Protein AF-0000000086221148 (afdb_homodimer)

InterPro domains:
  IPR002328 Alcohol dehydrogenase, zinc-type, conserved site [PS00059] (71-85)
  IPR011032 GroES-like superfamily [SSF50129] (20-183)
  IPR013149 Alcohol dehydrogenase-like, C-terminal [PF00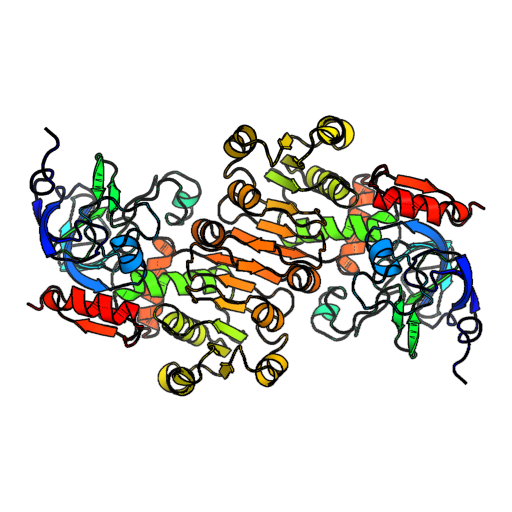107] (193-316)
  IPR013154 Alcohol dehydrogenase-like, N-terminal [PF08240] (37-154)
  IPR020843 Enoylreductase domain [SM00829] (17-350)
  IPR036291 NAD(P)-binding domain superfamily [SSF51735] (158-320)
  IPR047109 Cinnamyl alcohol dehydrogenase-like [PTHR42683] (8-354)
  IPR047109 Cinnamyl alcohol dehydrogenase-like [cd05283] (1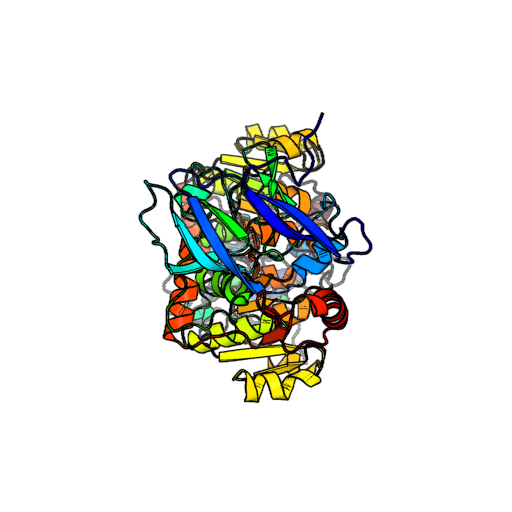4-351)

pLDDT: mean 96.12, std 4.84, range [43.72, 98.88]

Organism: Solanum pennellii (NCBI:txid28526)

Sequence (710 aa):
MAKSPEEEHPIKAFGWAARDTSGVLTPFNFSRRATGEKDVQFKILYCGVCHTDLHFLKNEWGVTRYPVVPGHEIVGVVTEVGNKVGKFKIGDKVGVGCLVGSCKKCDNCSNDLENYCPQQIQAYGQMYVDGTMTYGGYSDIMVVDEHFAVRWPENLPMEAAPLLCAGITTYSPLKYYGLDKPGLNIGVVGLGGLGHMAVKFAKAFGANVTVISTSPSKKEEALQHLGADKFLLSNDPQQIQGAMCSLDGIIDTVSAVHPLLPYLGMLKPHGKHIIVGAIPQPLEMPVFPLILGRKTIAGSAMGGMKETQEMLDFAAKHNITPDVEVVAMDYVNTALERLVNNDVKYRFVLDMDKKMAKSPEEEHPIKAFGWAARDTSGVLTPFNFSRRATGEKDVQFKILYCGVCHTDLHFLKNEWGVTRYPVVPGHEIVGVVTEVGNKVGKFKIGDKVGVGCLVGSCKKCDNCSNDLENYCPQQIQAYGQMYVDGTMTYGGYSDIMVVDEHFAVRWPENLPMEAAPLLCAGITTYSPLKYYGLDKPGLNIGVVGLGGLGHMAVKFAKAFGANVTVISTSPSKKEEALQHLGADKFLLSNDPQQIQGAMCSLDGIIDTVSAVHPLLPYLGMLKPHGKHIIVGAIPQPLEMPVFPLILGRKTIAGSAMGGMKETQEMLDFAAKHNITPDVEVVAMDYVNTALERLVNNDVKYRFVLDMDKK

Radius of gyration: 29.68 Å; Cα contacts (8 Å, |Δi|>4): 1818; chains: 2; bounding box: 54×88×65 Å

Solvent-accessible surface area (backbone atoms only — not comparable to full-atom values): 35496 Å² total; per-residue (Å²): 125,87,63,51,61,48,62,64,24,82,34,80,37,47,33,34,25,20,70,49,63,84,38,58,64,40,84,35,71,25,36,36,64,73,75,42,51,46,15,36,25,27,40,38,42,26,21,22,56,52,69,66,43,54,41,47,38,40,34,73,80,72,68,62,52,71,66,30,24,47,31,35,10,24,18,27,35,28,69,40,62,20,89,66,43,80,91,63,52,70,66,38,48,34,29,34,27,48,46,54,45,48,73,71,69,48,75,37,32,72,66,48,27,35,64,60,30,95,55,43,27,44,27,36,55,28,68,43,96,87,72,45,72,31,59,18,37,44,29,45,56,50,68,40,46,47,79,43,45,36,79,46,58,86,84,42,64,60,76,37,18,41,40,46,42,34,33,23,32,37,49,36,49,29,54,75,70,66,59,52,44,63,70,41,32,34,34,34,33,32,83,42,52,39,22,53,40,35,48,44,53,37,48,73,33,42,29,44,33,31,39,32,32,86,58,74,84,50,44,62,50,39,42,72,71,56,58,33,72,40,75,43,44,75,80,37,69,70,55,44,62,73,38,45,50,60,21,52,30,32,46,32,42,48,64,61,91,63,82,44,61,70,59,60,48,20,29,26,70,62,10,38,42,34,35,56,31,69,36,92,65,55,35,60,38,62,42,52,67,22,19,61,28,36,19,35,42,31,18,32,42,57,45,15,60,62,52,39,43,50,46,51,53,49,25,46,75,68,69,57,68,70,58,64,43,79,39,36,54,89,45,44,62,58,51,53,53,28,51,77,67,67,59,56,67,45,26,43,22,33,30,60,79,43,127,126,87,64,50,62,47,62,63,26,82,35,80,37,48,32,35,25,19,70,49,64,85,38,57,64,40,84,36,71,26,36,38,65,71,74,43,52,45,15,34,25,27,40,39,40,26,22,23,56,51,69,67,43,54,40,46,40,39,35,72,81,72,69,62,54,70,68,29,25,45,31,36,11,25,19,28,34,29,68,41,62,19,88,68,41,80,92,64,53,70,66,37,48,34,30,33,27,49,45,53,46,48,72,72,68,47,74,36,33,72,66,47,28,34,61,59,29,95,55,43,26,45,27,38,52,27,69,43,95,89,70,44,71,31,59,18,36,43,29,45,57,50,66,38,45,49,79,42,44,36,78,46,58,86,85,42,65,60,78,37,18,41,42,46,43,34,35,23,33,36,48,37,49,29,54,75,71,66,59,51,43,63,69,40,31,35,33,33,31,33,81,42,52,41,21,52,40,36,49,45,54,37,47,73,33,41,27,46,32,31,40,33,31,84,58,74,85,50,44,61,51,39,41,72,72,57,58,32,73,40,74,40,42,75,80,37,70,69,54,44,62,74,38,46,50,59,20,51,30,31,45,32,43,48,62,60,90,61,83,45,60,70,59,59,49,20,30,25,70,61,10,37,41,36,35,57,31,70,38,92,64,56,36,62,37,64,41,53,67,22,18,62,28,36,19,34,42,31,19,33,40,57,46,16,58,61,52,38,41,50,46,51,53,49,25,47,74,67,70,56,68,70,58,63,44,79,38,38,55,91,44,44,63,59,51,53,54,28,51,76,66,66,59,56,69,45,28,43,23,32,31,60,79,44,128

Foldseek 3Di:
DPDDQQPPADAKWKFWWQFALVLDTDIDIGGDHDAEQQKWKWWWFKFWDDVVSVCQSNCVVVQADPRKADTFLTKGFTCDGHNNHDPDDGGFIKTAGFFQDAPCPDPCNVVLFRVPGPGTDTQIRGQDPVRDTHHHRRITMDMGRVQRMAGFDPQDDSLLSLCRFLVQLLLVCCVVVVVLAAAFEEEEEDDFLNRLNNLQSSVLSNYQYEYEYQDCPCVCVSCPVSPHNYYAYLPDPVRLVVQFQPHQEYEYQDQDADACVSVLRNHHQQHEYEYSHDYPDDYDDDDVSCVVRVYYYYYTGGGGPVSSNVSSVSCSVSVPGQDEDEDESVCVSVVSVCVVVSNTSRIYMYRDPPD/DPDDQQVNADAKWKFWWQAALVLDTDIDIGGDHDAEQQKWKWWWFKFWDDVVSVCQSNCVVVQADPRKADTFLTKGFTCDGHNNHDPDDGGFIKTAGFFQDAPCPDPCNVVLFRVPGPGTDTQIRGQDPVRDGHHHRRITMDMGRVQRMAGFDPQDDSLLSLCRFLVQLLLVCCVVVVVLAAAFEEEEEDDFLNRLNNLQSSVLSNYQYEYEYQDCPCVCVSCPVSPHNHYAHLPDPVRLVVQFQPHQEYEYQDQDADACVSVLRNHHQQHEYEYSHDYPDDYDDDDVSCVVRVYYYYYTGGGGPVSSNVSSVSCSVSVPGGDEDEDESVCVSVVSVCVVVSNTSRIYMYRDPPD

Nearest PDB structures (foldseek):
  6k3g-assembly1_B  TM=9.876E-01  e=1.793E-65  Catharanthus roseus
  1yqd-assembly1_A  TM=9.853E-01  e=1.132E-64  Populus tremuloides
  5z0c-assembly1_A-2  TM=9.852E-01  e=1.740E-62  Persicaria minor
  8b1v-assembly1_A  TM=9.851E-01  e=2.439E-59  Tabernanthe iboga
  5vkt-assembly1_A  TM=9.791E-01  e=9.416E-59  Sorghum bicolor

Structure (mmCIF, N/CA/C/O backbone):
data_AF-0000000086221148-model_v1
#
loop_
_entity.id
_entity.type
_entity.pdbx_description
1 polymer '8-hydroxygeraniol dehydrogenase-like'
#
loop_
_atom_site.group_PDB
_atom_site.id
_atom_site.type_symbol
_atom_site.label_atom_id
_atom_site.label_alt_id
_atom_site.label_comp_id
_atom_site.label_asym_id
_atom_site.label_entity_id
_atom_site.label_seq_id
_atom_site.pdbx_PDB_ins_code
_atom_site.Cartn_x
_atom_site.Cartn_y
_atom_site.Cartn_z
_atom_site.occupancy
_atom_site.B_iso_or_equiv
_atom_site.auth_seq_id
_atom_site.auth_comp_id
_atom_site.auth_asym_id
_atom_site.auth_atom_id
_atom_site.pdbx_PDB_model_num
ATOM 1 N N . MET A 1 1 ? -28.062 -40.906 -7.016 1 44.19 1 MET A N 1
ATOM 2 C CA . MET A 1 1 ? -26.828 -41.125 -6.273 1 44.19 1 MET A CA 1
ATOM 3 C C . MET A 1 1 ? -25.703 -40.281 -6.863 1 44.19 1 MET A C 1
ATOM 5 O O . MET A 1 1 ? -25.656 -40.062 -8.078 1 44.19 1 MET A O 1
ATOM 9 N N . ALA A 1 2 ? -25.016 -39.531 -5.965 1 61.97 2 ALA A N 1
ATOM 10 C CA . ALA A 1 2 ? -23.938 -38.688 -6.488 1 61.97 2 ALA A CA 1
ATOM 11 C C . ALA A 1 2 ? -22.906 -39.562 -7.242 1 61.97 2 ALA A C 1
ATOM 13 O O . ALA A 1 2 ? -22.422 -40.562 -6.719 1 61.97 2 ALA A O 1
ATOM 14 N N . LYS A 1 3 ? -22.859 -39.406 -8.531 1 79.06 3 LYS A N 1
ATOM 15 C CA . LYS A 1 3 ? -21.938 -40.156 -9.375 1 79.06 3 LYS A CA 1
ATOM 16 C C . LYS A 1 3 ? -20.516 -40.062 -8.844 1 79.06 3 LYS A C 1
ATOM 18 O O . LYS A 1 3 ? -20.109 -39.031 -8.312 1 79.06 3 LYS A O 1
ATOM 23 N N . SER A 1 4 ? -19.828 -41.281 -8.844 1 89.75 4 SER A N 1
ATOM 24 C CA . SER A 1 4 ? -18.438 -41.312 -8.414 1 89.75 4 SER A CA 1
ATOM 25 C C . SER A 1 4 ? -17.547 -40.469 -9.312 1 89.75 4 SER A C 1
ATOM 27 O O . SER A 1 4 ? -17.906 -40.188 -10.461 1 89.75 4 SER A O 1
ATOM 29 N N . PRO A 1 5 ? -16.406 -39.906 -8.797 1 91.81 5 PRO A N 1
ATOM 30 C CA . PRO A 1 5 ? -15.469 -39.156 -9.617 1 91.81 5 PRO A CA 1
ATOM 31 C C . PRO A 1 5 ? -15.086 -39.875 -10.906 1 91.81 5 PRO A C 1
ATOM 33 O O . PRO A 1 5 ? -14.852 -39.25 -11.938 1 91.81 5 PRO A O 1
ATOM 36 N N . GLU A 1 6 ? -15.148 -41.156 -10.938 1 93.56 6 GLU A N 1
ATOM 37 C CA . GLU A 1 6 ? -14.758 -41.969 -12.078 1 93.56 6 GLU A CA 1
ATOM 38 C C . GLU A 1 6 ? -15.828 -41.969 -13.164 1 93.56 6 GLU A C 1
ATOM 40 O O . GLU A 1 6 ? -15.523 -42.156 -14.344 1 93.56 6 GLU A O 1
ATOM 45 N N . GLU A 1 7 ? -16.984 -41.688 -12.75 1 93.94 7 GLU A N 1
ATOM 46 C CA . GLU A 1 7 ? -18.078 -41.906 -13.688 1 93.94 7 GLU A CA 1
ATOM 47 C C . GLU A 1 7 ? -18.844 -40.625 -13.945 1 93.94 7 GLU A C 1
ATOM 49 O O . GLU A 1 7 ? -19.703 -40.594 -14.836 1 93.94 7 GLU A O 1
ATOM 54 N N . GLU A 1 8 ? -18.516 -39.625 -13.211 1 93.88 8 GLU A N 1
ATOM 55 C CA . GLU A 1 8 ? -19.328 -38.438 -13.281 1 93.88 8 GLU A CA 1
ATOM 56 C C . GLU A 1 8 ? -19.156 -37.75 -14.633 1 93.88 8 GLU A C 1
ATOM 58 O O . GLU A 1 8 ? -20.016 -36.969 -15.047 1 93.88 8 GLU A O 1
ATOM 63 N N . HIS A 1 9 ? -18.094 -37.969 -15.391 1 95.06 9 HIS A N 1
ATOM 64 C CA . HIS A 1 9 ? -17.812 -37.438 -16.719 1 95.06 9 HIS A CA 1
ATOM 65 C C . HIS A 1 9 ? -17.484 -38.562 -17.703 1 95.06 9 HIS A C 1
ATOM 67 O O . HIS A 1 9 ? -17.203 -39.688 -17.281 1 95.06 9 HIS A O 1
ATOM 73 N N . PRO A 1 10 ? -17.562 -38.344 -18.922 1 95.31 10 PRO A N 1
ATOM 74 C CA . PRO A 1 10 ? -17.438 -39.469 -19.891 1 95.31 10 PRO A CA 1
ATOM 75 C C . PRO A 1 10 ? -15.984 -39.812 -20.188 1 95.31 10 PRO A C 1
ATOM 77 O O . PRO A 1 10 ? -15.711 -40.938 -20.656 1 95.31 10 PRO A O 1
ATOM 80 N N . ILE A 1 11 ? -15.023 -38.938 -20 1 96.19 11 ILE A N 1
ATOM 81 C CA . ILE A 1 11 ? -13.641 -39.219 -20.375 1 96.19 11 ILE A CA 1
ATOM 82 C C . ILE A 1 11 ? -12.883 -39.75 -19.156 1 96.19 11 ILE A C 1
ATOM 84 O O . ILE A 1 11 ? -12.742 -39.062 -18.156 1 96.19 11 ILE A O 1
ATOM 88 N N . LYS A 1 12 ? -12.336 -40.938 -19.359 1 96.94 12 LYS A N 1
ATOM 89 C CA . LYS A 1 12 ? -11.562 -41.531 -18.281 1 96.94 12 LYS A CA 1
ATOM 90 C C . LYS A 1 12 ? -10.234 -40.812 -18.094 1 96.94 12 LYS A C 1
ATOM 92 O O . LYS A 1 12 ? -9.578 -40.438 -19.062 1 96.94 12 LYS A O 1
ATOM 97 N N . ALA A 1 13 ? -9.914 -40.562 -16.828 1 97.38 13 ALA A N 1
ATOM 98 C CA . ALA A 1 13 ? -8.664 -39.906 -16.469 1 97.38 13 ALA A CA 1
ATOM 99 C C . ALA A 1 13 ? -8 -40.562 -15.273 1 97.38 13 ALA A C 1
ATOM 101 O O . ALA A 1 13 ? -8.664 -41.281 -14.508 1 97.38 13 ALA A O 1
ATOM 102 N N . PHE A 1 14 ? -6.75 -40.406 -15.219 1 97.38 14 PHE A N 1
ATOM 103 C CA . PHE A 1 14 ? -5.945 -40.938 -14.133 1 97.38 14 PHE A CA 1
ATOM 104 C C . PHE A 1 14 ? -5.039 -39.875 -13.539 1 97.38 14 PHE A C 1
ATOM 106 O O . PHE A 1 14 ? -4.492 -39.031 -14.273 1 97.38 14 PHE A O 1
ATOM 113 N N . GLY A 1 15 ? -4.922 -39.875 -12.242 1 97.12 15 GLY A N 1
ATOM 114 C CA . GLY A 1 15 ? -4.02 -38.969 -11.562 1 97.12 15 GLY A CA 1
ATOM 115 C C . GLY A 1 15 ? -3.658 -39.406 -10.156 1 97.12 15 GLY A C 1
ATOM 116 O O . GLY A 1 15 ? -3.656 -40.625 -9.867 1 97.12 15 GLY A O 1
ATOM 117 N N . TRP A 1 16 ? -3.189 -38.531 -9.391 1 97.88 16 TRP A N 1
ATOM 118 C CA . TRP A 1 16 ? -2.832 -38.75 -7.992 1 97.88 16 TRP A CA 1
ATOM 119 C C . TRP A 1 16 ? -3.586 -37.812 -7.07 1 97.88 16 TRP A C 1
ATOM 121 O O . TRP A 1 16 ? -3.623 -36.594 -7.312 1 97.88 16 TRP A O 1
ATOM 131 N N . ALA A 1 17 ? -4.191 -38.375 -6.043 1 97.88 17 ALA A N 1
ATOM 132 C CA . ALA A 1 17 ? -5.035 -37.562 -5.176 1 97.88 17 ALA A CA 1
ATOM 133 C C . ALA A 1 17 ? -4.703 -37.781 -3.705 1 97.88 17 ALA A C 1
ATOM 135 O O . ALA A 1 17 ? -4.25 -38.875 -3.33 1 97.88 17 ALA A O 1
ATOM 136 N N . ALA A 1 18 ? -4.809 -36.719 -2.982 1 98.06 18 ALA A N 1
ATOM 137 C CA . ALA A 1 18 ? -4.883 -36.875 -1.53 1 98.06 18 ALA A CA 1
ATOM 138 C C . ALA A 1 18 ? -6.316 -37.125 -1.073 1 98.06 18 ALA A C 1
ATOM 140 O O . ALA A 1 18 ? -7.258 -36.531 -1.616 1 98.06 18 ALA A O 1
ATOM 141 N N . ARG A 1 19 ? -6.504 -37.906 -0.004 1 97.06 19 ARG A N 1
ATOM 142 C CA . ARG A 1 19 ? -7.848 -38.281 0.427 1 97.06 19 ARG A CA 1
ATOM 143 C C . ARG A 1 19 ? -8.156 -37.719 1.81 1 97.06 19 ARG A C 1
ATOM 145 O O . ARG A 1 19 ? -9.297 -37.781 2.277 1 97.06 19 ARG A O 1
ATOM 152 N N . ASP A 1 20 ? -7.117 -37.188 2.43 1 96.69 20 ASP A N 1
ATOM 153 C CA . ASP A 1 20 ? -7.273 -36.594 3.748 1 96.69 20 ASP A CA 1
ATOM 154 C C . ASP A 1 20 ? -6.133 -35.625 4.043 1 96.69 20 ASP A C 1
ATOM 156 O O . ASP A 1 20 ? -5.332 -35.312 3.16 1 96.69 20 ASP A O 1
ATOM 160 N N . THR A 1 21 ? -6.078 -35.125 5.27 1 96.44 21 THR A N 1
ATOM 161 C CA . THR A 1 21 ? -5.191 -34.031 5.652 1 96.44 21 THR A CA 1
ATOM 162 C C . THR A 1 21 ? -3.75 -34.531 5.77 1 96.44 21 THR A C 1
ATOM 164 O O . THR A 1 21 ? -2.834 -33.75 5.988 1 96.44 21 THR A O 1
ATOM 167 N N . SER A 1 22 ? -3.543 -35.844 5.617 1 95.94 22 SER A N 1
ATOM 168 C CA . SER A 1 22 ? -2.166 -36.312 5.562 1 95.94 22 SER A CA 1
ATOM 169 C C . SER A 1 22 ? -1.427 -35.75 4.359 1 95.94 22 SER A C 1
ATOM 171 O O . SER A 1 22 ? -0.206 -35.594 4.395 1 95.94 22 SER A O 1
ATOM 173 N N . GLY A 1 23 ? -2.209 -35.531 3.279 1 96 23 GLY A N 1
ATOM 174 C CA . GLY A 1 23 ? -1.646 -34.938 2.078 1 96 23 GLY A CA 1
ATOM 175 C C . GLY A 1 23 ? -0.922 -35.938 1.2 1 96 23 GLY A C 1
ATOM 176 O O . GLY A 1 23 ? -0.283 -35.562 0.215 1 96 23 GLY A O 1
ATOM 177 N N . VAL A 1 24 ? -1.025 -37.188 1.591 1 97.31 24 VAL A N 1
ATOM 178 C CA . VAL A 1 24 ? -0.329 -38.219 0.826 1 97.31 24 VAL A CA 1
ATOM 179 C C . VAL A 1 24 ? -1.065 -38.469 -0.487 1 97.31 24 VAL A C 1
ATOM 181 O O . VAL A 1 24 ? -2.283 -38.688 -0.496 1 97.31 24 VAL A O 1
ATOM 184 N N . LEU A 1 25 ? -0.32 -38.5 -1.527 1 98.19 25 LEU A N 1
ATOM 185 C CA . LEU A 1 25 ? -0.888 -38.719 -2.855 1 98.19 25 LEU A CA 1
ATOM 186 C C . LEU A 1 25 ? -0.821 -40.188 -3.248 1 98.19 25 LEU A C 1
ATOM 188 O O . LEU A 1 25 ? 0.229 -40.812 -3.121 1 98.19 25 LEU A O 1
ATOM 192 N N . THR A 1 26 ? -1.919 -40.656 -3.703 1 97.94 26 THR A N 1
ATOM 193 C CA . THR A 1 26 ? -2.025 -42.031 -4.195 1 97.94 26 THR A CA 1
ATOM 194 C C . THR A 1 26 ? -2.762 -42.062 -5.531 1 97.94 26 THR A C 1
ATOM 196 O O . THR A 1 26 ? -3.475 -41.125 -5.879 1 97.94 26 THR A O 1
ATOM 199 N N . PRO A 1 27 ? -2.523 -43.094 -6.297 1 97.25 27 PRO A N 1
ATOM 200 C CA . PRO A 1 27 ? -3.23 -43.219 -7.574 1 97.25 27 PRO A CA 1
ATOM 201 C C . PRO A 1 27 ? -4.738 -43.031 -7.43 1 97.25 27 PRO A C 1
ATOM 203 O O . PRO A 1 27 ? -5.332 -43.469 -6.449 1 97.25 27 PRO A O 1
ATOM 206 N N . PHE A 1 28 ? -5.281 -42.438 -8.406 1 97.38 28 PHE A N 1
ATOM 207 C CA . PHE A 1 28 ? -6.68 -42.031 -8.344 1 97.38 28 PHE A CA 1
ATOM 208 C C . PHE A 1 28 ? -7.309 -42.031 -9.727 1 97.38 28 PHE A C 1
ATOM 210 O O . PHE A 1 28 ? -6.836 -41.344 -10.633 1 97.38 28 PHE A O 1
ATOM 217 N N . ASN A 1 29 ? -8.312 -42.875 -9.891 1 97.56 29 ASN A N 1
ATOM 218 C CA . ASN A 1 29 ? -9.102 -42.875 -11.125 1 97.56 29 ASN A CA 1
ATOM 219 C C . ASN A 1 29 ? -10.266 -41.906 -11.031 1 97.56 29 ASN A C 1
ATOM 221 O O . ASN A 1 29 ? -11.016 -41.906 -10.047 1 97.56 29 ASN A O 1
ATOM 225 N N . PHE A 1 30 ? -10.344 -41.062 -12.016 1 97.56 30 PHE A N 1
ATOM 226 C CA . PHE A 1 30 ? -11.461 -40.125 -12.102 1 97.56 30 PHE A CA 1
ATOM 227 C C . PHE A 1 30 ? -11.852 -39.875 -13.547 1 97.56 30 PHE A C 1
ATOM 229 O O . PHE A 1 30 ? -11.539 -40.688 -14.43 1 97.56 30 PHE A O 1
ATOM 236 N N . SER A 1 31 ? -12.648 -38.844 -13.789 1 97.06 31 SER A N 1
ATOM 237 C CA . SER A 1 31 ? -13.102 -38.594 -15.148 1 97.06 31 SER A CA 1
ATOM 238 C C . SER A 1 31 ? -13.102 -37.094 -15.461 1 97.06 31 SER A C 1
ATOM 240 O O . SER A 1 31 ? -13 -36.281 -14.555 1 97.06 31 SER A O 1
ATOM 242 N N . ARG A 1 32 ? -13.031 -36.781 -16.734 1 96.88 32 ARG A N 1
ATOM 243 C CA . ARG A 1 32 ? -13.102 -35.438 -17.234 1 96.88 32 ARG A CA 1
ATOM 244 C C . ARG A 1 32 ? -14.289 -35.25 -18.188 1 96.88 32 ARG A C 1
ATOM 246 O O . ARG A 1 32 ? -14.742 -36.219 -18.797 1 96.88 32 ARG A O 1
ATOM 253 N N . ARG A 1 33 ? -14.781 -34.062 -18.234 1 96.56 33 ARG A N 1
ATOM 254 C CA . ARG A 1 33 ? -15.891 -33.781 -19.125 1 96.56 33 ARG A CA 1
ATOM 255 C C . ARG A 1 33 ? -15.477 -33.906 -20.578 1 96.56 33 ARG A C 1
ATOM 257 O O . ARG A 1 33 ? -14.289 -33.875 -20.906 1 96.56 33 ARG A O 1
ATOM 264 N N . ALA A 1 34 ? -16.469 -34.062 -21.438 1 97 34 ALA A N 1
ATOM 265 C CA . ALA A 1 34 ? -16.219 -34.094 -22.875 1 97 34 ALA A CA 1
ATOM 266 C C . ALA A 1 34 ? -15.75 -32.75 -23.375 1 97 34 ALA A C 1
ATOM 268 O O . ALA A 1 34 ? -16.047 -31.719 -22.766 1 97 34 ALA A O 1
ATOM 269 N N . THR A 1 35 ? -14.992 -32.812 -24.453 1 97.94 35 THR A N 1
ATOM 270 C CA . THR A 1 35 ? -14.516 -31.578 -25.094 1 97.94 35 THR A CA 1
ATOM 271 C C . THR A 1 35 ? -15.672 -30.781 -25.688 1 97.94 35 THR A C 1
ATOM 273 O O . THR A 1 35 ? -16.344 -31.25 -26.609 1 97.94 35 THR A O 1
ATOM 276 N N . GLY A 1 36 ? -15.93 -29.641 -25.141 1 97.56 36 GLY A N 1
ATOM 277 C CA . GLY A 1 36 ? -16.969 -28.781 -25.672 1 97.56 36 GLY A CA 1
ATOM 278 C C . GLY A 1 36 ? -16.516 -27.953 -26.875 1 97.56 36 GLY A C 1
ATOM 279 O O . GLY A 1 36 ? -15.359 -28.062 -27.297 1 97.56 36 GLY A O 1
ATOM 280 N N . GLU A 1 37 ? -17.344 -27.078 -27.391 1 98.12 37 GLU A N 1
ATOM 281 C CA . GLU A 1 37 ? -17.125 -26.328 -28.625 1 98.12 37 GLU A CA 1
ATOM 282 C C . GLU A 1 37 ? -15.938 -25.375 -28.5 1 98.12 37 GLU A C 1
ATOM 284 O O . GLU A 1 37 ? -15.219 -25.125 -29.469 1 98.12 37 GLU A O 1
ATOM 289 N N . LYS A 1 38 ? -15.688 -24.922 -27.312 1 98.12 38 LYS A N 1
ATOM 290 C CA . LYS A 1 38 ? -14.625 -23.953 -27.125 1 98.12 38 LYS A CA 1
ATOM 291 C C . LYS A 1 38 ? -13.516 -24.516 -26.234 1 98.12 38 LYS A C 1
ATOM 293 O O . LYS A 1 38 ? -12.688 -23.766 -25.719 1 98.12 38 LYS A O 1
ATOM 298 N N . ASP A 1 39 ? -13.5 -25.812 -26.109 1 98.38 39 ASP A N 1
ATOM 299 C CA . ASP A 1 39 ? -12.562 -26.453 -25.203 1 98.38 39 ASP A CA 1
ATOM 300 C C . ASP A 1 39 ? -11.352 -27 -25.969 1 98.38 39 ASP A C 1
ATOM 302 O O . ASP A 1 39 ? -11.43 -27.266 -27.172 1 98.38 39 ASP A O 1
ATOM 306 N N . VAL A 1 40 ? -10.328 -27.078 -25.234 1 98.69 40 VAL A N 1
ATOM 307 C CA . VAL A 1 40 ? -9.117 -27.766 -25.656 1 98.69 40 VAL A CA 1
ATOM 308 C C . VAL A 1 40 ? -8.844 -28.938 -24.719 1 98.69 40 VAL A C 1
ATOM 310 O O . VAL A 1 40 ? -8.859 -28.781 -23.5 1 98.69 40 VAL A O 1
ATOM 313 N N . GLN A 1 41 ? -8.742 -30.094 -25.25 1 98.75 41 GLN A N 1
ATOM 314 C CA . GLN A 1 41 ? -8.266 -31.266 -24.516 1 98.75 41 GLN A CA 1
ATOM 315 C C . GLN A 1 41 ? -6.793 -31.531 -24.812 1 98.75 41 GLN A C 1
ATOM 317 O O . GLN A 1 41 ? -6.348 -31.422 -25.953 1 98.75 41 GLN A O 1
ATOM 322 N N . PHE A 1 42 ? -6.066 -31.906 -23.812 1 98.62 42 PHE A N 1
ATOM 323 C CA . PHE A 1 42 ? -4.648 -32.156 -24.062 1 98.62 42 PHE A CA 1
ATOM 324 C C . PHE A 1 42 ? -4.098 -33.188 -23.078 1 98.62 42 PHE A C 1
ATOM 326 O O . PHE A 1 42 ? -4.656 -33.375 -22 1 98.62 42 PHE A O 1
ATOM 333 N N . LYS A 1 43 ? -3.07 -33.844 -23.531 1 98.62 43 LYS A N 1
ATOM 334 C CA . LYS A 1 43 ? -2.287 -34.719 -22.688 1 98.62 43 LYS A CA 1
ATOM 335 C C . LYS A 1 43 ? -1.301 -33.906 -21.828 1 98.62 43 LYS A C 1
ATOM 337 O O . LYS A 1 43 ? -0.5 -33.156 -22.359 1 98.62 43 LYS A O 1
ATOM 342 N N . ILE A 1 44 ? -1.408 -34.062 -20.531 1 98.62 44 ILE A N 1
ATOM 343 C CA . ILE A 1 44 ? -0.483 -33.406 -19.625 1 98.62 44 ILE A CA 1
ATOM 344 C C . ILE A 1 44 ? 0.882 -34.062 -19.672 1 98.62 44 ILE A C 1
ATOM 346 O O . ILE A 1 44 ? 0.98 -35.281 -19.516 1 98.62 44 ILE A O 1
ATOM 350 N N . LEU A 1 45 ? 1.898 -33.281 -19.875 1 98.5 45 LEU A N 1
ATOM 351 C CA . LEU A 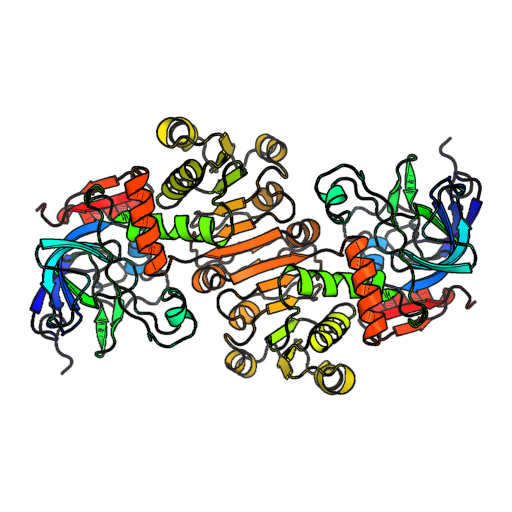1 45 ? 3.246 -33.812 -19.969 1 98.5 45 LEU A CA 1
ATOM 352 C C . LEU A 1 45 ? 4.082 -33.406 -18.75 1 98.5 45 LEU A C 1
ATOM 354 O O . LEU A 1 45 ? 4.895 -34.188 -18.266 1 98.5 45 LEU A O 1
ATOM 358 N N . TYR A 1 46 ? 3.912 -32.219 -18.297 1 98.62 46 TYR A N 1
ATOM 359 C CA . TYR A 1 46 ? 4.645 -31.688 -17.156 1 98.62 46 TYR A CA 1
ATOM 360 C C . TYR A 1 46 ? 3.727 -30.891 -16.234 1 98.62 46 TYR A C 1
ATOM 362 O O . TYR A 1 46 ? 2.764 -30.281 -16.688 1 98.62 46 TYR A O 1
ATOM 370 N N . CYS A 1 47 ? 3.959 -30.906 -14.977 1 98.56 47 CYS A N 1
ATOM 371 C CA . CYS A 1 47 ? 3.266 -30.109 -13.977 1 98.56 47 CYS A CA 1
ATOM 372 C C . CYS A 1 47 ? 4.207 -29.703 -12.844 1 98.56 47 CYS A C 1
ATOM 374 O O . CYS A 1 47 ? 4.848 -30.562 -12.242 1 98.56 47 CYS A O 1
ATOM 376 N N . GLY A 1 48 ? 4.309 -28.453 -12.594 1 98.06 48 GLY A N 1
ATOM 377 C CA . GLY A 1 48 ? 5.133 -28 -11.477 1 98.06 48 GLY A CA 1
ATOM 378 C C . GLY A 1 48 ? 4.559 -28.375 -10.125 1 98.06 48 GLY A C 1
ATOM 379 O O . GLY A 1 48 ? 3.365 -28.672 -10.008 1 98.06 48 GLY A O 1
ATOM 380 N N . VAL A 1 49 ? 5.422 -28.453 -9.133 1 97.44 49 VAL A N 1
ATOM 381 C CA . VAL A 1 49 ? 5.051 -28.656 -7.738 1 97.44 49 VAL A CA 1
ATOM 382 C C . VAL A 1 49 ? 5.273 -27.359 -6.957 1 97.44 49 VAL A C 1
ATOM 384 O O . VAL A 1 49 ? 6.379 -26.812 -6.949 1 97.44 49 VAL A O 1
ATOM 387 N N . CYS A 1 50 ? 4.254 -26.906 -6.34 1 95.06 50 CYS A N 1
ATOM 388 C CA . CYS A 1 50 ? 4.301 -25.609 -5.656 1 95.06 50 CYS A CA 1
ATOM 389 C C . CYS A 1 50 ? 3.939 -25.766 -4.184 1 95.06 50 CYS A C 1
ATOM 391 O O . CYS A 1 50 ? 3.236 -26.703 -3.807 1 95.06 50 CYS A O 1
ATOM 393 N N . HIS A 1 51 ? 4.414 -24.859 -3.383 1 92.75 51 HIS A N 1
ATOM 394 C CA . HIS A 1 51 ? 4.043 -24.859 -1.972 1 92.75 51 HIS A CA 1
ATOM 395 C C . HIS A 1 51 ? 2.533 -24.719 -1.798 1 92.75 51 HIS A C 1
ATOM 397 O O . HIS A 1 51 ? 1.964 -25.281 -0.854 1 92.75 51 HIS A O 1
ATOM 403 N N . THR A 1 52 ? 1.935 -24.047 -2.66 1 91.88 52 THR A N 1
ATOM 404 C CA . THR A 1 52 ? 0.482 -23.922 -2.619 1 91.88 52 THR A CA 1
ATOM 405 C C . THR A 1 52 ? -0.183 -25.281 -2.688 1 91.88 52 THR A C 1
ATOM 407 O O . THR A 1 52 ? -1.217 -25.516 -2.055 1 91.88 52 THR A O 1
ATOM 410 N N . ASP A 1 53 ? 0.356 -26.188 -3.436 1 94.62 53 ASP A N 1
ATOM 411 C CA . ASP A 1 53 ? -0.161 -27.562 -3.477 1 94.62 53 ASP A CA 1
ATOM 412 C C . ASP A 1 53 ? -0.106 -28.203 -2.098 1 94.62 53 ASP A C 1
ATOM 414 O O . ASP A 1 53 ? -1.078 -28.828 -1.656 1 94.62 53 ASP A O 1
ATOM 418 N N . LEU A 1 54 ? 1.021 -28 -1.518 1 92.25 54 LEU A N 1
ATOM 419 C CA . LEU A 1 54 ? 1.249 -28.578 -0.201 1 92.25 54 LEU A CA 1
ATOM 420 C C . LEU A 1 54 ? 0.241 -28.047 0.812 1 92.25 54 LEU A C 1
ATOM 422 O O . LEU A 1 54 ? -0.377 -28.828 1.546 1 92.25 54 LEU A O 1
ATOM 426 N N . HIS A 1 55 ? 0.094 -26.766 0.838 1 89.12 55 HIS A N 1
ATOM 427 C CA . HIS A 1 55 ? -0.854 -26.141 1.757 1 89.12 55 HIS A CA 1
ATOM 428 C C . HIS A 1 55 ? -2.275 -26.625 1.494 1 89.12 55 HIS A C 1
ATOM 430 O O . HIS A 1 55 ? -3.039 -26.859 2.434 1 89.12 55 HIS A O 1
ATOM 436 N N . PHE A 1 56 ? -2.545 -26.734 0.264 1 91.06 56 PHE A N 1
ATOM 437 C CA . PHE A 1 56 ? -3.873 -27.188 -0.142 1 91.06 56 PHE A CA 1
ATOM 438 C C . PHE A 1 56 ? -4.09 -28.641 0.227 1 91.06 56 PHE A C 1
ATOM 440 O O . PHE A 1 56 ? -5.125 -29 0.793 1 91.06 56 PHE A O 1
ATOM 447 N N . LEU A 1 57 ? -3.125 -29.453 0.005 1 95.75 57 LEU A N 1
ATOM 448 C CA . LEU A 1 57 ? -3.211 -30.891 0.277 1 95.75 57 LEU A CA 1
ATOM 449 C C . LEU A 1 57 ? -3.438 -31.156 1.763 1 95.75 57 LEU A C 1
ATOM 451 O O . LEU A 1 57 ? -4.18 -32.062 2.133 1 95.75 57 LEU A O 1
ATOM 455 N N . LYS A 1 58 ? -2.855 -30.312 2.518 1 94.69 58 LYS A N 1
ATOM 456 C CA . LYS A 1 58 ? -2.928 -30.516 3.963 1 94.69 58 LYS A CA 1
ATOM 457 C C . LYS A 1 58 ? -4.074 -29.703 4.566 1 94.69 58 LYS A C 1
ATOM 459 O O . LYS A 1 58 ? -4.23 -29.656 5.789 1 94.69 58 LYS A O 1
ATOM 464 N N . ASN A 1 59 ? -4.812 -29.016 3.781 1 94.75 59 ASN A N 1
ATOM 465 C CA . ASN A 1 59 ? -5.961 -28.203 4.172 1 94.75 59 ASN A CA 1
ATOM 466 C C . ASN A 1 59 ? -5.582 -27.141 5.199 1 94.75 59 ASN A C 1
ATOM 468 O O . ASN A 1 59 ? -6.34 -26.891 6.137 1 94.75 59 ASN A O 1
ATOM 472 N N . GLU A 1 60 ? -4.434 -26.609 5.004 1 88 60 GLU A N 1
ATOM 473 C CA . GLU A 1 60 ? -3.934 -25.594 5.934 1 88 60 GLU A CA 1
ATOM 474 C C . GLU A 1 60 ? -4.762 -24.328 5.859 1 88 60 GLU A C 1
ATOM 476 O O . GLU A 1 60 ? -4.746 -23.516 6.789 1 88 60 GLU A O 1
ATOM 481 N N . TRP A 1 61 ? -5.492 -24.203 4.805 1 82.81 61 TRP A N 1
ATOM 482 C CA . TRP A 1 61 ? -6.316 -23 4.66 1 82.81 61 TRP A CA 1
ATOM 483 C C . TRP A 1 61 ? -7.777 -23.312 4.977 1 82.81 61 TRP A C 1
ATOM 485 O O . TRP A 1 61 ? -8.617 -22.406 4.969 1 82.81 61 TRP A O 1
ATOM 495 N N . GLY A 1 62 ? -8.133 -24.547 5.188 1 87.19 62 GLY A N 1
ATOM 496 C CA . GLY A 1 62 ? -9.461 -24.953 5.633 1 87.19 62 GLY A CA 1
ATOM 497 C C . GLY A 1 62 ? -10.477 -25 4.512 1 87.19 62 GLY A C 1
ATOM 498 O O . GLY A 1 62 ? -11.688 -24.969 4.758 1 87.19 62 GLY A O 1
ATOM 499 N N . VAL A 1 63 ? -10.023 -25.188 3.227 1 88.12 63 VAL A N 1
ATOM 500 C CA . VAL A 1 63 ? -10.969 -25.062 2.127 1 88.12 63 VAL A CA 1
ATOM 501 C C . VAL A 1 63 ? -10.922 -26.312 1.253 1 88.12 63 VAL A C 1
ATOM 503 O O . VAL A 1 63 ? -11.672 -26.438 0.284 1 88.12 63 VAL A O 1
ATOM 506 N N . THR A 1 64 ? -10.078 -27.219 1.599 1 94.5 64 THR A N 1
ATOM 507 C CA . THR A 1 64 ? -9.867 -28.359 0.723 1 94.5 64 THR A CA 1
ATOM 508 C C . THR A 1 64 ? -11.016 -29.359 0.859 1 94.5 64 THR A C 1
ATOM 510 O O . THR A 1 64 ? -11.461 -29.656 1.971 1 94.5 64 THR A O 1
ATOM 513 N N . ARG A 1 65 ? -11.531 -29.828 -0.269 1 92.88 65 ARG A N 1
ATOM 514 C CA . ARG A 1 65 ? -12.477 -30.938 -0.343 1 92.88 65 ARG A CA 1
ATOM 515 C C . ARG A 1 65 ? -11.805 -32.188 -0.906 1 92.88 65 ARG A C 1
ATOM 517 O O . ARG A 1 65 ? -11.352 -32.188 -2.051 1 92.88 65 ARG A O 1
ATOM 524 N N . TYR A 1 66 ? -11.859 -33.188 -0.175 1 95.19 66 TYR A N 1
ATOM 525 C CA . TYR A 1 66 ? -11.203 -34.438 -0.564 1 95.19 66 TYR A CA 1
ATOM 526 C C . TYR A 1 66 ? -12.172 -35.375 -1.269 1 95.19 66 TYR A C 1
ATOM 528 O O . TYR A 1 66 ? -13.375 -35.375 -0.976 1 95.19 66 TYR A O 1
ATOM 536 N N . PRO A 1 67 ? -11.664 -36.25 -2.096 1 96.12 67 PRO A N 1
ATOM 537 C CA . PRO A 1 67 ? -10.297 -36.312 -2.609 1 96.12 67 PRO A CA 1
ATOM 538 C C . PRO A 1 67 ? -9.945 -35.156 -3.504 1 96.12 67 PRO A C 1
ATOM 540 O O . PRO A 1 67 ? -10.82 -34.594 -4.18 1 96.12 67 PRO A O 1
ATOM 543 N N . VAL A 1 68 ? -8.68 -34.781 -3.512 1 96.94 68 VAL A N 1
ATOM 544 C CA . VAL A 1 68 ? -8.242 -33.656 -4.309 1 96.94 68 VAL A CA 1
ATOM 545 C C . VAL A 1 68 ? -7.027 -34.031 -5.148 1 96.94 68 VAL A C 1
ATOM 547 O O . VAL A 1 68 ? -6.133 -34.719 -4.672 1 96.94 68 VAL A O 1
ATOM 550 N N . VAL A 1 69 ? -7.082 -33.75 -6.398 1 97.69 69 VAL A N 1
ATOM 551 C CA . VAL A 1 69 ? -5.938 -33.812 -7.301 1 97.69 69 VAL A CA 1
ATOM 552 C C . VAL A 1 69 ? -5.312 -32.438 -7.465 1 97.69 69 VAL A C 1
ATOM 554 O O . VAL A 1 69 ? -5.871 -31.578 -8.141 1 97.69 69 VAL A O 1
ATOM 557 N N . PRO A 1 70 ? -4.113 -32.188 -6.863 1 97.56 70 PRO A N 1
ATOM 558 C CA . PRO A 1 70 ? -3.516 -30.859 -6.941 1 97.56 70 PRO A CA 1
ATOM 559 C C . PRO A 1 70 ? -2.816 -30.609 -8.273 1 97.56 70 PRO A C 1
ATOM 561 O O . PRO A 1 70 ? -2.893 -31.438 -9.188 1 97.56 70 PRO A O 1
ATOM 564 N N . GLY A 1 71 ? -2.186 -29.469 -8.375 1 97.75 71 GLY A N 1
ATOM 565 C CA . GLY A 1 71 ? -1.422 -29.078 -9.555 1 97.75 71 GLY A CA 1
ATOM 566 C C . GLY A 1 71 ? -2.039 -27.922 -10.312 1 97.75 71 GLY A C 1
ATOM 567 O O . GLY A 1 71 ? -3.193 -28 -10.742 1 97.75 71 GLY A O 1
ATOM 568 N N . HIS A 1 72 ? -1.269 -26.875 -10.477 1 98.12 72 HIS A N 1
ATOM 569 C CA . HIS A 1 72 ? -1.796 -25.703 -11.172 1 98.12 72 HIS A CA 1
ATOM 570 C C . HIS A 1 72 ? -0.759 -25.109 -12.125 1 98.12 72 HIS A C 1
ATOM 572 O O . HIS A 1 72 ? -0.877 -23.953 -12.531 1 98.12 72 HIS A O 1
ATOM 578 N N . GLU A 1 73 ? 0.297 -25.797 -12.344 1 98.56 73 GLU A N 1
ATOM 579 C CA . GLU A 1 73 ? 1.342 -25.469 -13.305 1 98.56 73 GLU A CA 1
ATOM 580 C C . GLU A 1 73 ? 1.443 -26.531 -14.398 1 98.56 73 GLU A C 1
ATOM 582 O O . GLU A 1 73 ? 2.363 -27.359 -14.391 1 98.56 73 GLU A O 1
ATOM 587 N N . ILE A 1 74 ? 0.589 -26.438 -15.375 1 98.75 74 ILE A N 1
ATOM 588 C CA . ILE A 1 74 ? 0.315 -27.594 -16.234 1 98.75 74 ILE A CA 1
ATOM 589 C C . ILE A 1 74 ? 0.749 -27.281 -17.656 1 98.75 74 ILE A C 1
ATOM 591 O O . ILE A 1 74 ? 0.427 -26.219 -18.203 1 98.75 74 ILE A O 1
ATOM 595 N N . VAL A 1 75 ? 1.525 -28.125 -18.266 1 98.81 75 VAL A N 1
ATOM 596 C CA . VAL A 1 75 ? 1.929 -28 -19.656 1 98.81 75 VAL A CA 1
ATOM 597 C C . VAL A 1 75 ? 1.734 -29.328 -20.375 1 98.81 75 VAL A C 1
ATOM 599 O O . VAL A 1 75 ? 1.965 -30.391 -19.797 1 98.81 75 VAL A O 1
ATOM 602 N N . GLY A 1 76 ? 1.3 -29.25 -21.594 1 98.62 76 GLY A N 1
ATOM 603 C CA . GLY A 1 76 ? 1.064 -30.469 -22.359 1 98.62 76 GLY A CA 1
ATOM 604 C C . GLY A 1 76 ? 0.907 -30.219 -23.844 1 98.62 76 GLY A C 1
ATOM 605 O O . GLY A 1 76 ? 1.368 -29.203 -24.359 1 98.62 76 GLY A O 1
ATOM 606 N N . VAL A 1 77 ? 0.313 -31.25 -24.469 1 98.69 77 VAL A N 1
ATOM 607 C CA . VAL A 1 77 ? 0.118 -31.188 -25.922 1 98.69 77 VAL A CA 1
ATOM 608 C C . VAL A 1 77 ? -1.352 -31.438 -26.25 1 98.69 77 VAL A C 1
ATOM 610 O O . VAL A 1 77 ? -1.949 -32.406 -25.766 1 98.69 77 VAL A O 1
ATOM 613 N N . VAL A 1 78 ? -1.858 -30.625 -27.125 1 98.88 78 VAL A N 1
ATOM 614 C CA . VAL A 1 78 ? -3.271 -30.656 -27.484 1 98.88 78 VAL A CA 1
ATOM 615 C C . VAL A 1 78 ? -3.58 -31.938 -28.25 1 98.88 78 VAL A C 1
ATOM 617 O O . VAL A 1 78 ? -2.854 -32.312 -29.172 1 98.88 78 VAL A O 1
ATOM 620 N N . THR A 1 79 ? -4.68 -32.562 -27.859 1 98.81 79 THR A N 1
ATOM 621 C CA . THR A 1 79 ? -5.074 -33.812 -28.516 1 98.81 79 THR A CA 1
ATOM 622 C C . THR A 1 79 ? -6.438 -33.688 -29.188 1 98.81 79 THR A C 1
ATOM 624 O O . THR A 1 79 ? -6.781 -34.469 -30.078 1 98.81 79 THR A O 1
ATOM 627 N N . GLU A 1 80 ? -7.219 -32.781 -28.719 1 98.69 80 GLU A N 1
ATOM 628 C CA . GLU A 1 80 ? -8.547 -32.5 -29.266 1 98.69 80 GLU A CA 1
ATOM 629 C C . GLU A 1 80 ? -8.93 -31.047 -29.078 1 98.69 80 GLU A C 1
ATOM 631 O O . GLU A 1 80 ? -8.531 -30.406 -28.109 1 98.69 80 GLU A O 1
ATOM 636 N N . VAL A 1 81 ? -9.648 -30.5 -30.094 1 98.62 81 VAL A N 1
ATOM 637 C CA . VAL A 1 81 ? -10.125 -29.125 -29.984 1 98.62 81 VAL A CA 1
ATOM 638 C C . VAL A 1 81 ? -11.594 -29.047 -30.406 1 98.62 81 VAL A C 1
ATOM 640 O O . VAL A 1 81 ? -12.016 -29.766 -31.328 1 98.62 81 VAL A O 1
ATOM 643 N N . GLY A 1 82 ? -12.305 -28.25 -29.672 1 98.5 82 GLY A N 1
ATOM 644 C CA . GLY A 1 82 ? -13.672 -27.984 -30.094 1 98.5 82 GLY A CA 1
ATOM 645 C C . GLY A 1 82 ? -13.758 -27.281 -31.438 1 98.5 82 GLY A C 1
ATOM 646 O O . GLY A 1 82 ? -12.781 -26.672 -31.891 1 98.5 82 GLY A O 1
ATOM 647 N N . ASN A 1 83 ? -14.953 -27.281 -32 1 98.12 83 ASN A N 1
ATOM 648 C CA . ASN A 1 83 ? -15.133 -26.797 -33.375 1 98.12 83 ASN A CA 1
ATOM 649 C C . ASN A 1 83 ? -15.133 -25.266 -33.438 1 98.12 83 ASN A C 1
ATOM 651 O O . ASN A 1 83 ? -15.047 -24.672 -34.5 1 98.12 83 ASN A O 1
ATOM 655 N N . LYS A 1 84 ? -15.156 -24.609 -32.281 1 98.44 84 LYS A N 1
ATOM 656 C CA . LYS A 1 84 ? -15.148 -23.156 -32.25 1 98.44 84 LYS A CA 1
ATOM 657 C C . LYS A 1 84 ? -13.852 -22.625 -31.656 1 98.44 84 LYS A C 1
ATOM 659 O O . LYS A 1 84 ? -13.75 -21.422 -31.359 1 98.44 84 LYS A O 1
ATOM 664 N N . VAL A 1 85 ? -12.961 -23.516 -31.453 1 98.38 85 VAL A N 1
ATOM 665 C CA . VAL A 1 85 ? -11.656 -23.125 -30.922 1 98.38 85 VAL A CA 1
ATOM 666 C C . VAL A 1 85 ? -10.836 -22.469 -32.031 1 98.38 85 VAL A C 1
ATOM 668 O O . VAL A 1 85 ? -10.766 -23 -33.156 1 98.38 85 VAL A O 1
ATOM 671 N N . GLY A 1 86 ? -10.234 -21.328 -31.812 1 97.38 86 GLY A N 1
ATOM 672 C CA . GLY A 1 86 ? -9.414 -20.625 -32.781 1 97.38 86 GLY A CA 1
ATOM 673 C C . GLY A 1 86 ? -7.953 -20.531 -32.375 1 97.38 86 GLY A C 1
ATOM 674 O O . GLY A 1 86 ? -7.07 -20.406 -33.219 1 97.38 86 GLY A O 1
ATOM 675 N N . LYS A 1 87 ? -7.633 -20.656 -31.188 1 96.38 87 LYS A N 1
ATOM 676 C CA . LYS A 1 87 ? -6.312 -20.375 -30.625 1 96.38 87 LYS A CA 1
ATOM 677 C C . LYS A 1 87 ? -5.387 -21.578 -30.766 1 96.38 87 LYS A C 1
ATOM 679 O O . LYS A 1 87 ? -4.16 -21.422 -30.797 1 96.38 87 LYS A O 1
ATOM 684 N N . PHE A 1 88 ? -6.004 -22.781 -30.906 1 98.44 88 PHE A N 1
ATOM 685 C CA . PHE A 1 88 ? -5.203 -24 -30.812 1 98.44 88 PHE A CA 1
ATOM 686 C C . PHE A 1 88 ? -5.586 -24.984 -31.891 1 98.44 88 PHE A C 1
ATOM 688 O O . PHE A 1 88 ? -6.715 -24.969 -32.406 1 98.44 88 PHE A O 1
ATOM 695 N N . LYS A 1 89 ? -4.633 -25.828 -32.188 1 98.31 89 LYS A N 1
ATOM 696 C CA . LYS A 1 89 ? -4.855 -27.016 -33 1 98.31 89 LYS A CA 1
ATOM 697 C C . LYS A 1 89 ? -4.195 -28.25 -32.375 1 98.31 89 LYS A C 1
ATOM 699 O O . LYS A 1 89 ? -3.359 -28.109 -31.484 1 98.31 89 LYS A O 1
ATOM 704 N N . ILE A 1 90 ? -4.629 -29.359 -32.844 1 98.56 90 ILE A N 1
ATOM 705 C CA . ILE A 1 90 ? -4.059 -30.609 -32.375 1 98.56 90 ILE A CA 1
ATOM 706 C C . ILE A 1 90 ? -2.547 -30.594 -32.562 1 98.56 90 ILE A C 1
ATOM 708 O O . ILE A 1 90 ? -2.066 -30.203 -33.656 1 98.56 90 ILE A O 1
ATOM 712 N N . GLY A 1 91 ? -1.8 -30.891 -31.547 1 98.5 91 GLY A N 1
ATOM 713 C CA . GLY A 1 91 ? -0.349 -30.922 -31.625 1 98.5 91 GLY A CA 1
ATOM 714 C C . GLY A 1 91 ? 0.319 -29.719 -31.016 1 98.5 91 GLY A C 1
ATOM 715 O O . GLY A 1 91 ? 1.521 -29.734 -30.734 1 98.5 91 GLY A O 1
ATOM 716 N N . ASP A 1 92 ? -0.406 -28.703 -30.828 1 98.5 92 ASP A N 1
ATOM 717 C CA . ASP A 1 92 ? 0.144 -27.484 -30.219 1 98.5 92 ASP A CA 1
ATOM 718 C C . ASP A 1 92 ? 0.546 -27.734 -28.766 1 98.5 92 ASP A C 1
ATOM 720 O O . ASP A 1 92 ? -0.12 -28.484 -28.047 1 98.5 92 ASP A O 1
ATOM 724 N N . LYS A 1 93 ? 1.658 -27.094 -28.312 1 98.62 93 LYS A N 1
ATOM 725 C CA . LYS A 1 93 ? 1.966 -27.031 -26.891 1 98.62 93 LYS A CA 1
ATOM 726 C C . LYS A 1 93 ? 1.05 -26.031 -26.188 1 98.62 93 LYS A C 1
ATOM 728 O O . LYS A 1 93 ? 0.728 -24.969 -26.719 1 98.62 93 LYS A O 1
ATOM 733 N N . VAL A 1 94 ? 0.604 -26.391 -25.031 1 98.69 94 VAL A N 1
ATOM 734 C CA . VAL A 1 94 ? -0.383 -25.609 -24.312 1 98.69 94 VAL A CA 1
ATOM 735 C C . VAL A 1 94 ? -0.044 -25.594 -22.812 1 98.69 94 VAL A C 1
ATOM 737 O O . VAL A 1 94 ? 0.567 -26.531 -22.297 1 98.69 94 VAL A O 1
ATOM 740 N N . GLY A 1 95 ? -0.266 -24.484 -22.172 1 98.81 95 GLY A N 1
ATOM 741 C CA . GLY A 1 95 ? -0.134 -24.359 -20.734 1 98.81 95 GLY A CA 1
ATOM 742 C C . GLY A 1 95 ? -1.421 -23.938 -20.047 1 98.81 95 GLY A C 1
ATOM 743 O O . GLY A 1 95 ? -2.227 -23.203 -20.625 1 98.81 95 GLY A O 1
ATOM 744 N N . VAL A 1 96 ? -1.664 -24.406 -18.859 1 98.75 96 VAL A N 1
ATOM 745 C CA . VAL A 1 96 ? -2.762 -23.984 -18 1 98.75 96 VAL A CA 1
ATOM 746 C C . VAL A 1 96 ? -2.234 -23.703 -16.594 1 98.75 96 VAL A C 1
ATOM 748 O O . VAL A 1 96 ? -1.544 -24.531 -16 1 98.75 96 VAL A O 1
ATOM 751 N N . GLY A 1 97 ? -2.514 -22.484 -16.109 1 97.88 97 GLY A N 1
ATOM 752 C CA . GLY A 1 97 ? -2.109 -22.078 -14.773 1 97.88 97 GLY A CA 1
ATOM 753 C C . GLY A 1 97 ? -3.184 -22.312 -13.727 1 97.88 97 GLY A C 1
ATOM 754 O O . GLY A 1 97 ? -3.83 -23.359 -13.719 1 97.88 97 GLY A O 1
ATOM 755 N N . CYS A 1 98 ? -3.391 -21.344 -12.875 1 95.94 98 CYS A N 1
ATOM 756 C CA . CYS A 1 98 ? -4.227 -21.484 -11.688 1 95.94 98 CYS A CA 1
ATOM 757 C C . CYS A 1 98 ? -5.703 -21.375 -12.047 1 95.94 98 CYS A C 1
ATOM 759 O O . CYS A 1 98 ? -6.566 -21.859 -11.312 1 95.94 98 CYS A O 1
ATOM 761 N N . LEU A 1 99 ? -6 -20.781 -13.188 1 97.56 99 LEU A N 1
ATOM 762 C CA . LEU A 1 99 ? -7.391 -20.469 -13.5 1 97.56 99 LEU A CA 1
ATOM 763 C C . LEU A 1 99 ? -7.914 -21.344 -14.625 1 97.56 99 LEU A C 1
ATOM 765 O O . LEU A 1 99 ? -7.215 -21.562 -15.617 1 97.56 99 LEU A O 1
ATOM 769 N N . VAL A 1 100 ? -9.203 -21.75 -14.43 1 98.19 100 VAL A N 1
ATOM 770 C CA . VAL A 1 100 ? -9.836 -22.5 -15.5 1 98.19 100 VAL A CA 1
ATOM 771 C C . VAL A 1 100 ? -11.234 -21.938 -15.766 1 98.19 100 VAL A C 1
ATOM 773 O O . VAL A 1 100 ? -12 -22.516 -16.547 1 98.19 100 VAL A O 1
ATOM 776 N N . GLY A 1 101 ? -11.547 -20.891 -15.047 1 97.81 101 GLY A N 1
ATOM 777 C CA . GLY A 1 101 ? -12.852 -20.281 -15.25 1 97.81 101 GLY A CA 1
ATOM 778 C C . GLY A 1 101 ? -13 -18.938 -14.578 1 97.81 101 GLY A C 1
ATOM 779 O O . GLY A 1 101 ? -12.195 -18.578 -13.719 1 97.81 101 GLY A O 1
ATOM 780 N N . SER A 1 102 ? -13.984 -18.141 -14.992 1 97.69 102 SER A N 1
ATOM 781 C CA . SER A 1 102 ? -14.414 -16.859 -14.438 1 97.69 102 SER A CA 1
ATOM 782 C C . SER A 1 102 ? -15.82 -16.5 -14.914 1 97.69 102 SER A C 1
ATOM 784 O O . SER A 1 102 ? -16.438 -17.25 -15.672 1 97.69 102 SER A O 1
ATOM 786 N N . CYS A 1 103 ? -16.375 -15.383 -14.523 1 96.88 103 CYS A N 1
ATOM 787 C CA . CYS A 1 103 ? -17.719 -15.008 -14.953 1 96.88 103 CYS A CA 1
ATOM 788 C C . CYS A 1 103 ? -17.703 -14.438 -16.375 1 96.88 103 CYS A C 1
ATOM 790 O O . CYS A 1 103 ? -18.734 -14.375 -17.031 1 96.88 103 CYS A O 1
ATOM 792 N N . LYS A 1 104 ? -16.609 -13.961 -16.828 1 95.56 104 LYS A N 1
ATOM 793 C CA . LYS A 1 104 ? -16.297 -13.445 -18.156 1 95.56 104 LYS A CA 1
ATOM 794 C C . LYS A 1 104 ? -17.094 -12.18 -18.453 1 95.56 104 LYS A C 1
ATOM 796 O O . LYS A 1 104 ? -17.109 -11.695 -19.594 1 95.56 104 LYS A O 1
ATOM 801 N N . LYS A 1 105 ? -17.766 -11.617 -17.438 1 95.75 105 LYS A N 1
ATOM 802 C CA . LYS A 1 105 ? -18.625 -10.477 -17.734 1 95.75 105 LYS A CA 1
ATOM 803 C C . LYS A 1 105 ? -18.375 -9.328 -16.766 1 95.75 105 LYS A C 1
ATOM 805 O O . LYS A 1 105 ? -18.797 -8.195 -17.016 1 95.75 105 LYS A O 1
ATOM 810 N N . CYS A 1 106 ? -17.75 -9.609 -15.664 1 95.44 106 CYS A N 1
ATOM 811 C CA . CYS A 1 106 ? -17.531 -8.547 -14.688 1 95.44 106 CYS A CA 1
ATOM 812 C C . CYS A 1 106 ? -16.438 -7.586 -15.156 1 95.44 106 CYS A C 1
ATOM 814 O O . CYS A 1 106 ? -15.812 -7.809 -16.188 1 95.44 106 CYS A O 1
ATOM 816 N N . ASP A 1 107 ? -16.219 -6.496 -14.375 1 94.06 107 ASP A N 1
ATOM 817 C CA . ASP A 1 107 ? -15.234 -5.48 -14.719 1 94.06 107 ASP A CA 1
ATOM 818 C C . ASP A 1 107 ? -13.828 -6.082 -14.789 1 94.06 107 ASP A C 1
ATOM 820 O O . ASP A 1 107 ? -13.055 -5.746 -15.688 1 94.06 107 ASP A O 1
ATOM 824 N N . ASN A 1 108 ? -13.492 -6.945 -13.93 1 96.38 108 ASN A N 1
ATOM 825 C CA . ASN A 1 108 ? -12.188 -7.594 -13.945 1 96.38 108 ASN A CA 1
ATOM 826 C C . ASN A 1 108 ? -11.984 -8.422 -15.211 1 96.38 108 ASN A C 1
ATOM 828 O O . ASN A 1 108 ? -10.969 -8.273 -15.891 1 96.38 108 ASN A O 1
ATOM 832 N N . CYS A 1 109 ? -12.93 -9.219 -15.547 1 97.56 109 CYS A N 1
ATOM 833 C CA . CYS A 1 109 ? -12.82 -10.086 -16.703 1 97.56 109 CYS A CA 1
ATOM 834 C C . CYS A 1 109 ? -12.727 -9.266 -17.984 1 97.56 109 CYS A C 1
ATOM 836 O O . CYS A 1 109 ? -11.953 -9.602 -18.891 1 97.56 109 CYS A O 1
ATOM 838 N N . SER A 1 110 ? -13.492 -8.18 -18.031 1 97.31 110 SER A N 1
ATOM 839 C CA . SER A 1 110 ? -13.492 -7.328 -19.219 1 97.31 110 SER A CA 1
ATOM 840 C C . SER A 1 110 ? -12.148 -6.617 -19.375 1 97.31 110 SER A C 1
ATOM 842 O O . SER A 1 110 ? -11.828 -6.133 -20.469 1 97.31 110 SER A O 1
ATOM 844 N N . ASN A 1 111 ? -11.359 -6.566 -18.312 1 96.94 111 ASN A N 1
ATOM 845 C CA . ASN A 1 111 ? -10.055 -5.91 -18.359 1 96.94 111 ASN A CA 1
ATOM 846 C C . ASN A 1 111 ? -8.914 -6.918 -18.266 1 96.94 111 ASN A C 1
ATOM 848 O O . ASN A 1 111 ? -7.816 -6.578 -17.828 1 96.94 111 ASN A O 1
ATOM 852 N N . ASP A 1 112 ? -9.203 -8.172 -18.609 1 97.81 112 ASP A N 1
ATOM 853 C CA . ASP A 1 112 ? -8.234 -9.258 -18.688 1 97.81 112 ASP A CA 1
ATOM 854 C C . ASP A 1 112 ? -7.637 -9.547 -17.312 1 97.81 112 ASP A C 1
ATOM 856 O O . ASP A 1 112 ? -6.449 -9.859 -17.188 1 97.81 112 ASP A O 1
ATOM 860 N N . LEU A 1 113 ? -8.406 -9.297 -16.266 1 97.94 113 LEU A N 1
ATOM 861 C CA . LEU A 1 113 ? -8.008 -9.562 -14.891 1 97.94 113 LEU A CA 1
ATOM 862 C C . LEU A 1 113 ? -8.875 -10.648 -14.273 1 97.94 113 LEU A C 1
ATOM 864 O O . LEU A 1 113 ? -9.43 -10.469 -13.188 1 97.94 113 LEU A O 1
ATOM 868 N N . GLU A 1 114 ? -8.961 -11.789 -14.922 1 98.12 114 GLU A N 1
ATOM 869 C CA . GLU A 1 114 ? -9.781 -12.906 -14.469 1 98.12 114 GLU A CA 1
ATOM 870 C C . GLU A 1 114 ? -9.352 -13.383 -13.086 1 98.12 114 GLU A C 1
ATOM 872 O O . GLU A 1 114 ? -10.172 -13.898 -12.32 1 98.12 114 GLU A O 1
ATOM 877 N N . ASN A 1 115 ? -8.055 -13.164 -12.812 1 97.56 115 ASN A N 1
ATOM 878 C CA . ASN A 1 115 ? -7.5 -13.602 -11.531 1 97.56 115 ASN A CA 1
ATOM 879 C C . ASN A 1 115 ? -8.133 -12.859 -10.359 1 97.56 115 ASN A C 1
ATOM 881 O O . ASN A 1 115 ? -8.016 -13.297 -9.211 1 97.56 115 ASN A O 1
ATOM 885 N N . TYR A 1 116 ? -8.781 -11.781 -10.578 1 97.19 116 TYR A N 1
ATOM 886 C CA . TYR A 1 116 ? -9.445 -11.023 -9.516 1 97.19 116 TYR A CA 1
ATOM 887 C C . TYR A 1 116 ? -10.961 -11.078 -9.68 1 97.19 116 TYR A C 1
ATOM 889 O O . TYR A 1 116 ? -11.688 -10.305 -9.047 1 97.19 116 TYR A O 1
ATOM 897 N N . CYS A 1 117 ? -11.516 -11.945 -10.555 1 97 117 CYS A N 1
ATOM 898 C CA . CYS A 1 117 ? -12.945 -12.18 -10.695 1 97 117 CYS A CA 1
ATOM 899 C C . CYS A 1 117 ? -13.516 -12.836 -9.445 1 97 117 CYS A C 1
ATOM 901 O O . CYS A 1 117 ? -12.984 -13.836 -8.961 1 97 117 CYS A O 1
ATOM 903 N N . PRO A 1 118 ? -14.602 -12.312 -8.891 1 93.94 118 PRO A N 1
ATOM 904 C CA . PRO A 1 118 ? -15.211 -12.93 -7.711 1 93.94 118 PRO A CA 1
ATOM 905 C C . PRO A 1 118 ? -15.68 -14.359 -7.977 1 93.94 118 PRO A C 1
ATOM 907 O O . PRO A 1 118 ? -15.898 -15.125 -7.035 1 93.94 118 PRO A O 1
ATOM 910 N N . GLN A 1 119 ? -15.836 -14.695 -9.234 1 96.12 119 GLN A N 1
ATOM 911 C CA . GLN A 1 119 ? -16.312 -16.031 -9.594 1 96.12 119 GLN A CA 1
ATOM 912 C C . GLN A 1 119 ? -15.234 -16.812 -10.336 1 96.12 119 GLN A C 1
ATOM 914 O O . GLN A 1 119 ? -15.547 -17.609 -11.227 1 96.12 119 GLN A O 1
ATOM 919 N N . GLN A 1 120 ? -14.039 -16.453 -10.07 1 96.94 120 GLN A N 1
ATOM 920 C CA . GLN A 1 120 ? -12.969 -17.219 -10.695 1 96.94 120 GLN A CA 1
ATOM 921 C C . GLN A 1 120 ? -13 -18.672 -10.234 1 96.94 120 GLN A C 1
ATOM 923 O O . GLN A 1 120 ? -13.484 -18.984 -9.141 1 96.94 120 GLN A O 1
ATOM 928 N N . ILE A 1 121 ? -12.555 -19.609 -11.07 1 97.38 121 ILE A N 1
ATOM 929 C CA . ILE A 1 121 ? -12.484 -21.031 -10.773 1 97.38 121 ILE A CA 1
ATOM 930 C C . ILE A 1 121 ? -11.047 -21.516 -10.914 1 97.38 121 ILE A C 1
ATOM 932 O O . ILE A 1 121 ? -10.422 -21.344 -11.961 1 97.38 121 ILE A O 1
ATOM 936 N N . GLN A 1 122 ? -10.531 -22.062 -9.898 1 96 122 GLN A N 1
ATOM 937 C CA . GLN A 1 122 ? -9.164 -22.562 -9.883 1 96 122 GLN A CA 1
ATOM 938 C C . GLN A 1 122 ? -9.055 -23.906 -10.594 1 96 122 GLN A C 1
ATOM 940 O O . GLN A 1 122 ? -10.055 -24.625 -10.727 1 96 122 GLN A O 1
ATOM 945 N N . ALA A 1 123 ? -7.867 -24.219 -10.953 1 96.5 123 ALA A N 1
ATOM 946 C CA . ALA A 1 123 ? -7.598 -25.406 -11.742 1 96.5 123 ALA A CA 1
ATOM 947 C C . ALA A 1 123 ? -7.793 -26.672 -10.914 1 96.5 123 ALA A C 1
ATOM 949 O O . ALA A 1 123 ? -7.91 -27.781 -11.461 1 96.5 123 ALA A O 1
ATOM 950 N N . TYR A 1 124 ? -7.836 -26.562 -9.609 1 93.44 124 TYR A N 1
ATOM 951 C CA . TYR A 1 124 ? -8.023 -27.734 -8.766 1 93.44 124 TYR A CA 1
ATOM 952 C C . TYR A 1 124 ? -8.797 -27.375 -7.504 1 93.44 124 TYR A C 1
ATOM 954 O O . TYR A 1 124 ? -8.68 -26.25 -6.988 1 93.44 124 TYR A O 1
ATOM 962 N N . GLY A 1 125 ? -9.641 -28.297 -7.113 1 91.31 125 GLY A N 1
ATOM 963 C CA . GLY A 1 125 ? -10.242 -28.266 -5.789 1 91.31 125 GLY A CA 1
ATOM 964 C C . GLY A 1 125 ? -11.383 -27.266 -5.676 1 91.31 125 GLY A C 1
ATOM 965 O O . GLY A 1 125 ? -11.695 -26.797 -4.578 1 91.31 125 GLY A O 1
ATOM 966 N N . GLN A 1 126 ? -11.898 -26.875 -6.77 1 93.69 126 GLN A N 1
ATOM 967 C CA . GLN A 1 126 ? -13.023 -25.953 -6.73 1 93.69 126 GLN A CA 1
ATOM 968 C C . GLN A 1 126 ? -14.195 -26.469 -7.555 1 93.69 126 GLN A C 1
ATOM 970 O O . GLN A 1 126 ? -14.016 -27.312 -8.438 1 93.69 126 GLN A O 1
ATOM 975 N N . MET A 1 127 ? -15.359 -25.953 -7.191 1 94.19 127 MET A N 1
ATOM 976 C CA . MET A 1 127 ? -16.562 -26.328 -7.938 1 94.19 127 MET A CA 1
ATOM 977 C C . MET A 1 127 ? -16.578 -25.641 -9.305 1 94.19 127 MET A C 1
ATOM 979 O O . MET A 1 127 ? -16.453 -24.422 -9.398 1 94.19 127 MET A O 1
ATOM 983 N N . TYR A 1 128 ? -16.75 -26.438 -10.344 1 95.12 128 TYR A N 1
ATOM 984 C CA . TYR A 1 128 ? -16.859 -25.906 -11.703 1 95.12 128 TYR A CA 1
ATOM 985 C C . TYR A 1 128 ? -18.297 -25.5 -12.016 1 95.12 128 TYR A C 1
ATOM 987 O O . TYR A 1 128 ? -19.172 -25.609 -11.164 1 95.12 128 TYR A O 1
ATOM 995 N N . VAL A 1 129 ? -18.516 -25 -13.188 1 92.31 129 VAL A N 1
ATOM 996 C CA . VAL A 1 129 ? -19.812 -24.438 -13.578 1 92.31 129 VAL A CA 1
ATOM 997 C C . VAL A 1 129 ? -20.844 -25.562 -13.672 1 92.31 129 VAL A C 1
ATOM 999 O O . VAL A 1 129 ? -22.047 -25.328 -13.492 1 92.31 129 VAL A O 1
ATOM 1002 N N . ASP A 1 130 ? -20.422 -26.812 -13.906 1 90.81 130 ASP A N 1
ATOM 1003 C CA . ASP A 1 130 ? -21.359 -27.922 -14.062 1 90.81 130 ASP A CA 1
ATOM 1004 C C . ASP A 1 130 ? -21.625 -28.594 -12.719 1 90.81 130 ASP A C 1
ATOM 1006 O O . ASP A 1 130 ? -22.266 -29.656 -12.664 1 90.81 130 ASP A O 1
ATOM 1010 N N . GLY A 1 131 ? -21.047 -28.062 -11.617 1 91.69 131 GLY A N 1
ATOM 1011 C CA . GLY A 1 131 ? -21.312 -28.562 -10.281 1 91.69 131 GLY A CA 1
ATOM 1012 C C . GLY A 1 131 ? -20.344 -29.641 -9.836 1 91.69 131 GLY A C 1
ATOM 1013 O O . GLY A 1 131 ? -20.469 -30.188 -8.742 1 91.69 131 GLY A O 1
ATOM 1014 N N . THR A 1 132 ? -19.438 -29.969 -10.695 1 92.75 132 THR A N 1
ATOM 1015 C CA . THR A 1 132 ? -18.453 -30.969 -10.328 1 92.75 132 THR A CA 1
ATOM 1016 C C . THR A 1 132 ? -17.141 -30.312 -9.898 1 92.75 132 THR A C 1
ATOM 1018 O O . THR A 1 132 ? -16.953 -29.125 -10.102 1 92.75 132 THR A O 1
ATOM 1021 N N . MET A 1 133 ? -16.266 -31.094 -9.297 1 94.06 133 MET A N 1
ATOM 1022 C CA . MET A 1 133 ? -15 -30.578 -8.773 1 94.06 133 MET A CA 1
ATOM 1023 C C . MET A 1 133 ? -13.938 -30.531 -9.875 1 94.06 133 MET A C 1
ATOM 1025 O O . MET A 1 133 ? -13.852 -31.438 -10.695 1 94.06 133 MET A O 1
ATOM 1029 N N . THR A 1 134 ? -13.227 -29.484 -9.812 1 96.12 134 THR A N 1
ATOM 1030 C CA . THR A 1 134 ? -12.062 -29.438 -10.688 1 96.12 134 THR A CA 1
ATOM 1031 C C . THR A 1 134 ? -10.938 -30.312 -10.141 1 96.12 134 THR A C 1
ATOM 1033 O O . THR A 1 134 ? -10.734 -30.391 -8.93 1 96.12 134 THR A O 1
ATOM 1036 N N . TYR A 1 135 ? -10.219 -31.031 -10.992 1 97.06 135 TYR A N 1
ATOM 1037 C CA . TYR A 1 135 ? -9.047 -31.828 -10.68 1 97.06 135 TYR A CA 1
ATOM 1038 C C . TYR A 1 135 ? -7.809 -31.312 -11.406 1 97.06 135 TYR A C 1
ATOM 1040 O O . TYR A 1 135 ? -7.852 -31.047 -12.609 1 97.06 135 TYR A O 1
ATOM 1048 N N . GLY A 1 136 ? -6.695 -31.219 -10.703 1 97.88 136 GLY A N 1
ATOM 1049 C CA . GLY A 1 136 ? -5.543 -30.469 -11.164 1 97.88 136 GLY A CA 1
ATOM 1050 C C . GLY A 1 136 ? -4.629 -31.266 -12.07 1 97.88 136 GLY A C 1
ATOM 1051 O O . GLY A 1 136 ? -5.062 -32.219 -12.703 1 97.88 136 GLY A O 1
ATOM 1052 N N . GLY A 1 137 ? -3.432 -30.75 -12.188 1 98 137 GLY A N 1
ATOM 1053 C CA . GLY A 1 137 ? -2.494 -31.203 -13.203 1 98 137 GLY A CA 1
ATOM 1054 C C . GLY A 1 137 ? -1.727 -32.438 -12.805 1 98 137 GLY A C 1
ATOM 1055 O O . GLY A 1 137 ? -1.034 -33.062 -13.625 1 98 137 GLY A O 1
ATOM 1056 N N . TYR A 1 138 ? -1.835 -32.844 -11.5 1 98.12 138 TYR A N 1
ATOM 1057 C CA . TYR A 1 138 ? -1.251 -34.125 -11.156 1 98.12 138 TYR A CA 1
ATOM 1058 C C . TYR A 1 138 ? -2.047 -35.281 -11.781 1 98.12 138 TYR A C 1
ATOM 1060 O O . TYR A 1 138 ? -2.465 -36.188 -11.086 1 98.12 138 TYR A O 1
ATOM 1068 N N . SER A 1 139 ? -2.203 -35.219 -13.086 1 97.62 139 SER A N 1
ATOM 1069 C CA . SER A 1 139 ? -3.045 -36.125 -13.844 1 97.62 139 SER A CA 1
ATOM 1070 C C . SER A 1 139 ? -2.576 -36.25 -15.289 1 97.62 139 SER A C 1
ATOM 1072 O O . SER A 1 139 ? -1.586 -35.625 -15.68 1 97.62 139 SER A O 1
ATOM 1074 N N . ASP A 1 140 ? -3.268 -37.031 -16.094 1 97.69 140 ASP A N 1
ATOM 1075 C CA . ASP A 1 140 ? -2.729 -37.375 -17.406 1 97.69 140 ASP A CA 1
ATOM 1076 C C . ASP A 1 140 ? -3.412 -36.562 -18.5 1 97.69 140 ASP A C 1
ATOM 1078 O O . ASP A 1 140 ? -2.869 -36.406 -19.594 1 97.69 140 ASP A O 1
ATOM 1082 N N . ILE A 1 141 ? -4.59 -36.062 -18.234 1 97.88 141 ILE A N 1
ATOM 1083 C CA . ILE A 1 141 ? -5.359 -35.406 -19.266 1 97.88 141 ILE A CA 1
ATOM 1084 C C . ILE A 1 141 ? -6.133 -34.25 -18.672 1 97.88 141 ILE A C 1
ATOM 1086 O O . ILE A 1 141 ? -6.488 -34.25 -17.484 1 97.88 141 ILE A O 1
ATOM 1090 N N . MET A 1 142 ? -6.375 -33.188 -19.453 1 98.19 142 MET A N 1
ATOM 1091 C CA . MET A 1 142 ? -7.152 -32.031 -19.016 1 98.19 142 MET A CA 1
ATOM 1092 C C . MET A 1 142 ? -8.023 -31.5 -20.156 1 98.19 142 MET A C 1
ATOM 1094 O O . MET A 1 142 ? -7.68 -31.656 -21.328 1 98.19 142 MET A O 1
ATOM 1098 N N . VAL A 1 143 ? -9.172 -31.047 -19.812 1 98.31 143 VAL A N 1
ATOM 1099 C CA . VAL A 1 143 ? -10.062 -30.312 -20.703 1 98.31 143 VAL A CA 1
ATOM 1100 C C . VAL A 1 143 ? -10.336 -28.922 -20.141 1 98.31 143 VAL A C 1
ATOM 1102 O O . VAL A 1 143 ? -10.727 -28.781 -18.984 1 98.31 143 VAL A O 1
ATOM 1105 N N . VAL A 1 144 ? -10.102 -27.906 -20.922 1 98.38 144 VAL A N 1
ATOM 1106 C CA . VAL A 1 144 ? -10.266 -26.547 -20.422 1 98.38 144 VAL A CA 1
ATOM 1107 C C . VAL A 1 144 ? -10.773 -25.641 -21.547 1 98.38 144 VAL A C 1
ATOM 1109 O O . VAL A 1 144 ? -10.492 -25.875 -22.719 1 98.38 144 VAL A O 1
ATOM 1112 N N . ASP A 1 145 ? -11.586 -24.641 -21.188 1 98.06 145 ASP A N 1
ATOM 1113 C CA . ASP A 1 145 ? -11.945 -23.594 -22.141 1 98.06 145 ASP A CA 1
ATOM 1114 C C . ASP A 1 145 ? -10.695 -22.922 -22.703 1 98.06 145 ASP A C 1
ATOM 1116 O O . ASP A 1 145 ? -9.773 -22.578 -21.953 1 98.06 145 ASP A O 1
ATOM 1120 N N . GLU A 1 146 ? -10.641 -22.719 -24.031 1 98.38 146 GLU A N 1
ATOM 1121 C CA . GLU A 1 146 ? -9.453 -22.172 -24.688 1 98.38 146 GLU A CA 1
ATOM 1122 C C . GLU A 1 146 ? -9.055 -20.828 -24.078 1 98.38 146 GLU A C 1
ATOM 1124 O O . GLU A 1 146 ? -7.883 -20.453 -24.125 1 98.38 146 GLU A O 1
ATOM 1129 N N . HIS A 1 147 ? -10.008 -20.109 -23.469 1 98.12 147 HIS A N 1
ATOM 1130 C CA . HIS A 1 147 ? -9.719 -18.812 -22.859 1 98.12 147 HIS A CA 1
ATOM 1131 C C . HIS A 1 147 ? -8.719 -18.953 -21.719 1 98.12 147 HIS A C 1
ATOM 1133 O O . HIS A 1 147 ? -7.906 -18.062 -21.484 1 98.12 147 HIS A O 1
ATOM 1139 N N . PHE A 1 148 ? -8.742 -20.047 -21.047 1 98.56 148 PHE A N 1
ATOM 1140 C CA . PHE A 1 148 ? -7.918 -20.219 -19.859 1 98.56 148 PHE A CA 1
ATOM 1141 C C . PHE A 1 148 ? -6.695 -21.078 -20.172 1 98.56 148 PHE A C 1
ATOM 1143 O O . PHE A 1 148 ? -6.031 -21.578 -19.25 1 98.56 148 PHE A O 1
ATOM 1150 N N . ALA A 1 149 ? -6.418 -21.281 -21.438 1 98.69 149 ALA A N 1
ATOM 1151 C CA . ALA A 1 149 ? -5.195 -21.922 -21.922 1 98.69 149 ALA A CA 1
ATOM 1152 C C . ALA A 1 149 ? -4.262 -20.906 -22.578 1 98.69 149 ALA A C 1
ATOM 1154 O O . ALA A 1 149 ? -4.723 -19.969 -23.234 1 98.69 149 ALA A O 1
ATOM 1155 N N . VAL A 1 150 ? -3.008 -21.109 -22.344 1 98.81 150 VAL A N 1
ATOM 1156 C CA . VAL A 1 150 ? -2.02 -20.219 -22.969 1 98.81 150 VAL A CA 1
ATOM 1157 C C . VAL A 1 150 ? -1.175 -21.016 -23.953 1 98.81 150 VAL A C 1
ATOM 1159 O O . VAL A 1 150 ? -0.936 -22.219 -23.766 1 98.81 150 VAL A O 1
ATOM 1162 N N . ARG A 1 151 ? -0.774 -20.312 -24.984 1 98.69 151 ARG A N 1
ATOM 1163 C CA . ARG A 1 151 ? 0.16 -20.906 -25.938 1 98.69 151 ARG A CA 1
ATOM 1164 C C . ARG A 1 151 ? 1.555 -21.016 -25.344 1 98.69 151 ARG A C 1
ATOM 1166 O O . ARG A 1 151 ? 2.062 -20.062 -24.734 1 98.69 151 ARG A O 1
ATOM 1173 N N . TRP A 1 152 ? 2.074 -22.172 -25.453 1 98.75 152 TRP A N 1
ATOM 1174 C CA . TRP A 1 152 ? 3.436 -22.375 -24.969 1 98.75 152 TRP A CA 1
ATOM 1175 C C . TRP A 1 152 ? 4.453 -22.078 -26.078 1 98.75 152 TRP A C 1
ATOM 1177 O O . TRP A 1 152 ? 4.449 -22.734 -27.109 1 98.75 152 TRP A O 1
ATOM 1187 N N . PRO A 1 153 ? 5.289 -21.078 -25.875 1 98.31 153 PRO A N 1
ATOM 1188 C CA . PRO A 1 153 ? 6.254 -20.734 -26.922 1 98.31 153 PRO A CA 1
ATOM 1189 C C . PRO A 1 153 ? 7.152 -21.922 -27.297 1 98.31 153 PRO A C 1
ATOM 1191 O O . PRO A 1 153 ? 7.566 -22.688 -26.438 1 98.31 153 PRO A O 1
ATOM 1194 N N . GLU A 1 154 ? 7.512 -21.984 -28.516 1 96.44 154 GLU A N 1
ATOM 1195 C CA . GLU A 1 154 ? 8.266 -23.109 -29.047 1 96.44 154 GLU A CA 1
ATOM 1196 C C . GLU A 1 154 ? 9.656 -23.203 -28.422 1 96.44 154 GLU A C 1
ATOM 1198 O O . GLU A 1 154 ? 10.172 -24.297 -28.188 1 96.44 154 GLU A O 1
ATOM 1203 N N . ASN A 1 155 ? 10.195 -22.109 -28.125 1 96.81 155 ASN A N 1
ATOM 1204 C CA . ASN A 1 155 ? 11.562 -22.094 -27.625 1 96.81 155 ASN A CA 1
ATOM 1205 C C . ASN A 1 155 ? 11.617 -22.172 -26.109 1 96.81 155 ASN A C 1
ATOM 1207 O O . ASN A 1 155 ? 12.688 -22.047 -25.516 1 96.81 155 ASN A O 1
ATOM 1211 N N . LEU A 1 156 ? 10.531 -22.359 -25.469 1 97.69 156 LEU A N 1
ATOM 1212 C CA . LEU A 1 156 ? 10.492 -22.562 -24.031 1 97.69 156 LEU A CA 1
ATOM 1213 C C . LEU A 1 156 ? 10.359 -24.047 -23.688 1 97.69 156 LEU A C 1
ATOM 1215 O O . LEU A 1 156 ? 9.461 -24.719 -24.203 1 97.69 156 LEU A O 1
ATOM 1219 N N . PRO A 1 157 ? 11.305 -24.531 -22.922 1 98.06 157 PRO A N 1
ATOM 1220 C CA . PRO A 1 157 ? 11.125 -25.922 -22.516 1 98.06 157 PRO A CA 1
ATOM 1221 C C . PRO A 1 157 ? 9.852 -26.141 -21.719 1 98.06 157 PRO A C 1
ATOM 1223 O O . PRO A 1 157 ? 9.469 -25.297 -20.906 1 98.06 157 PRO A O 1
ATOM 1226 N N . MET A 1 158 ? 9.203 -27.234 -21.891 1 97.56 158 MET A N 1
ATOM 1227 C CA . MET A 1 158 ? 7.938 -27.531 -21.219 1 97.56 158 MET A CA 1
ATOM 1228 C C . MET A 1 158 ? 8.141 -27.719 -19.734 1 97.56 158 MET A C 1
ATOM 1230 O O . MET A 1 158 ? 7.223 -27.516 -18.938 1 97.56 158 MET A O 1
ATOM 1234 N N . GLU A 1 159 ? 9.391 -28.094 -19.359 1 97.56 159 GLU A N 1
ATOM 1235 C CA . GLU A 1 159 ? 9.727 -28.25 -17.938 1 97.56 159 GLU A CA 1
ATOM 1236 C C . GLU A 1 159 ? 9.688 -26.906 -17.219 1 97.56 159 GLU A C 1
ATOM 1238 O O . GLU A 1 159 ? 9.711 -26.844 -15.992 1 97.56 159 GLU A O 1
ATOM 1243 N N . ALA A 1 160 ? 9.508 -25.828 -17.984 1 98.56 160 ALA A N 1
ATOM 1244 C CA . ALA A 1 160 ? 9.406 -24.5 -17.391 1 98.56 160 ALA A CA 1
ATOM 1245 C C . ALA A 1 160 ? 7.988 -24.219 -16.922 1 98.56 160 ALA A C 1
ATOM 1247 O O . ALA A 1 160 ? 7.594 -23.062 -16.766 1 98.56 160 ALA A O 1
ATOM 1248 N N . ALA A 1 161 ? 7.23 -25.234 -16.609 1 98.56 161 ALA A N 1
ATOM 1249 C CA . ALA A 1 161 ? 5.828 -25.188 -16.203 1 98.56 161 ALA A CA 1
ATOM 1250 C C . ALA A 1 161 ? 5.637 -24.25 -15.008 1 98.56 161 ALA A C 1
ATOM 1252 O O . ALA A 1 161 ? 4.629 -23.547 -14.922 1 98.56 161 ALA A O 1
ATOM 1253 N N . PRO A 1 162 ? 6.695 -24.141 -14.141 1 98.56 162 PRO A N 1
ATOM 1254 C CA . PRO A 1 162 ? 6.539 -23.266 -12.969 1 98.56 162 PRO A CA 1
ATOM 1255 C C . PRO A 1 162 ? 6.363 -21.797 -13.344 1 98.56 162 PRO A C 1
ATOM 1257 O O . PRO A 1 162 ? 6.004 -20.984 -12.5 1 98.56 162 PRO A O 1
ATOM 1260 N N . LEU A 1 163 ? 6.594 -21.438 -14.633 1 98.81 163 LEU A N 1
ATOM 1261 C CA . LEU A 1 163 ? 6.312 -20.094 -15.094 1 98.81 163 LEU A CA 1
ATOM 1262 C C . LEU A 1 163 ? 4.836 -19.75 -14.914 1 98.81 163 LEU A C 1
ATOM 1264 O O . LEU A 1 163 ? 4.48 -18.594 -14.695 1 98.81 163 LEU A O 1
ATOM 1268 N N . LEU A 1 164 ? 3.998 -20.766 -14.883 1 98.69 164 LEU A N 1
ATOM 1269 C CA . LEU A 1 164 ? 2.551 -20.578 -14.859 1 98.69 164 LEU A CA 1
ATOM 1270 C C . LEU A 1 164 ? 2.066 -20.234 -13.453 1 98.69 164 LEU A C 1
ATOM 1272 O O . LEU A 1 164 ? 0.892 -19.922 -13.258 1 98.69 164 LEU A O 1
ATOM 1276 N N . CYS A 1 165 ? 2.902 -20.219 -12.484 1 97.81 165 CYS A N 1
ATOM 1277 C CA . CYS A 1 165 ? 2.617 -19.734 -11.141 1 97.81 165 CYS A CA 1
ATOM 1278 C C . CYS A 1 165 ? 3.738 -18.828 -10.641 1 97.81 165 CYS A C 1
ATOM 1280 O O . CYS A 1 165 ? 3.609 -17.594 -10.664 1 97.81 165 CYS A O 1
ATOM 1282 N N . ALA A 1 166 ? 4.934 -19.391 -10.406 1 97.75 166 ALA A N 1
ATOM 1283 C CA . ALA A 1 166 ? 6.059 -18.625 -9.891 1 97.75 166 ALA A CA 1
ATOM 1284 C C . ALA A 1 166 ? 6.414 -17.484 -10.836 1 97.75 166 ALA A C 1
ATOM 1286 O O . ALA A 1 166 ? 6.711 -16.359 -10.398 1 97.75 166 ALA A O 1
ATOM 1287 N N . GLY A 1 167 ? 6.414 -17.781 -12.117 1 98.62 167 GLY A N 1
ATOM 1288 C CA . GLY A 1 167 ? 6.727 -16.766 -13.094 1 98.62 167 GLY A CA 1
ATOM 1289 C C . GLY A 1 167 ? 5.734 -15.609 -13.102 1 98.62 167 GLY A C 1
ATOM 1290 O O . GLY A 1 167 ? 6.09 -14.477 -12.781 1 98.62 167 GLY A O 1
ATOM 1291 N N . ILE A 1 168 ? 4.434 -15.938 -13.367 1 98.81 168 ILE A N 1
ATOM 1292 C CA . ILE A 1 168 ? 3.42 -14.906 -13.539 1 98.81 168 ILE A CA 1
ATOM 1293 C C . ILE A 1 168 ? 3.201 -14.18 -12.211 1 98.81 168 ILE A C 1
ATOM 1295 O O . ILE A 1 168 ? 2.941 -12.969 -12.195 1 98.81 168 ILE A O 1
ATOM 1299 N N . THR A 1 169 ? 3.385 -14.844 -11.055 1 98.56 169 THR A N 1
ATOM 1300 C CA . THR A 1 169 ? 3.176 -14.266 -9.734 1 98.56 169 THR A CA 1
ATOM 1301 C C . THR A 1 169 ? 4.207 -13.18 -9.445 1 98.56 169 THR A C 1
ATOM 1303 O O . THR A 1 169 ? 3.918 -12.211 -8.742 1 98.56 169 THR A O 1
ATOM 1306 N N . THR A 1 170 ? 5.418 -13.32 -10 1 98.81 170 THR A N 1
ATOM 1307 C CA . THR A 1 170 ? 6.461 -12.336 -9.734 1 98.81 170 THR A CA 1
ATOM 1308 C C . THR A 1 170 ? 6.566 -11.328 -10.875 1 98.81 170 THR A C 1
ATOM 1310 O O . THR A 1 170 ? 6.969 -10.188 -10.664 1 98.81 170 THR A O 1
ATOM 1313 N N . TYR A 1 171 ? 6.164 -11.711 -12.094 1 98.88 171 TYR A N 1
ATOM 1314 C CA . TYR A 1 171 ? 6.141 -10.82 -13.25 1 98.88 171 TYR A CA 1
ATOM 1315 C C . TYR A 1 171 ? 5.07 -9.742 -13.094 1 98.88 171 TYR A C 1
ATOM 1317 O O . TYR A 1 171 ? 5.328 -8.562 -13.336 1 98.88 171 TYR A O 1
ATOM 1325 N N . SER A 1 172 ? 3.922 -10.172 -12.625 1 98.81 172 SER A N 1
ATOM 1326 C CA . SER A 1 172 ? 2.742 -9.312 -12.578 1 98.81 172 SER A CA 1
ATOM 1327 C C . SER A 1 172 ? 2.986 -8.086 -11.703 1 98.81 172 SER A C 1
ATOM 1329 O O . SER A 1 172 ? 2.779 -6.957 -12.141 1 98.81 172 SER A O 1
ATOM 1331 N N . PRO A 1 173 ? 3.486 -8.25 -10.461 1 98.69 173 PRO A N 1
ATOM 1332 C CA . PRO A 1 173 ? 3.68 -7.062 -9.625 1 98.69 173 PRO A CA 1
ATOM 1333 C C . PRO A 1 173 ? 4.805 -6.164 -10.133 1 98.69 173 PRO A C 1
ATOM 1335 O O . PRO A 1 173 ? 4.75 -4.945 -9.953 1 98.69 173 PRO A O 1
ATOM 1338 N N . LEU A 1 174 ? 5.848 -6.738 -10.742 1 98.81 174 LEU A N 1
ATOM 1339 C CA . LEU A 1 174 ? 6.902 -5.902 -11.305 1 98.81 174 LEU A CA 1
ATOM 1340 C C . LEU A 1 174 ? 6.344 -4.973 -12.383 1 98.81 174 LEU A C 1
ATOM 1342 O O . LEU A 1 174 ? 6.645 -3.779 -12.391 1 98.81 174 LEU A O 1
ATOM 1346 N N . LYS A 1 175 ? 5.473 -5.508 -13.188 1 98.56 175 LYS A N 1
ATOM 1347 C CA . LYS A 1 175 ? 4.871 -4.727 -14.266 1 98.56 175 LYS A CA 1
ATOM 1348 C C . LYS A 1 175 ? 3.83 -3.752 -13.719 1 98.56 175 LYS A C 1
ATOM 1350 O O . LYS A 1 175 ? 3.883 -2.555 -14.008 1 98.56 175 LYS A O 1
ATOM 1355 N N . TYR A 1 176 ? 2.924 -4.23 -12.953 1 98.12 176 TYR A N 1
ATOM 1356 C CA . TYR A 1 176 ? 1.778 -3.447 -12.508 1 98.12 176 TYR A CA 1
ATOM 1357 C C . TYR A 1 176 ? 2.227 -2.252 -11.672 1 98.12 176 TYR A C 1
ATOM 1359 O O . TYR A 1 176 ? 1.676 -1.156 -11.805 1 98.12 176 TYR A O 1
ATOM 1367 N N . TYR A 1 177 ? 3.27 -2.432 -10.836 1 98.19 177 TYR A N 1
ATOM 1368 C CA . TYR A 1 177 ? 3.67 -1.384 -9.898 1 98.19 177 TYR A CA 1
ATOM 1369 C C . TYR A 1 177 ? 4.844 -0.582 -10.453 1 98.19 177 TYR A C 1
ATOM 1371 O O . TYR A 1 177 ? 5.492 0.168 -9.719 1 98.19 177 TYR A O 1
ATOM 1379 N N . GLY A 1 178 ? 5.164 -0.735 -11.719 1 98 178 GLY A N 1
ATOM 1380 C CA . GLY A 1 178 ? 6.152 0.083 -12.406 1 98 178 GLY A CA 1
ATOM 1381 C C . GLY A 1 178 ? 7.578 -0.221 -11.977 1 98 178 GLY A C 1
ATOM 1382 O O . GLY A 1 178 ? 8.43 0.672 -11.945 1 98 178 GLY A O 1
ATOM 1383 N N . LEU A 1 179 ? 7.805 -1.45 -11.625 1 98.56 179 LEU A N 1
ATOM 1384 C CA . LEU A 1 179 ? 9.125 -1.863 -11.172 1 98.56 179 LEU A CA 1
ATOM 1385 C C . LEU A 1 179 ? 9.883 -2.588 -12.281 1 98.56 179 LEU A C 1
ATOM 1387 O O . LEU A 1 179 ? 10.844 -3.312 -12.016 1 98.56 179 LEU A O 1
ATOM 1391 N N . ASP A 1 180 ? 9.359 -2.418 -13.5 1 98.38 180 ASP A N 1
ATOM 1392 C CA . ASP A 1 180 ? 9.906 -3.117 -14.656 1 98.38 180 ASP A CA 1
ATOM 1393 C C . ASP A 1 180 ? 10.734 -2.174 -15.531 1 98.38 180 ASP A C 1
ATOM 1395 O O . ASP A 1 180 ? 10.867 -2.395 -16.734 1 98.38 180 ASP A O 1
ATOM 1399 N N . LYS A 1 181 ? 11.273 -1.097 -14.953 1 98.06 181 LYS A N 1
ATOM 1400 C CA . LYS A 1 181 ? 12.055 -0.118 -15.711 1 98.06 181 LYS A CA 1
ATOM 1401 C C . LYS A 1 181 ? 13.547 -0.271 -15.43 1 98.06 181 LYS A C 1
ATOM 1403 O O . LYS A 1 181 ? 13.945 -0.555 -14.297 1 98.06 181 LYS A O 1
ATOM 1408 N N . PRO A 1 182 ? 14.359 -0.053 -16.516 1 98.5 182 PRO A N 1
ATOM 1409 C CA . PRO A 1 182 ? 15.812 -0.159 -16.328 1 98.5 182 PRO A CA 1
ATOM 1410 C C . PRO A 1 182 ? 16.344 0.843 -15.297 1 98.5 182 PRO A C 1
ATOM 1412 O O . PRO A 1 182 ? 15.859 1.978 -15.234 1 98.5 182 PRO A O 1
ATOM 1415 N N . GLY A 1 183 ? 17.266 0.426 -14.555 1 98.38 183 GLY A N 1
ATOM 1416 C CA . GLY A 1 183 ? 17.969 1.331 -13.648 1 98.38 183 GLY A CA 1
ATOM 1417 C C . GLY A 1 183 ? 17.359 1.379 -12.266 1 98.38 183 GLY A C 1
ATOM 1418 O O . GLY A 1 183 ? 17.984 1.869 -11.32 1 98.38 183 GLY A O 1
ATOM 1419 N N . LEU A 1 184 ? 16.172 0.887 -12.039 1 98.69 184 LEU A N 1
ATOM 1420 C CA . LEU A 1 184 ? 15.547 0.861 -10.719 1 98.69 184 LEU A CA 1
ATOM 1421 C C . LEU A 1 184 ? 16.297 -0.072 -9.781 1 98.69 184 LEU A C 1
ATOM 1423 O O . LEU A 1 184 ? 16.891 -1.062 -10.227 1 98.69 184 LEU A O 1
ATOM 1427 N N . ASN A 1 185 ? 16.375 0.272 -8.531 1 98.81 185 ASN A N 1
ATOM 1428 C CA . ASN A 1 185 ? 16.891 -0.602 -7.488 1 98.81 185 ASN A CA 1
ATOM 1429 C C . ASN A 1 185 ? 15.781 -1.434 -6.848 1 98.81 185 ASN A C 1
ATOM 1431 O O . ASN A 1 185 ? 14.938 -0.9 -6.129 1 98.81 185 ASN A O 1
ATOM 1435 N N . ILE A 1 186 ? 15.836 -2.766 -7.098 1 98.88 186 ILE A N 1
ATOM 1436 C CA . ILE A 1 186 ? 14.75 -3.645 -6.672 1 98.88 186 ILE A CA 1
ATOM 1437 C C . ILE A 1 186 ? 15.273 -4.656 -5.656 1 98.88 186 ILE A C 1
ATOM 1439 O O . ILE A 1 186 ? 16.312 -5.289 -5.875 1 98.88 186 ILE A O 1
ATOM 1443 N N . GLY A 1 187 ? 14.594 -4.711 -4.52 1 98.81 187 GLY A N 1
ATOM 1444 C CA . GLY A 1 187 ? 14.867 -5.77 -3.559 1 98.81 187 GLY A CA 1
ATOM 1445 C C . GLY A 1 187 ? 14 -6.996 -3.756 1 98.81 187 GLY A C 1
ATOM 1446 O O . GLY A 1 187 ? 12.82 -6.883 -4.078 1 98.81 187 GLY A O 1
ATOM 1447 N N . VAL A 1 188 ? 14.562 -8.141 -3.561 1 98.81 188 VAL A N 1
ATOM 1448 C CA . VAL A 1 188 ? 13.828 -9.406 -3.508 1 98.81 188 VAL A CA 1
ATOM 1449 C C . VAL A 1 188 ? 14.047 -10.07 -2.15 1 98.81 188 VAL A C 1
ATOM 1451 O O . VAL A 1 188 ? 15.164 -10.469 -1.818 1 98.81 188 VAL A O 1
ATOM 1454 N N . VAL A 1 189 ? 12.977 -10.164 -1.43 1 98.06 189 VAL A N 1
ATOM 1455 C CA . VAL A 1 189 ? 13.047 -10.766 -0.102 1 98.06 189 VAL A CA 1
ATOM 1456 C C . VAL A 1 189 ? 12.664 -12.242 -0.185 1 98.06 189 VAL A C 1
ATOM 1458 O O . VAL A 1 189 ? 11.531 -12.586 -0.539 1 98.06 189 VAL A O 1
ATOM 1461 N N . GLY A 1 190 ? 13.562 -13.086 0.184 1 94.62 190 GLY A N 1
ATOM 1462 C CA . GLY A 1 190 ? 13.367 -14.523 0.037 1 94.62 190 GLY A CA 1
ATOM 1463 C C . GLY A 1 190 ? 13.828 -15.055 -1.309 1 94.62 190 GLY A C 1
ATOM 1464 O O . GLY A 1 190 ? 13.508 -14.477 -2.35 1 94.62 190 GLY A O 1
ATOM 1465 N N . LEU A 1 191 ? 14.609 -16.141 -1.229 1 94.12 191 LEU A N 1
ATOM 1466 C CA . LEU A 1 191 ? 15.117 -16.734 -2.455 1 94.12 191 LEU A CA 1
ATOM 1467 C C . LEU A 1 191 ? 14.664 -18.188 -2.574 1 94.12 191 LEU A C 1
ATOM 1469 O O . LEU A 1 191 ? 15.484 -19.109 -2.508 1 94.12 191 LEU A O 1
ATOM 1473 N N . GLY A 1 192 ? 13.43 -18.375 -2.812 1 93.56 192 GLY A N 1
ATOM 1474 C CA . GLY A 1 192 ? 12.836 -19.656 -3.094 1 93.56 192 GLY A CA 1
ATOM 1475 C C . GLY A 1 192 ? 12.25 -19.766 -4.488 1 93.56 192 GLY A C 1
ATOM 1476 O O . GLY A 1 192 ? 12.812 -19.219 -5.445 1 93.56 192 GLY A O 1
ATOM 1477 N N . GLY A 1 193 ? 11.211 -20.531 -4.547 1 94.5 193 GLY A N 1
ATOM 1478 C CA . GLY A 1 193 ? 10.578 -20.766 -5.836 1 94.5 193 GLY A CA 1
ATOM 1479 C C . GLY A 1 193 ? 10.133 -19.5 -6.52 1 94.5 193 GLY A C 1
ATOM 1480 O O . GLY A 1 193 ? 10.367 -19.312 -7.719 1 94.5 193 GLY A O 1
ATOM 1481 N N . LEU A 1 194 ? 9.531 -18.594 -5.789 1 97.06 194 LEU A N 1
ATOM 1482 C CA . LEU A 1 194 ? 9.094 -17.312 -6.352 1 97.06 194 LEU A CA 1
ATOM 1483 C C . LEU A 1 194 ? 10.266 -16.344 -6.465 1 97.06 194 LEU A C 1
ATOM 1485 O O . LEU A 1 194 ? 10.422 -15.672 -7.488 1 97.06 194 LEU A O 1
ATOM 1489 N N . GLY A 1 195 ? 11.125 -16.375 -5.504 1 97.5 195 GLY A N 1
ATOM 1490 C CA . GLY A 1 195 ? 12.203 -15.398 -5.402 1 97.5 195 GLY A CA 1
ATOM 1491 C C . GLY A 1 195 ? 13.188 -15.477 -6.559 1 97.5 195 GLY A C 1
ATOM 1492 O O . GLY A 1 195 ? 13.633 -14.445 -7.066 1 97.5 195 GLY A O 1
ATOM 1493 N N . HIS A 1 196 ? 13.547 -16.703 -6.926 1 98 196 HIS A N 1
ATOM 1494 C CA . HIS A 1 196 ? 14.523 -16.812 -8 1 98 196 HIS A CA 1
ATOM 1495 C C . HIS A 1 196 ? 13.961 -16.297 -9.32 1 98 196 HIS A C 1
ATOM 1497 O O . HIS A 1 196 ? 14.688 -15.711 -10.125 1 98 196 HIS A O 1
ATOM 1503 N N . MET A 1 197 ? 12.633 -16.438 -9.508 1 98.62 197 MET A N 1
ATOM 1504 C CA . MET A 1 197 ? 12.008 -15.883 -10.703 1 98.62 197 MET A CA 1
ATOM 1505 C C . MET A 1 197 ? 11.953 -14.359 -10.641 1 98.62 197 MET A C 1
ATOM 1507 O O . MET A 1 197 ? 12.164 -13.68 -11.648 1 98.62 197 MET A O 1
ATOM 1511 N N . ALA A 1 198 ? 11.711 -13.844 -9.445 1 98.75 198 ALA A N 1
ATOM 1512 C CA . ALA A 1 198 ? 11.688 -12.391 -9.258 1 98.75 198 ALA A CA 1
ATOM 1513 C C . ALA A 1 198 ? 13.039 -11.773 -9.633 1 98.75 198 ALA A C 1
ATOM 1515 O O . ALA A 1 198 ? 13.086 -10.734 -10.297 1 98.75 198 ALA A O 1
ATOM 1516 N N . VAL A 1 199 ? 14.094 -12.438 -9.219 1 98.69 199 VAL A N 1
ATOM 1517 C CA . VAL A 1 199 ? 15.43 -11.953 -9.531 1 98.69 199 VAL A CA 1
ATOM 1518 C C . VAL A 1 199 ? 15.641 -11.953 -11.039 1 98.69 199 VAL A C 1
ATOM 1520 O O . VAL A 1 199 ? 16.062 -10.953 -11.617 1 98.69 199 VAL A O 1
ATOM 1523 N N . LYS A 1 200 ? 15.289 -13.047 -11.664 1 98.69 200 LYS A N 1
ATOM 1524 C CA . LYS A 1 200 ? 15.531 -13.195 -13.094 1 98.69 200 LYS A CA 1
ATOM 1525 C C . LYS A 1 200 ? 14.742 -12.164 -13.898 1 98.69 200 LYS A C 1
ATOM 1527 O O . LYS A 1 200 ? 15.281 -11.539 -14.805 1 98.69 200 LYS A O 1
ATOM 1532 N N . PHE A 1 201 ? 13.453 -11.953 -13.602 1 98.88 201 PHE A N 1
ATOM 1533 C CA . PHE A 1 201 ? 12.641 -10.984 -14.32 1 98.88 201 PHE A CA 1
ATOM 1534 C C . PHE A 1 201 ? 13.141 -9.57 -14.078 1 98.88 201 PHE A C 1
ATOM 1536 O O . PHE A 1 201 ? 13.242 -8.766 -15.008 1 98.88 201 PHE A O 1
ATOM 1543 N N . ALA A 1 202 ? 13.445 -9.25 -12.781 1 98.81 202 ALA A N 1
ATOM 1544 C CA . ALA A 1 202 ? 13.922 -7.906 -12.469 1 98.81 202 ALA A CA 1
ATOM 1545 C C . ALA A 1 202 ? 15.219 -7.594 -13.219 1 98.81 202 ALA A C 1
ATOM 1547 O O . ALA A 1 202 ? 15.383 -6.496 -13.75 1 98.81 202 ALA A O 1
ATOM 1548 N N . LYS A 1 203 ? 16.094 -8.586 -13.289 1 98.62 203 LYS A N 1
ATOM 1549 C CA . LYS A 1 203 ? 17.344 -8.414 -14.039 1 98.62 203 LYS A CA 1
ATOM 1550 C C . LYS A 1 203 ? 17.062 -8.203 -15.523 1 98.62 203 LYS A C 1
ATOM 1552 O O . LYS A 1 203 ? 17.688 -7.348 -16.156 1 98.62 203 LYS A O 1
ATOM 1557 N N . ALA A 1 204 ? 16.156 -8.953 -16.031 1 98.56 204 ALA A N 1
ATOM 1558 C CA . ALA A 1 204 ? 15.82 -8.852 -17.453 1 98.56 204 ALA A CA 1
ATOM 1559 C C . ALA A 1 204 ? 15.227 -7.48 -17.781 1 98.56 204 ALA A C 1
ATOM 1561 O O . ALA A 1 204 ? 15.398 -6.969 -18.891 1 98.56 204 ALA A O 1
ATOM 1562 N N . PHE A 1 205 ? 14.57 -6.859 -16.844 1 98.62 205 PHE A N 1
ATOM 1563 C CA . PHE A 1 205 ? 14 -5.531 -17.016 1 98.62 205 PHE A CA 1
ATOM 1564 C C . PHE A 1 205 ? 15.078 -4.457 -16.906 1 98.62 205 PHE A C 1
ATOM 1566 O O . PHE A 1 205 ? 14.812 -3.279 -17.172 1 98.62 205 PHE A O 1
ATOM 1573 N N . GLY A 1 206 ? 16.281 -4.832 -16.5 1 98.44 206 GLY A N 1
ATOM 1574 C CA . GLY A 1 206 ? 17.391 -3.895 -16.422 1 98.44 206 GLY A CA 1
ATOM 1575 C C . GLY A 1 206 ? 17.547 -3.27 -15.047 1 98.44 206 GLY A C 1
ATOM 1576 O O . GLY A 1 206 ? 18.219 -2.256 -14.891 1 98.44 206 GLY A O 1
ATOM 1577 N N . ALA A 1 207 ? 16.969 -3.875 -14.023 1 98.62 207 ALA A N 1
ATOM 1578 C CA . ALA A 1 207 ? 17.031 -3.338 -12.672 1 98.62 207 ALA A CA 1
ATOM 1579 C C . ALA A 1 207 ? 18.328 -3.754 -11.977 1 98.62 207 ALA A C 1
ATOM 1581 O O . ALA A 1 207 ? 18.984 -4.723 -12.391 1 98.62 207 ALA A O 1
ATOM 1582 N N . ASN A 1 208 ? 18.766 -2.955 -11.008 1 98.69 208 ASN A N 1
ATOM 1583 C CA . ASN A 1 208 ? 19.75 -3.377 -10.008 1 98.69 208 ASN A CA 1
ATOM 1584 C C . ASN A 1 208 ? 19.094 -4.164 -8.875 1 98.69 208 ASN A C 1
ATOM 1586 O O . ASN A 1 208 ? 18.344 -3.6 -8.078 1 98.69 208 ASN A O 1
ATOM 1590 N N . VAL A 1 209 ? 19.438 -5.453 -8.805 1 98.81 209 VAL A N 1
ATOM 1591 C CA . VAL A 1 209 ? 18.672 -6.336 -7.93 1 98.81 209 VAL A CA 1
ATOM 1592 C C . VAL A 1 209 ? 19.484 -6.645 -6.672 1 98.81 209 VAL A C 1
ATOM 1594 O O . VAL A 1 209 ? 20.641 -7.043 -6.754 1 98.81 209 VAL A O 1
ATOM 1597 N N . THR A 1 210 ? 18.906 -6.414 -5.512 1 98.69 210 THR A N 1
ATOM 1598 C CA . THR A 1 210 ? 19.438 -6.809 -4.211 1 98.69 210 THR A CA 1
ATOM 1599 C C . THR A 1 210 ? 18.625 -7.949 -3.617 1 98.69 210 THR A C 1
ATOM 1601 O O . THR A 1 210 ? 17.422 -7.789 -3.357 1 98.69 210 THR A O 1
ATOM 1604 N N . VAL A 1 211 ? 19.266 -9.109 -3.428 1 98.62 211 VAL A N 1
ATOM 1605 C CA . VAL A 1 211 ? 18.609 -10.211 -2.744 1 98.62 211 VAL A CA 1
ATOM 1606 C C . VAL A 1 211 ? 18.766 -10.055 -1.234 1 98.62 211 VAL A C 1
ATOM 1608 O O . VAL A 1 211 ? 19.859 -9.805 -0.743 1 98.62 211 VAL A O 1
ATOM 1611 N N . ILE A 1 212 ? 17.688 -10.164 -0.539 1 98.06 212 ILE A N 1
ATOM 1612 C CA . ILE A 1 212 ? 17.672 -9.992 0.91 1 98.06 212 ILE A CA 1
ATOM 1613 C C . ILE A 1 212 ? 17.266 -11.305 1.578 1 98.06 212 ILE A C 1
ATOM 1615 O O . ILE A 1 212 ? 16.219 -11.883 1.253 1 98.06 212 ILE A O 1
ATOM 1619 N N . SER A 1 213 ? 18.078 -11.797 2.455 1 94.56 213 SER A N 1
ATOM 1620 C CA . SER A 1 213 ? 17.844 -13.07 3.131 1 94.56 213 SER A CA 1
ATOM 1621 C C . SER A 1 213 ? 18.266 -13.008 4.594 1 94.56 213 SER A C 1
ATOM 1623 O O . SER A 1 213 ? 18.938 -12.055 5.008 1 94.56 213 SER A O 1
ATOM 1625 N N . THR A 1 214 ? 17.734 -13.961 5.41 1 89.81 214 THR A N 1
ATOM 1626 C CA . THR A 1 214 ? 18.156 -14.078 6.801 1 89.81 214 THR A CA 1
ATOM 1627 C C . THR A 1 214 ? 19.391 -14.977 6.914 1 89.81 214 THR A C 1
ATOM 1629 O O . THR A 1 214 ? 20.062 -14.984 7.941 1 89.81 214 THR A O 1
ATOM 1632 N N . SER A 1 215 ? 19.641 -15.781 5.887 1 88.44 215 SER A N 1
ATOM 1633 C CA . SER A 1 215 ? 20.75 -16.734 5.91 1 88.44 215 SER A CA 1
ATOM 1634 C C . SER A 1 215 ? 21.75 -16.438 4.797 1 88.44 215 SER A C 1
ATOM 1636 O O . SER A 1 215 ? 21.359 -16.094 3.68 1 88.44 215 SER A O 1
ATOM 1638 N N . PRO A 1 216 ? 23.016 -16.578 5.117 1 92.06 216 PRO A N 1
ATOM 1639 C CA . PRO A 1 216 ? 24.047 -16.312 4.113 1 92.06 216 PRO A CA 1
ATOM 1640 C C . PRO A 1 216 ? 24.156 -17.422 3.078 1 92.06 216 PRO A C 1
ATOM 1642 O O . PRO A 1 216 ? 24.859 -17.266 2.066 1 92.06 216 PRO A O 1
ATOM 1645 N N . SER A 1 217 ? 23.516 -18.516 3.305 1 90.25 217 SER A N 1
ATOM 1646 C CA . SER A 1 217 ? 23.719 -19.719 2.518 1 90.25 217 SER A CA 1
ATOM 1647 C C . SER A 1 217 ? 23.375 -19.5 1.051 1 90.25 217 SER A C 1
ATOM 1649 O O . SER A 1 217 ? 23.891 -20.188 0.169 1 90.25 217 SER A O 1
ATOM 1651 N N . LYS A 1 218 ? 22.578 -18.469 0.781 1 90 218 LYS A N 1
ATOM 1652 C CA . LYS A 1 218 ? 22.109 -18.266 -0.585 1 90 218 LYS A CA 1
ATOM 1653 C C . LYS A 1 218 ? 22.906 -17.172 -1.289 1 90 218 LYS A C 1
ATOM 1655 O O . LYS A 1 218 ? 22.609 -16.828 -2.434 1 90 218 LYS A O 1
ATOM 1660 N N . LYS A 1 219 ? 23.906 -16.641 -0.67 1 94.69 219 LYS A N 1
ATOM 1661 C CA . LYS A 1 219 ? 24.656 -15.508 -1.212 1 94.69 219 LYS A CA 1
ATOM 1662 C C . LYS A 1 219 ? 25.281 -15.859 -2.553 1 94.69 219 LYS A C 1
ATOM 1664 O O . LYS A 1 219 ? 25.109 -15.141 -3.537 1 94.69 219 LYS A O 1
ATOM 1669 N N . GLU A 1 220 ? 26 -16.953 -2.574 1 94.88 220 GLU A N 1
ATOM 1670 C CA . GLU A 1 220 ? 26.688 -17.344 -3.801 1 94.88 220 GLU A CA 1
ATOM 1671 C C . GLU A 1 220 ? 25.688 -17.625 -4.926 1 94.88 220 GLU A C 1
ATOM 1673 O O . GLU A 1 220 ? 25.891 -17.172 -6.059 1 94.88 220 GLU A O 1
ATOM 1678 N N . GLU A 1 221 ? 24.672 -18.312 -4.535 1 93.44 221 GLU A N 1
ATOM 1679 C CA . GLU A 1 221 ? 23.625 -18.625 -5.512 1 93.44 221 GLU A CA 1
ATOM 1680 C C . GLU A 1 221 ? 22.984 -17.359 -6.059 1 93.44 221 GLU A C 1
ATOM 1682 O O . GLU A 1 221 ? 22.781 -17.234 -7.27 1 93.44 221 GLU A O 1
ATOM 1687 N N . ALA A 1 222 ? 22.734 -16.422 -5.25 1 95.75 222 ALA A N 1
ATOM 1688 C CA . ALA A 1 222 ? 22.078 -15.172 -5.625 1 95.75 222 ALA A CA 1
ATOM 1689 C C . ALA A 1 222 ? 22.969 -14.352 -6.566 1 95.75 222 ALA A C 1
ATOM 1691 O O . ALA A 1 222 ? 22.5 -13.898 -7.613 1 95.75 222 ALA A O 1
ATOM 1692 N N . LEU A 1 223 ? 24.234 -14.234 -6.234 1 97 223 LEU A N 1
ATOM 1693 C CA . LEU A 1 223 ? 25.125 -13.328 -6.941 1 97 223 LEU A CA 1
ATOM 1694 C C . LEU A 1 223 ? 25.672 -13.977 -8.203 1 97 223 LEU A C 1
ATOM 1696 O O . LEU A 1 223 ? 25.672 -13.375 -9.281 1 97 223 LEU A O 1
ATOM 1700 N N . GLN A 1 224 ? 26.062 -15.227 -8.109 1 95.69 224 GLN A N 1
ATOM 1701 C CA . GLN A 1 224 ? 26.797 -15.852 -9.195 1 95.69 224 GLN A CA 1
ATOM 1702 C C . GLN A 1 224 ? 25.844 -16.594 -10.141 1 95.69 224 GLN A C 1
ATOM 1704 O O . GLN A 1 224 ? 26.031 -16.578 -11.359 1 95.69 224 GLN A O 1
ATOM 1709 N N . HIS A 1 225 ? 24.859 -17.188 -9.578 1 93.19 225 HIS A N 1
ATOM 1710 C CA . HIS A 1 225 ? 23.984 -18.016 -10.406 1 93.19 225 HIS A CA 1
ATOM 1711 C C . HIS A 1 225 ? 22.812 -17.219 -10.945 1 93.19 225 HIS A C 1
ATOM 1713 O O . HIS A 1 225 ? 22.453 -17.328 -12.125 1 93.19 225 HIS A O 1
ATOM 1719 N N . LEU A 1 226 ? 22.219 -16.422 -10.125 1 95.69 226 LEU A N 1
ATOM 1720 C CA . LEU A 1 226 ? 21.016 -15.719 -10.523 1 95.69 226 LEU A CA 1
ATOM 1721 C C . LEU A 1 226 ? 21.344 -14.32 -11.047 1 95.69 226 LEU A C 1
ATOM 1723 O O . LEU A 1 226 ? 20.5 -13.672 -11.672 1 95.69 226 LEU A O 1
ATOM 1727 N N . GLY A 1 227 ? 22.531 -13.805 -10.766 1 96.31 227 GLY A N 1
ATOM 1728 C CA . GLY A 1 227 ? 22.984 -12.547 -11.328 1 96.31 227 GLY A CA 1
ATOM 1729 C C . GLY A 1 227 ? 22.531 -11.336 -10.531 1 96.31 227 GLY A C 1
ATOM 1730 O O . GLY A 1 227 ? 22.5 -10.219 -11.055 1 96.31 227 GLY A O 1
ATOM 1731 N N . ALA A 1 228 ? 22.094 -11.508 -9.367 1 98.25 228 ALA A N 1
ATOM 1732 C CA . ALA A 1 228 ? 21.781 -10.359 -8.516 1 98.25 228 ALA A CA 1
ATOM 1733 C C . ALA A 1 228 ? 23 -9.453 -8.344 1 98.25 228 ALA A C 1
ATOM 1735 O O . ALA A 1 228 ? 24.141 -9.922 -8.367 1 98.25 228 ALA A O 1
ATOM 1736 N N . ASP A 1 229 ? 22.781 -8.227 -8.164 1 98.5 229 ASP A N 1
ATOM 1737 C CA . ASP A 1 229 ? 23.859 -7.258 -8.047 1 98.5 229 ASP A CA 1
ATOM 1738 C C . ASP A 1 229 ? 24.391 -7.191 -6.613 1 98.5 229 ASP A C 1
ATOM 1740 O O . ASP A 1 229 ? 25.562 -6.93 -6.391 1 98.5 229 ASP A O 1
ATOM 1744 N N . LYS A 1 230 ? 23.5 -7.344 -5.691 1 98 230 LYS A N 1
ATOM 1745 C CA . LYS A 1 230 ? 23.844 -7.262 -4.277 1 98 230 LYS A CA 1
ATOM 1746 C C . LYS A 1 230 ? 23.109 -8.328 -3.467 1 98 230 LYS A C 1
ATOM 1748 O O . LYS A 1 230 ? 22.109 -8.875 -3.92 1 98 230 LYS A O 1
ATOM 1753 N N . PHE A 1 231 ? 23.734 -8.719 -2.391 1 98 231 PHE A N 1
ATOM 1754 C CA . PHE A 1 231 ? 23.156 -9.609 -1.393 1 98 231 PHE A CA 1
ATOM 1755 C C . PHE A 1 231 ? 23.25 -9 0.001 1 98 231 PHE A C 1
ATOM 1757 O O . PHE A 1 231 ? 24.297 -8.453 0.375 1 98 231 PHE A O 1
ATOM 1764 N N . LEU A 1 232 ? 22.062 -9.016 0.667 1 96.06 232 LEU A N 1
ATOM 1765 C CA . LEU A 1 232 ? 22 -8.391 1.98 1 96.06 232 LEU A CA 1
ATOM 1766 C C . LEU A 1 232 ? 21.328 -9.32 2.99 1 96.06 232 LEU A C 1
ATOM 1768 O O . LEU A 1 232 ? 20.359 -10 2.668 1 96.06 232 LEU A O 1
ATOM 1772 N N . LEU A 1 233 ? 21.906 -9.32 4.234 1 95.06 233 LEU A N 1
ATOM 1773 C CA . LEU A 1 233 ? 21.281 -10.031 5.344 1 95.06 233 LEU A CA 1
ATOM 1774 C C . LEU A 1 233 ? 20.328 -9.125 6.102 1 95.06 233 LEU A C 1
ATOM 1776 O O . LEU A 1 233 ? 20.734 -8.078 6.617 1 95.06 233 LEU A O 1
ATOM 1780 N N . SER A 1 234 ? 19.078 -9.539 6.242 1 91.38 234 SER A N 1
ATOM 1781 C CA . SER A 1 234 ? 18.047 -8.703 6.852 1 91.38 234 SER A CA 1
ATOM 1782 C C . SER A 1 234 ? 18.188 -8.68 8.367 1 91.38 234 SER A C 1
ATOM 1784 O O . SER A 1 234 ? 17.516 -7.902 9.047 1 91.38 234 SER A O 1
ATOM 1786 N N . ASN A 1 235 ? 19.016 -9.508 8.953 1 90.94 235 ASN A N 1
ATOM 1787 C CA . ASN A 1 235 ? 19.234 -9.531 10.398 1 90.94 235 ASN A CA 1
ATOM 1788 C C . ASN A 1 235 ? 20.609 -8.977 10.766 1 90.94 235 ASN A C 1
ATOM 1790 O O . ASN A 1 235 ? 21.078 -9.156 11.891 1 90.94 235 ASN A O 1
ATOM 1794 N N . ASP A 1 236 ? 21.344 -8.383 9.844 1 93.56 236 ASP A N 1
ATOM 1795 C CA . ASP A 1 236 ? 22.609 -7.676 10.062 1 93.56 236 ASP A CA 1
ATOM 1796 C C . ASP A 1 236 ? 22.391 -6.164 10.094 1 93.56 236 ASP A C 1
ATOM 1798 O O . ASP A 1 236 ? 22.188 -5.539 9.055 1 93.56 236 ASP A O 1
ATOM 1802 N N . PRO A 1 237 ? 22.516 -5.598 11.297 1 93.12 237 PRO A N 1
ATOM 1803 C CA . PRO A 1 237 ? 22.203 -4.172 11.445 1 93.12 237 PRO A CA 1
ATOM 1804 C C . PRO A 1 237 ? 23.094 -3.289 10.57 1 93.12 237 PRO A C 1
ATOM 1806 O O . PRO A 1 237 ? 22.641 -2.266 10.055 1 93.12 237 PRO A O 1
ATOM 1809 N N . GLN A 1 238 ? 24.328 -3.619 10.422 1 94.62 238 GLN A N 1
ATOM 1810 C CA . GLN A 1 238 ? 25.25 -2.818 9.609 1 94.62 238 GLN A CA 1
ATOM 1811 C C . GLN A 1 238 ? 24.828 -2.84 8.141 1 94.62 238 GLN A C 1
ATOM 1813 O O . GLN A 1 238 ? 24.875 -1.81 7.465 1 94.62 238 GLN A O 1
ATOM 1818 N N . GLN A 1 239 ? 24.484 -4.012 7.633 1 94.81 239 GLN A N 1
ATOM 1819 C CA . GLN A 1 239 ? 24.062 -4.125 6.242 1 94.81 239 GLN A CA 1
ATOM 1820 C C . GLN A 1 239 ? 22.734 -3.406 6.012 1 94.81 239 GLN A C 1
ATOM 1822 O O . GLN A 1 239 ? 22.547 -2.764 4.977 1 94.81 239 GLN A O 1
ATOM 1827 N N . ILE A 1 240 ? 21.922 -3.527 6.984 1 94.38 240 ILE A N 1
ATOM 1828 C CA . ILE A 1 240 ? 20.641 -2.828 6.895 1 94.38 240 ILE A CA 1
ATOM 1829 C C . ILE A 1 240 ? 20.875 -1.321 6.828 1 94.38 240 ILE A C 1
ATOM 1831 O O . ILE A 1 240 ? 20.312 -0.633 5.98 1 94.38 240 ILE A O 1
ATOM 1835 N N . GLN A 1 241 ? 21.672 -0.811 7.723 1 94.44 241 GLN A N 1
ATOM 1836 C CA . GLN A 1 241 ? 21.984 0.614 7.762 1 94.44 241 GLN A CA 1
ATOM 1837 C C . GLN A 1 241 ? 22.547 1.089 6.43 1 94.44 241 GLN A C 1
ATOM 1839 O O . GLN A 1 241 ? 22.219 2.174 5.953 1 94.44 241 GLN A O 1
ATOM 1844 N N . GLY A 1 242 ? 23.391 0.282 5.836 1 94.94 242 GLY A N 1
ATOM 1845 C CA . GLY A 1 242 ? 24 0.621 4.559 1 94.94 242 GLY A CA 1
ATOM 1846 C C . GLY A 1 242 ? 23.016 0.638 3.408 1 94.94 242 GLY A C 1
ATOM 1847 O O . GLY A 1 242 ? 23.266 1.261 2.375 1 94.94 242 GLY A O 1
ATOM 1848 N N . ALA A 1 243 ? 21.828 0.015 3.578 1 96.62 243 ALA A N 1
ATOM 1849 C CA . ALA A 1 243 ? 20.859 -0.129 2.5 1 96.62 243 ALA A CA 1
ATOM 1850 C C . ALA A 1 243 ? 19.656 0.79 2.717 1 96.62 243 ALA A C 1
ATOM 1852 O O . ALA A 1 243 ? 18.734 0.806 1.909 1 96.62 243 ALA A O 1
ATOM 1853 N N . MET A 1 244 ? 19.719 1.607 3.783 1 96.38 244 MET A N 1
ATOM 1854 C CA . MET A 1 244 ? 18.578 2.469 4.102 1 96.38 244 MET A CA 1
ATOM 1855 C C . MET A 1 244 ? 18.266 3.398 2.936 1 96.38 244 MET A C 1
ATOM 1857 O O . MET A 1 244 ? 19.172 3.977 2.33 1 96.38 244 MET A O 1
ATOM 1861 N N . CYS A 1 245 ? 16.984 3.496 2.59 1 96.12 245 CYS A N 1
ATOM 1862 C CA . CYS A 1 245 ? 16.438 4.418 1.598 1 96.12 245 CYS A CA 1
ATOM 1863 C C . CYS A 1 245 ? 17.125 4.234 0.248 1 96.12 245 CYS A C 1
ATOM 1865 O O . CYS A 1 245 ? 17.391 5.207 -0.459 1 96.12 245 CYS A O 1
ATOM 1867 N N . SER A 1 246 ? 17.422 2.959 -0.139 1 97.38 246 SER A N 1
ATOM 1868 C CA . SER A 1 246 ? 18.172 2.723 -1.367 1 97.38 246 SER A CA 1
ATOM 1869 C C . SER A 1 246 ? 17.297 2.051 -2.426 1 97.38 246 SER A C 1
ATOM 1871 O O . SER A 1 246 ? 17.625 2.078 -3.613 1 97.38 246 SER A O 1
ATOM 1873 N N . LEU A 1 247 ? 16.172 1.476 -2.02 1 98.56 247 LEU A N 1
ATOM 1874 C CA . LEU A 1 247 ? 15.406 0.641 -2.936 1 98.56 247 LEU A CA 1
ATOM 1875 C C . LEU A 1 247 ? 14.164 1.375 -3.426 1 98.56 247 LEU A C 1
ATOM 1877 O O . LEU A 1 247 ? 13.492 2.051 -2.645 1 98.56 247 LEU A O 1
ATOM 1881 N N . ASP A 1 248 ? 13.844 1.214 -4.715 1 98.56 248 ASP A N 1
ATOM 1882 C CA . ASP A 1 248 ? 12.625 1.756 -5.309 1 98.56 248 ASP A CA 1
ATOM 1883 C C . ASP A 1 248 ? 11.43 0.855 -5.023 1 98.56 248 ASP A C 1
ATOM 1885 O O . ASP A 1 248 ? 10.297 1.33 -4.941 1 98.56 248 ASP A O 1
ATOM 1889 N N . GLY A 1 249 ? 11.688 -0.397 -4.93 1 98.81 249 GLY A N 1
ATOM 1890 C CA . GLY A 1 249 ? 10.648 -1.382 -4.668 1 98.81 249 GLY A CA 1
ATOM 1891 C C . GLY A 1 249 ? 11.195 -2.707 -4.172 1 98.81 249 GLY A C 1
ATOM 1892 O O . GLY A 1 249 ? 12.383 -2.996 -4.336 1 98.81 249 GLY A O 1
ATOM 1893 N N . ILE A 1 250 ? 10.336 -3.455 -3.545 1 98.88 250 ILE A N 1
ATOM 1894 C CA . ILE A 1 250 ? 10.688 -4.762 -3 1 98.88 250 ILE A CA 1
ATOM 1895 C C . ILE A 1 250 ? 9.609 -5.777 -3.375 1 98.88 250 ILE A C 1
ATOM 1897 O O . ILE A 1 250 ? 8.414 -5.504 -3.246 1 98.88 250 ILE A O 1
ATOM 1901 N N . ILE A 1 251 ? 9.992 -6.895 -3.934 1 98.88 251 ILE A N 1
ATOM 1902 C CA . ILE A 1 251 ? 9.141 -8.07 -4.051 1 98.88 251 ILE A CA 1
ATOM 1903 C C . ILE A 1 251 ? 9.391 -9.008 -2.879 1 98.88 251 ILE A C 1
ATOM 1905 O O . ILE A 1 251 ? 10.492 -9.531 -2.715 1 98.88 251 ILE A O 1
ATOM 1909 N N . ASP A 1 252 ? 8.398 -9.219 -2.078 1 98.69 252 ASP A N 1
ATOM 1910 C CA . ASP A 1 252 ? 8.492 -10.047 -0.876 1 98.69 252 ASP A CA 1
ATOM 1911 C C . ASP A 1 252 ? 7.879 -11.422 -1.101 1 98.69 252 ASP A C 1
ATOM 1913 O O . ASP A 1 252 ? 6.652 -11.562 -1.146 1 98.69 252 ASP A O 1
ATOM 1917 N N . THR A 1 253 ? 8.711 -12.43 -1.167 1 97.06 253 THR A N 1
ATOM 1918 C CA . THR A 1 253 ? 8.25 -13.773 -1.528 1 97.06 253 THR A CA 1
ATOM 1919 C C . THR A 1 253 ? 8.281 -14.703 -0.318 1 97.06 253 THR A C 1
ATOM 1921 O O . THR A 1 253 ? 8.18 -15.922 -0.461 1 97.06 253 THR A O 1
ATOM 1924 N N . VAL A 1 254 ? 8.383 -14.164 0.866 1 94.56 254 VAL A N 1
ATOM 1925 C CA . VAL A 1 254 ? 8.531 -14.945 2.088 1 94.56 254 VAL A CA 1
ATOM 1926 C C . VAL A 1 254 ? 7.164 -15.469 2.529 1 94.56 254 VAL A C 1
ATOM 1928 O O . VAL A 1 254 ? 6.203 -14.703 2.645 1 94.56 254 VAL A O 1
ATOM 1931 N N . SER A 1 255 ? 7.062 -16.766 2.791 1 89.38 255 SER A N 1
ATOM 1932 C CA . SER A 1 255 ? 5.809 -17.375 3.211 1 89.38 255 SER A CA 1
ATOM 1933 C C . SER A 1 255 ? 5.84 -17.75 4.691 1 89.38 255 SER A C 1
ATOM 1935 O O . SER A 1 255 ? 5.418 -18.828 5.078 1 89.38 255 SER A O 1
ATOM 1937 N N . ALA A 1 256 ? 6.41 -16.922 5.512 1 90.19 256 ALA A N 1
ATOM 1938 C CA . ALA A 1 256 ? 6.457 -17.031 6.969 1 90.19 256 ALA A CA 1
ATOM 1939 C C . ALA A 1 256 ? 6.348 -15.664 7.625 1 90.19 256 ALA A C 1
ATOM 1941 O O . ALA A 1 256 ? 6.586 -14.641 6.98 1 90.19 256 ALA A O 1
ATOM 1942 N N . VAL A 1 257 ? 5.961 -15.734 8.875 1 95 257 VAL A N 1
ATOM 1943 C CA . VAL A 1 257 ? 5.891 -14.477 9.617 1 95 257 VAL A CA 1
ATOM 1944 C C . VAL A 1 257 ? 7.277 -13.844 9.703 1 95 257 VAL A C 1
ATOM 1946 O O . VAL A 1 257 ? 8.258 -14.523 10.016 1 95 257 VAL A O 1
ATOM 1949 N N . HIS A 1 258 ? 7.402 -12.602 9.383 1 95.19 258 HIS A N 1
ATOM 1950 C CA . HIS A 1 258 ? 8.664 -11.875 9.391 1 95.19 258 HIS A CA 1
ATOM 1951 C C . HIS A 1 258 ? 8.438 -10.383 9.609 1 95.19 258 HIS A C 1
ATOM 1953 O O . HIS A 1 258 ? 7.336 -9.875 9.367 1 95.19 258 HIS A O 1
ATOM 1959 N N . PRO A 1 259 ? 9.422 -9.68 10.078 1 95.38 259 PRO A N 1
ATOM 1960 C CA . PRO A 1 259 ? 9.266 -8.242 10.32 1 95.38 259 PRO A CA 1
ATOM 1961 C C . PRO A 1 259 ? 9.266 -7.422 9.039 1 95.38 259 PRO A C 1
ATOM 1963 O O . PRO A 1 259 ? 10.023 -7.719 8.109 1 95.38 259 PRO A O 1
ATOM 1966 N N . LEU A 1 260 ? 8.461 -6.371 8.992 1 97.12 260 LEU A N 1
ATOM 1967 C CA . LEU A 1 260 ? 8.367 -5.504 7.824 1 97.12 260 LEU A CA 1
ATOM 1968 C C . LEU A 1 260 ? 9.242 -4.266 7.996 1 97.12 260 LEU A C 1
ATOM 1970 O O . LEU A 1 260 ? 9.648 -3.648 7.012 1 97.12 260 LEU A O 1
ATOM 1974 N N . LEU A 1 261 ? 9.586 -3.906 9.242 1 95.94 261 LEU A N 1
ATOM 1975 C CA . LEU A 1 261 ? 10.211 -2.627 9.562 1 95.94 261 LEU A CA 1
ATOM 1976 C C . LEU A 1 261 ? 11.531 -2.465 8.828 1 95.94 261 LEU A C 1
ATOM 1978 O O . LEU A 1 261 ? 11.773 -1.435 8.188 1 95.94 261 LEU A O 1
ATOM 1982 N N . PRO A 1 262 ? 12.445 -3.512 8.812 1 95.88 262 PRO A N 1
ATOM 1983 C CA . PRO A 1 262 ? 13.719 -3.322 8.109 1 95.88 262 PRO A CA 1
ATOM 1984 C C . PRO A 1 262 ? 13.531 -3.057 6.617 1 95.88 262 PRO A C 1
ATOM 1986 O O . PRO A 1 262 ? 14.258 -2.252 6.031 1 95.88 262 PRO A O 1
ATOM 1989 N N . TYR A 1 263 ? 12.531 -3.67 6.02 1 97.62 263 TYR A N 1
ATOM 1990 C CA . TYR A 1 263 ? 12.305 -3.535 4.586 1 97.62 263 TYR A CA 1
ATOM 1991 C C . TYR A 1 263 ? 11.742 -2.16 4.246 1 97.62 263 TYR A C 1
ATOM 1993 O O . TYR A 1 263 ? 12.148 -1.541 3.26 1 97.62 263 TYR A O 1
ATOM 2001 N N . LEU A 1 264 ? 10.859 -1.703 5.094 1 97.62 264 LEU A N 1
ATOM 2002 C CA . LEU A 1 264 ? 10.32 -0.365 4.887 1 97.62 264 LEU A CA 1
ATOM 2003 C C . LEU A 1 264 ? 11.414 0.691 5.023 1 97.62 264 LEU A C 1
ATOM 2005 O O . LEU A 1 264 ? 11.383 1.716 4.336 1 97.62 264 LEU A O 1
ATOM 2009 N N . GLY A 1 265 ? 12.359 0.428 5.934 1 96.62 265 GLY A N 1
ATOM 2010 C CA . GLY A 1 265 ? 13.484 1.335 6.09 1 96.62 265 GLY A CA 1
ATOM 2011 C C . GLY A 1 265 ? 14.375 1.396 4.863 1 96.62 265 GLY A C 1
ATOM 2012 O O . GLY A 1 265 ? 14.977 2.434 4.582 1 96.62 265 GLY A O 1
ATOM 2013 N N . MET A 1 266 ? 14.438 0.34 4.102 1 97.75 266 MET A N 1
ATOM 2014 C CA . MET A 1 266 ? 15.305 0.253 2.934 1 97.75 266 MET A CA 1
ATOM 2015 C C . MET A 1 266 ? 14.672 0.94 1.729 1 97.75 266 MET A C 1
ATOM 2017 O O . MET A 1 266 ? 15.352 1.262 0.758 1 97.75 266 MET A O 1
ATOM 2021 N N . LEU A 1 267 ? 13.383 1.133 1.772 1 98.19 267 LEU A N 1
ATOM 2022 C CA . LEU A 1 267 ? 12.664 1.751 0.661 1 98.19 267 LEU A CA 1
ATOM 2023 C C . LEU A 1 267 ? 12.906 3.256 0.63 1 98.19 267 LEU A C 1
ATOM 2025 O O . LEU A 1 267 ? 12.938 3.906 1.679 1 98.19 267 LEU A O 1
ATOM 2029 N N . LYS A 1 268 ? 13.094 3.775 -0.55 1 97.19 268 LYS A N 1
ATOM 2030 C CA . LYS A 1 268 ? 13.023 5.219 -0.767 1 97.19 268 LYS A CA 1
ATOM 2031 C C . LYS A 1 268 ? 11.617 5.742 -0.493 1 97.19 268 LYS A C 1
ATOM 2033 O O . LYS A 1 268 ? 10.656 4.973 -0.443 1 97.19 268 LYS A O 1
ATOM 2038 N N . PRO A 1 269 ? 11.508 7.086 -0.235 1 96.75 269 PRO A N 1
ATOM 2039 C CA . PRO A 1 269 ? 10.148 7.633 -0.263 1 96.75 269 PRO A CA 1
ATOM 2040 C C . PRO A 1 269 ? 9.375 7.238 -1.521 1 96.75 269 PRO A C 1
ATOM 2042 O O . PRO A 1 269 ? 9.961 7.152 -2.604 1 96.75 269 PRO A O 1
ATOM 2045 N N . HIS A 1 270 ? 8.078 6.957 -1.313 1 97.19 270 HIS A N 1
ATOM 2046 C CA . HIS A 1 270 ? 7.184 6.539 -2.385 1 97.19 270 HIS A CA 1
ATOM 2047 C C . HIS A 1 270 ? 7.477 5.109 -2.828 1 97.19 270 HIS A C 1
ATOM 2049 O O . HIS A 1 270 ? 6.93 4.641 -3.826 1 97.19 270 HIS A O 1
ATOM 2055 N N . GLY A 1 271 ? 8.43 4.422 -2.137 1 98.31 271 GLY A N 1
ATOM 2056 C CA . GLY A 1 271 ? 8.758 3.043 -2.461 1 98.31 271 GLY A CA 1
ATOM 2057 C C . GLY A 1 271 ? 7.621 2.076 -2.197 1 98.31 271 GLY A C 1
ATOM 2058 O O . GLY A 1 271 ? 6.695 2.393 -1.449 1 98.31 271 GLY A O 1
ATOM 2059 N N . LYS A 1 272 ? 7.676 0.895 -2.818 1 98.62 272 LYS A N 1
ATOM 2060 C CA . LYS A 1 272 ? 6.594 -0.082 -2.742 1 98.62 272 LYS A CA 1
ATOM 2061 C C . LYS A 1 272 ? 7.109 -1.442 -2.281 1 98.62 272 LYS A C 1
ATOM 2063 O O . LYS A 1 272 ? 8.125 -1.932 -2.789 1 98.62 272 LYS A O 1
ATOM 2068 N N . HIS A 1 273 ? 6.492 -1.954 -1.287 1 98.88 273 HIS A N 1
ATOM 2069 C CA . HIS A 1 273 ? 6.719 -3.305 -0.788 1 98.88 273 HIS A CA 1
ATOM 2070 C C . HIS A 1 273 ? 5.586 -4.242 -1.19 1 98.88 273 HIS A C 1
ATOM 2072 O O . HIS A 1 273 ? 4.504 -4.203 -0.596 1 98.88 273 HIS A O 1
ATOM 2078 N N . ILE A 1 274 ? 5.816 -5.094 -2.182 1 98.88 274 ILE A N 1
ATOM 2079 C CA . ILE A 1 274 ? 4.762 -5.938 -2.725 1 98.88 274 ILE A CA 1
ATOM 2080 C C . ILE A 1 274 ? 4.887 -7.352 -2.16 1 98.88 274 ILE A C 1
ATOM 2082 O O . ILE A 1 274 ? 5.914 -8.008 -2.344 1 98.88 274 ILE A O 1
ATOM 2086 N N . ILE A 1 275 ? 3.861 -7.797 -1.559 1 98.75 275 ILE A N 1
ATOM 2087 C CA . ILE A 1 275 ? 3.838 -9.117 -0.939 1 98.75 275 ILE A CA 1
ATOM 2088 C C . ILE A 1 275 ? 3.195 -10.125 -1.892 1 98.75 275 ILE A C 1
ATOM 2090 O O . ILE A 1 275 ? 2.061 -9.93 -2.332 1 98.75 275 ILE A O 1
ATOM 2094 N N . VAL A 1 276 ? 3.92 -11.172 -2.174 1 98.06 276 VAL A N 1
ATOM 2095 C CA . VAL A 1 276 ? 3.379 -12.25 -2.998 1 98.06 276 VAL A CA 1
ATOM 2096 C C . VAL A 1 276 ? 3.439 -13.57 -2.229 1 98.06 276 VAL A C 1
ATOM 2098 O O . VAL A 1 276 ? 2.812 -14.555 -2.625 1 98.06 276 VAL A O 1
ATOM 2101 N N . GLY A 1 277 ? 4.188 -13.609 -1.108 1 94.38 277 GLY A N 1
ATOM 2102 C CA . GLY A 1 277 ? 4.18 -14.766 -0.225 1 94.38 277 GLY A CA 1
ATOM 2103 C C . GLY A 1 277 ? 2.949 -14.828 0.66 1 94.38 277 GLY A C 1
ATOM 2104 O O . GLY A 1 277 ? 2.73 -13.945 1.496 1 94.38 277 GLY A O 1
ATOM 2105 N N . ALA A 1 278 ? 2.205 -15.867 0.533 1 89.62 278 ALA A N 1
ATOM 2106 C CA . ALA A 1 278 ? 0.931 -15.977 1.238 1 89.62 278 ALA A CA 1
ATOM 2107 C C . ALA A 1 278 ? 1.108 -16.656 2.594 1 89.62 278 ALA A C 1
ATOM 2109 O O . ALA A 1 278 ? 1.713 -17.719 2.686 1 89.62 278 ALA A O 1
ATOM 2110 N N . ILE A 1 279 ? 0.626 -16 3.592 1 88.19 279 ILE A N 1
ATOM 2111 C CA . ILE A 1 279 ? 0.593 -16.594 4.926 1 88.19 279 ILE A CA 1
ATOM 2112 C C . ILE A 1 279 ? -0.739 -16.281 5.598 1 88.19 279 ILE A C 1
ATOM 2114 O O . ILE A 1 279 ? -1.298 -15.195 5.398 1 88.19 279 ILE A O 1
ATOM 2118 N N . PRO A 1 280 ? -1.243 -17.234 6.348 1 88.56 280 PRO A N 1
ATOM 2119 C CA . PRO A 1 280 ? -2.531 -17 7 1 88.56 280 PRO A CA 1
ATOM 2120 C C . PRO A 1 280 ? -2.434 -15.992 8.141 1 88.56 280 PRO A C 1
ATOM 2122 O O . PRO A 1 280 ? -3.408 -15.297 8.445 1 88.56 280 PRO A O 1
ATOM 2125 N N . GLN A 1 281 ? -1.308 -15.914 8.828 1 92.88 281 GLN A N 1
ATOM 2126 C CA . GLN A 1 281 ? -1.116 -15.031 9.969 1 92.88 281 GLN A CA 1
ATOM 2127 C C . GLN A 1 281 ? -0.924 -13.586 9.516 1 92.88 281 GLN A C 1
ATOM 2129 O O . GLN A 1 281 ? -0.294 -13.328 8.484 1 92.88 281 GLN A O 1
ATOM 2134 N N . PRO A 1 282 ? -1.416 -12.664 10.266 1 96.56 282 PRO A N 1
ATOM 2135 C CA . PRO A 1 282 ? -1.129 -11.258 9.961 1 96.56 282 PRO A CA 1
ATOM 2136 C C . PRO A 1 282 ? 0.319 -10.875 10.258 1 96.56 282 PRO A C 1
ATOM 2138 O O . PRO A 1 282 ? 1.008 -11.578 11 1 96.56 282 PRO A O 1
ATOM 2141 N N . LEU A 1 283 ? 0.771 -9.844 9.617 1 97.75 283 LEU A N 1
ATOM 2142 C CA . LEU A 1 283 ? 2.076 -9.258 9.898 1 97.75 283 LEU A CA 1
ATOM 2143 C C . LEU A 1 283 ? 1.934 -7.965 10.688 1 97.75 283 LEU A C 1
ATOM 2145 O O . LEU A 1 283 ? 0.907 -7.289 10.602 1 97.75 283 LEU A O 1
ATOM 2149 N N . GLU A 1 284 ? 2.922 -7.68 11.516 1 97.5 284 GLU A N 1
ATOM 2150 C CA . GLU A 1 284 ? 2.967 -6.383 12.188 1 97.5 284 GLU A CA 1
ATOM 2151 C C . GLU A 1 284 ? 3.412 -5.281 11.227 1 97.5 284 GLU A C 1
ATOM 2153 O O . GLU A 1 284 ? 4.508 -5.348 10.664 1 97.5 284 GLU A O 1
ATOM 2158 N N . MET A 1 285 ? 2.594 -4.309 11.062 1 97.81 285 MET A N 1
ATOM 2159 C CA . MET A 1 285 ? 2.855 -3.246 10.102 1 97.81 285 MET A CA 1
ATOM 2160 C C . MET A 1 285 ? 3.129 -1.923 10.805 1 97.81 285 MET A C 1
ATOM 2162 O O . MET A 1 285 ? 2.221 -1.326 11.383 1 97.81 285 MET A O 1
ATOM 2166 N N . PRO A 1 286 ? 4.355 -1.43 10.781 1 97.12 286 PRO A N 1
ATOM 2167 C CA . PRO A 1 286 ? 4.625 -0.089 11.305 1 97.12 286 PRO A CA 1
ATOM 2168 C C . PRO A 1 286 ? 3.912 1.008 10.516 1 97.12 286 PRO A C 1
ATOM 2170 O O . PRO A 1 286 ? 3.814 0.928 9.289 1 97.12 286 PRO A O 1
ATOM 2173 N N . VAL A 1 287 ? 3.465 1.982 11.203 1 96 287 VAL A N 1
ATOM 2174 C CA . VAL A 1 287 ? 2.631 3.004 10.578 1 96 287 VAL A CA 1
ATOM 2175 C C . VAL A 1 287 ? 3.482 4.227 10.227 1 96 287 VAL A C 1
ATOM 2177 O O . VAL A 1 287 ? 3.393 4.758 9.125 1 96 287 VAL A O 1
ATOM 2180 N N . PHE A 1 288 ? 4.43 4.621 11.039 1 94.81 288 PHE A N 1
ATOM 2181 C CA . PHE A 1 288 ? 5.195 5.852 10.883 1 94.81 288 PHE A CA 1
ATOM 2182 C C . PHE A 1 288 ? 6.016 5.82 9.594 1 94.81 288 PHE A C 1
ATOM 2184 O O . PHE A 1 288 ? 5.965 6.762 8.797 1 94.81 288 PHE A O 1
ATOM 2191 N N . PRO A 1 289 ? 6.68 4.645 9.375 1 95.69 289 PRO A N 1
ATOM 2192 C CA . PRO A 1 289 ? 7.477 4.617 8.141 1 95.69 289 PRO A CA 1
ATOM 2193 C C . PRO A 1 289 ? 6.621 4.777 6.887 1 95.69 289 PRO A C 1
ATOM 2195 O O . PRO A 1 289 ? 7.07 5.371 5.902 1 95.69 289 PRO A O 1
ATOM 2198 N N . LEU A 1 290 ? 5.41 4.285 6.93 1 97.81 290 LEU A N 1
ATOM 2199 C CA . LEU A 1 290 ? 4.508 4.414 5.789 1 97.81 290 LEU A CA 1
ATOM 2200 C C . LEU A 1 290 ? 4.117 5.875 5.574 1 97.81 290 LEU A C 1
ATOM 2202 O O . LEU A 1 290 ? 4.188 6.379 4.449 1 97.81 290 LEU A O 1
ATOM 2206 N N . ILE A 1 291 ? 3.781 6.52 6.633 1 97.31 291 ILE A N 1
ATOM 2207 C CA . ILE A 1 291 ? 3.289 7.891 6.551 1 97.31 291 ILE A CA 1
ATOM 2208 C C . ILE A 1 291 ? 4.43 8.828 6.168 1 97.31 291 ILE A C 1
ATOM 2210 O O . ILE A 1 291 ? 4.309 9.609 5.223 1 97.31 291 ILE A O 1
ATOM 2214 N N . LEU A 1 292 ? 5.594 8.68 6.812 1 95.56 292 LEU A N 1
ATOM 2215 C CA . LEU A 1 292 ? 6.691 9.641 6.676 1 95.56 292 LEU A CA 1
ATOM 2216 C C . LEU A 1 292 ? 7.348 9.523 5.305 1 95.56 292 LEU A C 1
ATOM 2218 O O . LEU A 1 292 ? 7.977 10.469 4.832 1 95.56 292 LEU A O 1
ATOM 2222 N N . GLY A 1 293 ? 7.156 8.375 4.676 1 97.38 293 GLY A N 1
ATOM 2223 C CA . GLY A 1 293 ? 7.805 8.172 3.389 1 97.38 293 GLY A CA 1
ATOM 2224 C C . GLY A 1 293 ? 6.82 8.023 2.244 1 97.38 293 GLY A C 1
ATOM 2225 O O . GLY A 1 293 ? 7.219 7.77 1.105 1 97.38 293 GLY A O 1
ATOM 2226 N N . ARG A 1 294 ? 5.508 8.195 2.58 1 98.25 294 ARG A N 1
ATOM 2227 C CA . ARG A 1 294 ? 4.477 7.871 1.601 1 98.25 294 ARG A CA 1
ATOM 2228 C C . ARG A 1 294 ? 4.758 6.531 0.932 1 98.25 294 ARG A C 1
ATOM 2230 O O . ARG A 1 294 ? 4.781 6.434 -0.297 1 98.25 294 ARG A O 1
ATOM 2237 N N . LYS A 1 295 ? 5.043 5.555 1.728 1 98.56 295 LYS A N 1
ATOM 2238 C CA . LYS A 1 295 ? 5.375 4.223 1.231 1 98.56 295 LYS A CA 1
ATOM 2239 C C . LYS A 1 295 ? 4.133 3.348 1.123 1 98.56 295 LYS A C 1
ATOM 2241 O O . LYS A 1 295 ? 3.102 3.645 1.734 1 98.56 295 LYS A O 1
ATOM 2246 N N . THR A 1 296 ? 4.254 2.291 0.293 1 98.62 296 THR A N 1
ATOM 2247 C CA . THR A 1 296 ? 3.135 1.407 -0.022 1 98.62 296 THR A CA 1
ATOM 2248 C C . THR A 1 296 ? 3.477 -0.04 0.32 1 98.62 296 THR A C 1
ATOM 2250 O O . THR A 1 296 ? 4.59 -0.501 0.053 1 98.62 296 THR A O 1
ATOM 2253 N N . ILE A 1 297 ? 2.566 -0.656 0.996 1 98.81 297 ILE A N 1
ATOM 2254 C CA . ILE A 1 297 ? 2.523 -2.113 1.057 1 98.81 297 ILE A CA 1
ATOM 2255 C C . ILE A 1 297 ? 1.351 -2.629 0.225 1 98.81 297 ILE A C 1
ATOM 2257 O O . ILE A 1 297 ? 0.228 -2.135 0.349 1 98.81 297 ILE A O 1
ATOM 2261 N N . ALA A 1 298 ? 1.61 -3.564 -0.646 1 98.69 298 ALA A N 1
ATOM 2262 C CA . ALA A 1 298 ? 0.545 -4.094 -1.493 1 98.69 298 ALA A CA 1
ATOM 2263 C C . ALA A 1 298 ? 0.69 -5.602 -1.678 1 98.69 298 ALA A C 1
ATOM 2265 O O . ALA A 1 298 ? 1.73 -6.176 -1.349 1 98.69 298 ALA A O 1
ATOM 2266 N N . GLY A 1 299 ? -0.374 -6.18 -2.039 1 98.5 299 GLY A N 1
ATOM 2267 C CA . GLY A 1 299 ? -0.367 -7.582 -2.422 1 98.5 299 GLY A CA 1
ATOM 2268 C C . GLY A 1 299 ? -0.595 -7.801 -3.906 1 98.5 299 GLY A C 1
ATOM 2269 O O . GLY A 1 299 ? -1.125 -6.922 -4.59 1 98.5 299 GLY A O 1
ATOM 2270 N N . SER A 1 300 ? -0.174 -8.891 -4.371 1 98.44 300 SER A N 1
ATOM 2271 C CA . SER A 1 300 ? -0.395 -9.242 -5.77 1 98.44 300 SER A CA 1
ATOM 2272 C C . SER A 1 300 ? -0.609 -10.75 -5.926 1 98.44 300 SER A C 1
ATOM 2274 O O . SER A 1 300 ? 0.151 -11.547 -5.379 1 98.44 300 SER A O 1
ATOM 2276 N N . ALA A 1 301 ? -1.654 -11.109 -6.59 1 97.19 301 ALA A N 1
ATOM 2277 C CA . ALA A 1 301 ? -1.878 -12.5 -6.977 1 97.19 301 ALA A CA 1
ATOM 2278 C C . ALA A 1 301 ? -1.242 -12.805 -8.328 1 97.19 301 ALA A C 1
ATOM 2280 O O . ALA A 1 301 ? -0.475 -11.992 -8.859 1 97.19 301 ALA A O 1
ATOM 2281 N N . MET A 1 302 ? -1.487 -13.984 -8.812 1 96.88 302 MET A N 1
ATOM 2282 C CA . MET A 1 302 ? -1.062 -14.305 -10.172 1 96.88 302 MET A CA 1
ATOM 2283 C C . MET A 1 302 ? -1.758 -13.398 -11.18 1 96.88 302 MET A C 1
ATOM 2285 O O . MET A 1 302 ? -2.676 -12.656 -10.828 1 96.88 302 MET A O 1
ATOM 2289 N N . GLY A 1 303 ? -1.324 -13.352 -12.344 1 97.5 303 GLY A N 1
ATOM 2290 C CA . GLY A 1 303 ? -1.856 -12.469 -13.367 1 97.5 303 GLY A CA 1
ATOM 2291 C C . GLY A 1 303 ? -3.01 -13.078 -14.141 1 97.5 303 GLY A C 1
ATOM 2292 O O . GLY A 1 303 ? -3.307 -14.266 -13.992 1 97.5 303 GLY A O 1
ATOM 2293 N N . GLY A 1 304 ? -3.693 -12.242 -14.875 1 98.06 304 GLY A N 1
ATOM 2294 C CA . GLY A 1 304 ? -4.73 -12.711 -15.781 1 98.06 304 GLY A CA 1
ATOM 2295 C C . GLY A 1 304 ? -4.184 -13.469 -16.969 1 98.06 304 GLY A C 1
ATOM 2296 O O . GLY A 1 304 ? -2.977 -13.688 -17.078 1 98.06 304 GLY A O 1
ATOM 2297 N N . MET A 1 305 ? -5.078 -13.867 -17.828 1 98.31 305 MET A N 1
ATOM 2298 C CA . MET A 1 305 ? -4.688 -14.719 -18.953 1 98.31 305 MET A CA 1
ATOM 2299 C C . MET A 1 305 ? -3.809 -13.953 -19.938 1 98.31 305 MET A C 1
ATOM 2301 O O . MET A 1 305 ? -2.787 -14.469 -20.391 1 98.31 305 MET A O 1
ATOM 2305 N N . LYS A 1 306 ? -4.199 -12.75 -20.25 1 98.5 306 LYS A N 1
ATOM 2306 C CA . LYS A 1 306 ? -3.424 -11.93 -21.172 1 98.5 306 LYS A CA 1
ATOM 2307 C C . LYS A 1 306 ? -2.012 -11.695 -20.641 1 98.5 306 LYS A C 1
ATOM 2309 O O . LYS A 1 306 ? -1.035 -11.844 -21.391 1 98.5 306 LYS A O 1
ATOM 2314 N N . GLU A 1 307 ? -1.924 -11.328 -19.391 1 98.62 307 GLU A N 1
ATOM 2315 C CA . GLU A 1 307 ? -0.624 -11.062 -18.797 1 98.62 307 GLU A CA 1
ATOM 2316 C C . GLU A 1 307 ? 0.224 -12.328 -18.719 1 98.62 307 GLU A C 1
ATOM 2318 O O . GLU A 1 307 ? 1.446 -12.273 -18.875 1 98.62 307 GLU A O 1
ATOM 2323 N N . THR A 1 308 ? -0.394 -13.445 -18.453 1 98.81 308 THR A N 1
ATOM 2324 C CA . THR A 1 308 ? 0.327 -14.719 -18.406 1 98.81 308 THR A CA 1
ATOM 2325 C C . THR A 1 308 ? 0.96 -15.031 -19.766 1 98.81 308 THR A C 1
ATOM 2327 O O . THR A 1 308 ? 2.123 -15.438 -19.828 1 98.81 308 THR A O 1
ATOM 2330 N N . GLN A 1 309 ? 0.192 -14.805 -20.812 1 98.81 309 GLN A N 1
ATOM 2331 C CA . GLN A 1 309 ? 0.752 -14.992 -22.156 1 98.81 309 GLN A CA 1
ATOM 2332 C C . GLN A 1 309 ? 1.915 -14.039 -22.406 1 98.81 309 GLN A C 1
ATOM 2334 O O . GLN A 1 309 ? 2.951 -14.438 -22.938 1 98.81 309 GLN A O 1
ATOM 2339 N N . GLU A 1 310 ? 1.706 -12.797 -22 1 98.75 310 GLU A N 1
ATOM 2340 C CA . GLU A 1 310 ? 2.766 -11.805 -22.141 1 98.75 310 GLU A CA 1
ATOM 2341 C C . GLU A 1 310 ? 4.031 -12.234 -21.406 1 98.75 310 GLU A C 1
ATOM 2343 O O . GLU A 1 310 ? 5.137 -12.117 -21.938 1 98.75 310 GLU A O 1
ATOM 2348 N N . MET A 1 311 ? 3.846 -12.688 -20.234 1 98.88 311 MET A N 1
ATOM 2349 C CA . MET A 1 311 ? 4.977 -13.141 -19.422 1 98.88 311 MET A CA 1
ATOM 2350 C C . MET A 1 311 ? 5.695 -14.305 -20.094 1 98.88 311 MET A C 1
ATOM 2352 O O . MET A 1 311 ? 6.926 -14.336 -20.156 1 98.88 311 MET A O 1
ATOM 2356 N N . LEU A 1 312 ? 4.961 -15.281 -20.625 1 98.81 312 LEU A N 1
ATOM 2357 C CA . LEU A 1 312 ? 5.566 -16.406 -21.312 1 98.81 312 LEU A CA 1
ATOM 2358 C C . LEU A 1 312 ? 6.359 -15.953 -22.547 1 98.81 312 LEU A C 1
ATOM 2360 O O . LEU A 1 312 ? 7.473 -16.422 -22.781 1 98.81 312 LEU A O 1
ATOM 2364 N N . ASP A 1 313 ? 5.766 -15.047 -23.297 1 98.75 313 ASP A N 1
ATOM 2365 C CA . ASP A 1 313 ? 6.457 -14.508 -24.469 1 98.75 313 ASP A CA 1
ATOM 2366 C C . ASP A 1 313 ? 7.73 -13.773 -24.062 1 98.75 313 ASP A C 1
ATOM 2368 O O . ASP A 1 313 ? 8.766 -13.906 -24.719 1 98.75 313 ASP A O 1
ATOM 2372 N N . PHE A 1 314 ? 7.633 -13.047 -23.031 1 98.81 314 PHE A N 1
ATOM 2373 C CA . PHE A 1 314 ? 8.789 -12.32 -22.516 1 98.81 314 PHE A CA 1
ATOM 2374 C C . PHE A 1 314 ? 9.875 -13.297 -22.062 1 98.81 314 PHE A C 1
ATOM 2376 O O . PHE A 1 314 ? 11.055 -13.102 -22.359 1 98.81 314 PHE A O 1
ATOM 2383 N N . ALA A 1 315 ? 9.453 -14.289 -21.297 1 98.75 315 ALA A N 1
ATOM 2384 C CA . ALA A 1 315 ? 10.391 -15.305 -20.828 1 98.75 315 ALA A CA 1
ATOM 2385 C C . ALA A 1 315 ? 11.078 -16 -22 1 98.75 315 ALA A C 1
ATOM 2387 O O . ALA A 1 315 ? 12.289 -16.219 -21.969 1 98.75 315 ALA A O 1
ATOM 2388 N N . ALA A 1 316 ? 10.32 -16.312 -22.984 1 98.56 316 ALA A N 1
ATOM 2389 C CA . ALA A 1 316 ? 10.867 -16.969 -24.172 1 98.56 316 ALA A CA 1
ATOM 2390 C C . ALA A 1 316 ? 11.875 -16.062 -24.875 1 98.56 316 ALA A C 1
ATOM 2392 O O . ALA A 1 316 ? 12.953 -16.516 -25.266 1 98.56 316 ALA A O 1
ATOM 2393 N N . LYS A 1 317 ? 11.508 -14.836 -25 1 98.19 317 LYS A N 1
ATOM 2394 C CA . LYS A 1 317 ? 12.344 -13.867 -25.688 1 98.19 317 LYS A CA 1
ATOM 2395 C C . LYS A 1 317 ? 13.672 -13.672 -24.953 1 98.19 317 LYS A C 1
ATOM 2397 O O . LYS A 1 317 ? 14.719 -13.5 -25.594 1 98.19 317 LYS A O 1
ATOM 2402 N N . HIS A 1 318 ? 13.68 -13.773 -23.688 1 97.94 318 HIS A N 1
ATOM 2403 C CA . HIS A 1 318 ? 14.859 -13.43 -22.906 1 97.94 318 HIS A CA 1
ATOM 2404 C C . HIS A 1 318 ? 15.5 -14.672 -22.297 1 97.94 318 HIS A C 1
ATOM 2406 O O . HIS A 1 318 ? 16.422 -14.57 -21.5 1 97.94 318 HIS A O 1
ATOM 2412 N N . ASN A 1 319 ? 14.938 -15.812 -22.641 1 97.19 319 ASN A N 1
ATOM 2413 C CA . ASN A 1 319 ? 15.453 -17.094 -22.172 1 97.19 319 ASN A CA 1
ATOM 2414 C C . ASN A 1 319 ? 15.422 -17.188 -20.641 1 97.19 319 ASN A C 1
ATOM 2416 O O . ASN A 1 319 ? 16.422 -17.531 -20.016 1 97.19 319 ASN A O 1
ATOM 2420 N N . ILE A 1 320 ? 14.359 -16.766 -20.109 1 98.25 320 ILE A N 1
ATOM 2421 C CA . ILE A 1 320 ? 14.141 -16.859 -18.672 1 98.25 320 ILE A CA 1
ATOM 2422 C C . ILE A 1 320 ? 13.367 -18.141 -18.344 1 98.25 320 ILE A C 1
ATOM 2424 O O . ILE A 1 320 ? 12.234 -18.312 -18.797 1 98.25 320 ILE A O 1
ATOM 2428 N N . THR A 1 321 ? 13.961 -19.031 -17.609 1 98.06 321 THR A N 1
ATOM 2429 C CA . THR A 1 321 ? 13.328 -20.266 -17.188 1 98.06 321 THR A CA 1
ATOM 2430 C C . THR A 1 321 ? 13.578 -20.516 -15.703 1 98.06 321 THR A C 1
ATOM 2432 O O . THR A 1 321 ? 14.594 -20.078 -15.156 1 98.06 321 THR A O 1
ATOM 2435 N N . PRO A 1 322 ? 12.648 -21.141 -15.078 1 98.25 322 PRO A N 1
ATOM 2436 C CA . PRO A 1 322 ? 12.914 -21.547 -13.695 1 98.25 322 PRO A CA 1
ATOM 2437 C C . PRO A 1 322 ? 13.984 -22.625 -13.586 1 98.25 322 PRO A C 1
ATOM 2439 O O . PRO A 1 322 ? 14.141 -23.438 -14.508 1 98.25 322 PRO A O 1
ATOM 2442 N N . ASP A 1 323 ? 14.734 -22.578 -12.508 1 97.25 323 ASP A N 1
ATOM 2443 C CA . ASP A 1 323 ? 15.562 -23.734 -12.148 1 97.25 323 ASP A CA 1
ATOM 2444 C C . ASP A 1 323 ? 14.703 -24.844 -11.547 1 97.25 323 ASP A C 1
ATOM 2446 O O . ASP A 1 323 ? 13.992 -24.625 -10.57 1 97.25 323 ASP A O 1
ATOM 2450 N N . VAL A 1 324 ? 14.852 -26.078 -12.188 1 97.69 324 VAL A N 1
ATOM 2451 C CA . VAL A 1 324 ? 13.883 -27.109 -11.797 1 97.69 324 VAL A CA 1
ATOM 2452 C C . VAL A 1 324 ? 14.609 -28.438 -11.57 1 97.69 324 VAL A C 1
ATOM 2454 O O . VAL A 1 324 ? 15.68 -28.672 -12.133 1 97.69 324 VAL A O 1
ATOM 2457 N N . GLU A 1 325 ? 14.109 -29.156 -10.695 1 97.81 325 GLU A N 1
ATOM 2458 C CA . GLU A 1 325 ? 14.359 -30.594 -10.578 1 97.81 325 GLU A CA 1
ATOM 2459 C C . GLU A 1 325 ? 13.203 -31.406 -11.164 1 97.81 325 GLU A C 1
ATOM 2461 O O . GLU A 1 325 ? 12.109 -31.438 -10.594 1 97.81 325 GLU A O 1
ATOM 2466 N N . VAL A 1 326 ? 13.461 -32.094 -12.328 1 97.88 326 VAL A N 1
ATOM 2467 C CA . VAL A 1 326 ? 12.422 -32.875 -12.969 1 97.88 326 VAL A CA 1
ATOM 2468 C C . VAL A 1 326 ? 12.383 -34.281 -12.352 1 97.88 326 VAL A C 1
ATOM 2470 O O . VAL A 1 326 ? 13.406 -34.938 -12.242 1 97.88 326 VAL A O 1
ATOM 2473 N N . VAL A 1 327 ? 11.242 -34.625 -11.922 1 97.5 327 VAL A N 1
ATOM 2474 C CA . VAL A 1 327 ? 11.102 -35.938 -11.258 1 97.5 327 VAL A CA 1
ATOM 2475 C C . VAL A 1 327 ? 9.898 -36.656 -11.836 1 97.5 327 VAL A C 1
ATOM 2477 O O . VAL A 1 327 ? 9.039 -36.062 -12.484 1 97.5 327 VAL A O 1
ATOM 2480 N N . ALA A 1 328 ? 9.859 -37.969 -11.586 1 96.69 328 ALA A N 1
ATOM 2481 C CA . ALA A 1 328 ? 8.734 -38.781 -12.016 1 96.69 328 ALA A CA 1
ATOM 2482 C C . ALA A 1 328 ? 7.566 -38.656 -11.039 1 96.69 328 ALA A C 1
ATOM 2484 O O . ALA A 1 328 ? 7.738 -38.219 -9.906 1 96.69 328 ALA A O 1
ATOM 2485 N N . MET A 1 329 ? 6.469 -39.094 -11.453 1 94.94 329 MET A N 1
ATOM 2486 C CA . MET A 1 329 ? 5.258 -38.969 -10.648 1 94.94 329 MET A CA 1
ATOM 2487 C C . MET A 1 329 ? 5.359 -39.844 -9.391 1 94.94 329 MET A C 1
ATOM 2489 O O . MET A 1 329 ? 4.82 -39.469 -8.344 1 94.94 329 MET A O 1
ATOM 2493 N N . ASP A 1 330 ? 6 -40.938 -9.516 1 94 330 ASP A N 1
ATOM 2494 C CA . ASP A 1 330 ? 6.082 -41.844 -8.367 1 94 330 ASP A CA 1
ATOM 2495 C C . ASP A 1 330 ? 6.953 -41.25 -7.266 1 94 330 ASP A C 1
ATOM 2497 O O . ASP A 1 330 ? 6.969 -41.75 -6.141 1 94 330 ASP A O 1
ATOM 2501 N N . TYR A 1 331 ? 7.66 -40.219 -7.641 1 96.62 331 TYR A N 1
ATOM 2502 C CA . TYR A 1 331 ? 8.531 -39.531 -6.691 1 96.62 331 TYR A CA 1
ATOM 2503 C C . TYR A 1 331 ? 7.797 -38.375 -6.02 1 96.62 331 TYR A C 1
ATOM 2505 O O . TYR A 1 331 ? 8.359 -37.688 -5.164 1 96.62 331 TYR A O 1
ATOM 2513 N N . VAL A 1 332 ? 6.547 -38.156 -6.324 1 96.88 332 VAL A N 1
ATOM 2514 C CA . VAL A 1 332 ? 5.844 -36.906 -6 1 96.88 332 VAL A CA 1
ATOM 2515 C C . VAL A 1 332 ? 5.754 -36.75 -4.484 1 96.88 332 VAL A C 1
ATOM 2517 O O . VAL A 1 332 ? 5.922 -35.656 -3.957 1 96.88 332 VAL A O 1
ATOM 2520 N N . ASN A 1 333 ? 5.512 -37.781 -3.73 1 97.75 333 ASN A N 1
ATOM 2521 C CA . ASN A 1 333 ? 5.406 -37.688 -2.279 1 97.75 333 ASN A CA 1
ATOM 2522 C C . ASN A 1 333 ? 6.746 -37.312 -1.647 1 97.75 333 ASN A C 1
ATOM 2524 O O . ASN A 1 333 ? 6.789 -36.5 -0.707 1 97.75 333 ASN A O 1
ATOM 2528 N N . THR A 1 334 ? 7.773 -37.875 -2.17 1 97.75 334 THR A N 1
ATOM 2529 C CA . THR A 1 334 ? 9.109 -37.5 -1.717 1 97.75 334 THR A CA 1
ATOM 2530 C C . THR A 1 334 ? 9.398 -36.031 -2.057 1 97.75 334 THR A C 1
ATOM 2532 O O . THR A 1 334 ? 9.969 -35.312 -1.24 1 97.75 334 THR A O 1
ATOM 2535 N N . ALA A 1 335 ? 9.023 -35.656 -3.244 1 97.31 335 ALA A N 1
ATOM 2536 C CA . ALA A 1 335 ? 9.219 -34.281 -3.664 1 97.31 335 ALA A CA 1
ATOM 2537 C C . ALA A 1 335 ? 8.508 -33.312 -2.723 1 97.31 335 ALA A C 1
ATOM 2539 O O . ALA A 1 335 ? 9.062 -32.281 -2.342 1 97.31 335 ALA A O 1
ATOM 2540 N N . LEU A 1 336 ? 7.285 -33.656 -2.334 1 96.69 336 LEU A N 1
ATOM 2541 C CA . LEU A 1 336 ? 6.5 -32.812 -1.43 1 96.69 336 LEU A CA 1
ATOM 2542 C C . LEU A 1 336 ? 7.156 -32.75 -0.054 1 96.69 336 LEU A C 1
ATOM 2544 O O . LEU A 1 336 ? 7.199 -31.672 0.561 1 96.69 336 LEU A O 1
ATOM 2548 N N . GLU A 1 337 ? 7.695 -33.781 0.41 1 95.94 337 GLU A N 1
ATOM 2549 C CA . GLU A 1 337 ? 8.414 -33.812 1.68 1 95.94 337 GLU A CA 1
ATOM 2550 C C . GLU A 1 337 ? 9.656 -32.938 1.621 1 95.94 337 GLU A C 1
ATOM 2552 O O . GLU A 1 337 ? 9.945 -32.188 2.562 1 95.94 337 GLU A O 1
ATOM 2557 N N . ARG A 1 338 ? 10.352 -33.094 0.524 1 96.38 338 ARG A N 1
ATOM 2558 C CA . ARG A 1 338 ? 11.547 -32.281 0.338 1 96.38 338 ARG A CA 1
ATOM 2559 C C . ARG A 1 338 ? 11.195 -30.797 0.256 1 96.38 338 ARG A C 1
ATOM 2561 O O . ARG A 1 338 ? 11.93 -29.953 0.762 1 96.38 338 ARG A O 1
ATOM 2568 N N . LEU A 1 339 ? 10.086 -30.531 -0.345 1 94.25 339 LEU A N 1
ATOM 2569 C CA . LEU A 1 339 ? 9.633 -29.156 -0.467 1 94.25 339 LEU A CA 1
ATOM 2570 C C . LEU A 1 339 ? 9.359 -28.547 0.906 1 94.25 339 LEU A C 1
ATOM 2572 O O . LEU A 1 339 ? 9.711 -27.391 1.158 1 94.25 339 LEU A O 1
ATOM 2576 N N . VAL A 1 340 ? 8.789 -29.297 1.811 1 90.62 340 VAL A N 1
ATOM 2577 C CA . VAL A 1 340 ? 8.516 -28.859 3.174 1 90.62 340 VAL A CA 1
ATOM 2578 C C . VAL A 1 340 ? 9.82 -28.453 3.857 1 90.62 340 VAL A C 1
ATOM 2580 O O . VAL A 1 340 ? 9.852 -27.484 4.633 1 90.62 340 VAL A O 1
ATOM 2583 N N . ASN A 1 341 ? 10.859 -29.172 3.471 1 90.25 341 ASN A N 1
ATOM 2584 C CA . ASN A 1 341 ? 12.148 -28.969 4.109 1 90.25 341 ASN A CA 1
ATOM 2585 C C . ASN A 1 341 ? 13.016 -27.984 3.314 1 90.25 341 ASN A C 1
ATOM 2587 O O . ASN A 1 341 ? 14.219 -27.875 3.562 1 90.25 341 ASN A O 1
ATOM 2591 N N . ASN A 1 342 ? 12.43 -27.406 2.344 1 87.81 342 ASN A N 1
ATOM 2592 C CA . ASN A 1 342 ? 13.133 -26.453 1.486 1 87.81 342 ASN A CA 1
ATOM 2593 C C . ASN A 1 342 ? 14.352 -27.094 0.824 1 87.81 342 ASN A C 1
ATOM 2595 O O . ASN A 1 342 ? 15.375 -26.438 0.64 1 87.81 342 ASN A O 1
ATOM 2599 N N . ASP A 1 343 ? 14.227 -28.375 0.653 1 92.38 343 ASP A N 1
ATOM 2600 C CA . ASP A 1 343 ? 15.266 -29.125 -0.059 1 92.38 343 ASP A CA 1
ATOM 2601 C C . ASP A 1 343 ? 14.914 -29.266 -1.538 1 92.38 343 ASP A C 1
ATOM 2603 O O . ASP A 1 343 ? 14.562 -30.359 -1.993 1 92.38 343 ASP A O 1
ATOM 2607 N N . VAL A 1 344 ? 15.023 -28.25 -2.26 1 92.62 344 VAL A N 1
ATOM 2608 C CA . VAL A 1 344 ? 14.711 -28.219 -3.686 1 92.62 344 VAL A CA 1
ATOM 2609 C C . VAL A 1 344 ? 15.523 -27.125 -4.367 1 92.62 344 VAL A C 1
ATOM 2611 O O . VAL A 1 344 ? 15.766 -26.062 -3.779 1 92.62 344 VAL A O 1
ATOM 2614 N N . LYS A 1 345 ? 16.047 -27.5 -5.504 1 90.19 345 LYS A N 1
ATOM 2615 C CA . LYS A 1 345 ? 16.656 -26.453 -6.332 1 90.19 345 LYS A CA 1
ATOM 2616 C C . LYS A 1 345 ? 15.578 -25.562 -6.965 1 90.19 345 LYS A C 1
ATOM 2618 O O . LYS A 1 345 ? 15.406 -25.578 -8.188 1 90.19 345 LYS A O 1
ATOM 2623 N N . TYR A 1 346 ? 14.891 -24.953 -6.195 1 93.69 346 TYR A N 1
ATOM 2624 C CA . TYR A 1 346 ? 13.875 -23.922 -6.367 1 93.69 346 TYR A CA 1
ATOM 2625 C C . TYR A 1 346 ? 12.523 -24.547 -6.684 1 93.69 346 TYR A C 1
ATOM 2627 O O . TYR A 1 346 ? 11.523 -24.234 -6.02 1 93.69 346 TYR A O 1
ATOM 2635 N N . ARG A 1 347 ? 12.422 -25.406 -7.789 1 97.12 347 ARG A N 1
ATOM 2636 C CA . ARG A 1 347 ? 11.117 -25.953 -8.133 1 97.12 347 ARG A CA 1
ATOM 2637 C C . ARG A 1 347 ? 11.219 -27.422 -8.539 1 97.12 347 ARG A C 1
ATOM 2639 O O . ARG A 1 347 ? 12.156 -27.812 -9.227 1 97.12 347 ARG A O 1
ATOM 2646 N N . PHE A 1 348 ? 10.273 -28.203 -8.133 1 98 348 PHE A N 1
ATOM 2647 C CA . PHE A 1 348 ? 10.078 -29.531 -8.711 1 98 348 PHE A CA 1
ATOM 2648 C C . PHE A 1 348 ? 9.109 -29.469 -9.883 1 98 348 PHE A C 1
ATOM 2650 O O . PHE A 1 348 ? 8.164 -28.672 -9.875 1 98 348 PHE A O 1
ATOM 2657 N N . VAL A 1 349 ? 9.352 -30.297 -10.867 1 98.44 349 VAL A N 1
ATOM 2658 C CA . VAL A 1 349 ? 8.43 -30.5 -11.984 1 98.44 349 VAL A CA 1
ATOM 2659 C C . VAL A 1 349 ? 8.219 -32 -12.211 1 98.44 349 VAL A C 1
ATOM 2661 O O . VAL A 1 349 ? 9.172 -32.781 -12.266 1 98.44 349 VAL A O 1
ATOM 2664 N N . LEU A 1 350 ? 7.004 -32.344 -12.305 1 98.19 350 LEU A N 1
ATOM 2665 C CA . LEU A 1 350 ? 6.641 -33.75 -12.562 1 98.19 350 LEU A CA 1
ATOM 2666 C C . LEU A 1 350 ? 6.641 -34.031 -14.062 1 98.19 350 LEU A C 1
ATOM 2668 O O . LEU A 1 350 ? 6.008 -33.312 -14.836 1 98.19 350 LEU A O 1
ATOM 2672 N N . ASP A 1 351 ? 7.383 -34.969 -14.422 1 97.5 351 ASP A N 1
ATOM 2673 C CA . ASP A 1 351 ? 7.305 -35.531 -15.766 1 97.5 351 ASP A CA 1
ATOM 2674 C C . ASP A 1 351 ? 6.293 -36.688 -15.82 1 97.5 351 ASP A C 1
ATOM 2676 O O . ASP A 1 351 ? 6.562 -37.781 -15.312 1 97.5 351 ASP A O 1
ATOM 2680 N N . MET A 1 352 ? 5.242 -36.5 -16.469 1 93.38 352 MET A N 1
ATOM 2681 C CA . MET A 1 352 ? 4.113 -37.406 -16.438 1 93.38 352 MET A CA 1
ATOM 2682 C C . MET A 1 352 ? 4.375 -38.625 -17.297 1 93.38 352 MET A C 1
ATOM 2684 O O . MET A 1 352 ? 3.686 -39.656 -17.188 1 93.38 352 MET A O 1
ATOM 2688 N N . ASP A 1 353 ? 5.293 -38.5 -18.109 1 89.19 353 ASP A N 1
ATOM 2689 C CA . ASP A 1 353 ? 5.613 -39.625 -18.984 1 89.19 353 ASP A CA 1
ATOM 2690 C C . ASP A 1 353 ? 6.633 -40.562 -18.328 1 89.19 353 ASP A C 1
ATOM 2692 O O . ASP A 1 353 ? 6.875 -41.688 -18.812 1 89.19 353 ASP A O 1
ATOM 2696 N N . LYS A 1 354 ? 7.203 -39.969 -17.359 1 79 354 LYS A N 1
ATOM 2697 C CA . LYS A 1 354 ? 8.195 -40.812 -16.688 1 79 354 LYS A CA 1
ATOM 2698 C C . LYS A 1 354 ? 7.555 -41.656 -15.578 1 79 354 LYS A C 1
ATOM 2700 O O . LYS A 1 354 ? 6.738 -41.125 -14.805 1 79 354 LYS A O 1
ATOM 2705 N N . LYS A 1 355 ? 7.559 -43.094 -15.828 1 60.66 355 LYS A N 1
ATOM 2706 C CA . LYS A 1 355 ? 7.086 -44.031 -14.82 1 60.66 355 LYS A CA 1
ATOM 2707 C C . LYS A 1 355 ? 8.242 -44.562 -13.969 1 60.66 355 LYS A C 1
ATOM 2709 O O . LYS A 1 355 ? 9.375 -44.656 -14.445 1 60.66 355 LYS A O 1
ATOM 2714 N N . MET B 1 1 ? 28.922 30.797 26.516 1 43.72 1 MET B N 1
ATOM 2715 C CA . MET B 1 1 ? 27.719 30.297 27.172 1 43.72 1 MET B CA 1
ATOM 2716 C C . MET B 1 1 ? 26.547 30.234 26.188 1 43.72 1 MET B C 1
ATOM 2718 O O . MET B 1 1 ? 26.453 31.062 25.281 1 43.72 1 MET B O 1
ATOM 2722 N N . ALA B 1 2 ? 25.875 29.047 26.172 1 61.81 2 ALA B N 1
ATOM 2723 C CA . ALA B 1 2 ? 24.75 28.938 25.234 1 61.81 2 ALA B CA 1
ATOM 2724 C C . ALA B 1 2 ? 23.719 30.031 25.484 1 61.81 2 ALA B C 1
ATOM 2726 O O . ALA B 1 2 ? 23.266 30.234 26.609 1 61.81 2 ALA B O 1
ATOM 2727 N N . LYS B 1 3 ? 23.625 30.969 24.594 1 78.75 3 LYS B N 1
ATOM 2728 C CA . LYS B 1 3 ? 22.688 32.094 24.703 1 78.75 3 LYS B CA 1
ATOM 2729 C C . LYS B 1 3 ? 21.281 31.578 25.016 1 78.75 3 LYS B C 1
ATOM 2731 O O . LYS B 1 3 ? 20.875 30.516 24.562 1 78.75 3 LYS B O 1
ATOM 2736 N N . SER B 1 4 ? 20.625 32.312 25.984 1 89.75 4 SER B N 1
ATOM 2737 C CA . SER B 1 4 ? 19.25 32 26.344 1 89.75 4 SER B CA 1
ATOM 2738 C C . SER B 1 4 ? 18.312 32.156 25.156 1 89.75 4 SER B C 1
ATOM 2740 O O . SER B 1 4 ? 18.625 32.906 24.219 1 89.75 4 SER B O 1
ATOM 2742 N N . PRO B 1 5 ? 17.188 31.37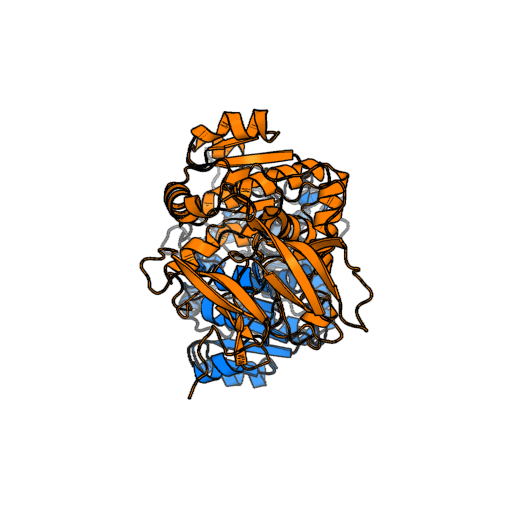5 25.062 1 91.69 5 PRO B N 1
ATOM 2743 C CA . PRO B 1 5 ? 16.203 31.531 24 1 91.69 5 PRO B CA 1
ATOM 2744 C C . PRO B 1 5 ? 15.789 33 23.797 1 91.69 5 PRO B C 1
ATOM 2746 O O . PRO B 1 5 ? 15.5 33.406 22.656 1 91.69 5 PRO B O 1
ATOM 2749 N N . GLU B 1 6 ? 15.875 33.812 24.781 1 93.5 6 GLU B N 1
ATOM 2750 C CA . GLU B 1 6 ? 15.453 35.219 24.734 1 93.5 6 GLU B CA 1
ATOM 2751 C C . GLU B 1 6 ? 16.484 36.062 24.016 1 93.5 6 GLU B C 1
ATOM 2753 O O . GLU B 1 6 ? 16.141 37.125 23.438 1 93.5 6 GLU B O 1
ATOM 2758 N N . GLU B 1 7 ? 17.656 35.594 24.016 1 93.75 7 GLU B N 1
ATOM 2759 C CA . GLU B 1 7 ? 18.719 36.5 23.562 1 93.75 7 GLU B CA 1
ATOM 2760 C C . GLU B 1 7 ? 19.453 35.906 22.359 1 93.75 7 GLU B C 1
ATOM 2762 O O . GLU B 1 7 ? 20.281 36.594 21.75 1 93.75 7 GLU B O 1
ATOM 2767 N N . GLU B 1 8 ? 19.141 34.719 22.047 1 93.62 8 GLU B N 1
ATOM 2768 C CA . GLU B 1 8 ? 19.906 34.031 21.016 1 93.62 8 GLU B CA 1
ATOM 2769 C C . GLU B 1 8 ? 19.688 34.656 19.656 1 93.62 8 GLU B C 1
ATOM 2771 O O . GLU B 1 8 ? 20.516 34.531 18.75 1 93.62 8 GLU B O 1
ATOM 2776 N N . HIS B 1 9 ? 18.578 35.375 19.422 1 94.94 9 HIS B N 1
ATOM 2777 C CA . HIS B 1 9 ? 18.25 36.094 18.203 1 94.94 9 HIS B CA 1
ATOM 2778 C C . HIS B 1 9 ? 17.891 37.562 18.5 1 94.94 9 HIS B C 1
ATOM 2780 O O . HIS B 1 9 ? 17.672 37.938 19.656 1 94.94 9 HIS B O 1
ATOM 2786 N N . PRO B 1 10 ? 17.922 38.406 17.578 1 95.12 10 PRO B N 1
ATOM 2787 C CA . PRO B 1 10 ? 17.781 39.812 17.844 1 95.12 10 PRO B CA 1
ATOM 2788 C C . PRO B 1 10 ? 16.328 40.25 18.016 1 95.12 10 PRO B C 1
ATOM 2790 O O . PRO B 1 10 ? 16.062 41.312 18.594 1 95.12 10 PRO B O 1
ATOM 2793 N N . ILE B 1 11 ? 15.352 39.562 17.469 1 96.06 11 ILE B N 1
ATOM 2794 C CA . ILE B 1 11 ? 13.961 40 17.516 1 96.06 11 ILE B CA 1
ATOM 2795 C C . ILE B 1 11 ? 13.266 39.375 18.719 1 96.06 11 ILE B C 1
ATOM 2797 O O . ILE B 1 11 ? 13.148 38.125 18.797 1 96.06 11 ILE B O 1
ATOM 2801 N N . LYS B 1 12 ? 12.75 40.25 19.562 1 96.81 12 LYS B N 1
ATOM 2802 C CA . LYS B 1 12 ? 12.039 39.75 20.719 1 96.81 12 LYS B CA 1
ATOM 2803 C C . LYS B 1 12 ? 10.703 39.125 20.328 1 96.81 12 LYS B C 1
ATOM 2805 O O . LYS B 1 12 ? 10 39.688 19.469 1 96.81 12 LYS B O 1
ATOM 2810 N N . ALA B 1 13 ? 10.43 37.969 20.906 1 97.31 13 ALA B N 1
ATOM 2811 C CA . ALA B 1 13 ? 9.18 37.281 20.656 1 97.31 13 ALA B CA 1
ATOM 2812 C C . ALA B 1 13 ? 8.578 36.719 21.938 1 97.31 13 ALA B C 1
ATOM 2814 O O . ALA B 1 13 ? 9.281 36.562 22.938 1 97.31 13 ALA B O 1
ATOM 2815 N N . PHE B 1 14 ? 7.316 36.562 21.891 1 97.31 14 PHE B N 1
ATOM 2816 C CA . PHE B 1 14 ? 6.566 36.031 23.016 1 97.31 14 PHE B CA 1
ATOM 2817 C C . PHE B 1 14 ? 5.66 34.875 22.578 1 97.31 14 PHE B C 1
ATOM 2819 O O . PHE B 1 14 ? 5.074 34.938 21.484 1 97.31 14 PHE B O 1
ATOM 2826 N N . GLY B 1 15 ? 5.586 33.875 23.391 1 97.06 15 GLY B N 1
ATOM 2827 C CA . GLY B 1 15 ? 4.695 32.75 23.125 1 97.06 15 GLY B CA 1
ATOM 2828 C C . GLY B 1 15 ? 4.398 31.922 24.359 1 97.06 15 GLY B C 1
ATOM 2829 O O . GLY B 1 15 ? 4.434 32.438 25.484 1 97.06 15 GLY B O 1
ATOM 2830 N N . TRP B 1 16 ? 3.939 30.766 24.156 1 97.81 16 TRP B N 1
ATOM 2831 C CA . TRP B 1 16 ? 3.643 29.797 25.219 1 97.81 16 TRP B CA 1
ATOM 2832 C C . TRP B 1 16 ? 4.414 28.5 25 1 97.81 16 TRP B C 1
ATOM 2834 O O . TRP B 1 16 ? 4.426 27.953 23.891 1 97.81 16 TRP B O 1
ATOM 2844 N N . ALA B 1 17 ? 5.07 28.047 26.047 1 97.88 17 ALA B N 1
ATOM 2845 C CA . ALA B 1 17 ? 5.934 26.875 25.906 1 97.88 17 ALA B CA 1
ATOM 2846 C C . ALA B 1 17 ? 5.664 25.859 27.016 1 97.88 17 ALA B C 1
ATOM 2848 O O . ALA B 1 17 ? 5.242 26.219 28.109 1 97.88 17 ALA B O 1
ATOM 2849 N N . ALA B 1 18 ? 5.781 24.641 26.625 1 98.06 18 ALA B N 1
ATOM 2850 C CA . ALA B 1 18 ? 5.918 23.594 27.625 1 98.06 18 ALA B CA 1
ATOM 2851 C C . ALA B 1 18 ? 7.375 23.406 28.031 1 98.06 18 ALA B C 1
ATOM 2853 O O . ALA B 1 18 ? 8.273 23.484 27.203 1 98.06 18 ALA B O 1
ATOM 2854 N N . ARG B 1 19 ? 7.621 23.062 29.328 1 97.06 19 ARG B N 1
ATOM 2855 C CA . ARG B 1 19 ? 8.992 22.984 29.828 1 97.06 19 ARG B CA 1
ATOM 2856 C C . ARG B 1 19 ? 9.344 21.547 30.219 1 97.06 19 ARG B C 1
ATOM 2858 O O . ARG B 1 19 ? 10.5 21.25 30.5 1 97.06 19 ARG B O 1
ATOM 2865 N N . ASP B 1 20 ? 8.312 20.719 30.234 1 96.69 20 ASP B N 1
ATOM 2866 C CA . ASP B 1 20 ? 8.516 19.312 30.562 1 96.69 20 ASP B CA 1
ATOM 2867 C C . ASP B 1 20 ? 7.371 18.453 30.031 1 96.69 20 ASP B C 1
ATOM 2869 O O . ASP B 1 20 ? 6.531 18.938 29.266 1 96.69 20 ASP B O 1
ATOM 2873 N N . THR B 1 21 ? 7.359 17.188 30.391 1 96.5 21 THR B N 1
ATOM 2874 C CA . THR B 1 21 ? 6.469 16.188 29.812 1 96.5 21 THR B CA 1
ATOM 2875 C C . THR B 1 21 ? 5.043 16.375 30.328 1 96.5 21 THR B C 1
ATOM 2877 O O . THR B 1 21 ? 4.121 15.695 29.875 1 96.5 21 THR B O 1
ATOM 2880 N N . SER B 1 22 ? 4.859 17.297 31.281 1 95.88 22 SER B N 1
ATOM 2881 C CA . SER B 1 22 ? 3.488 17.609 31.672 1 95.88 22 SER B CA 1
ATOM 2882 C C . SER B 1 22 ? 2.689 18.188 30.516 1 95.88 22 SER B C 1
ATOM 2884 O O . SER B 1 22 ? 1.468 18.031 30.453 1 95.88 22 SER B O 1
ATOM 2886 N N . GLY B 1 23 ? 3.424 18.906 29.641 1 96 23 GLY B N 1
ATOM 2887 C CA . GLY B 1 23 ? 2.801 19.484 28.453 1 96 23 GLY B CA 1
ATOM 2888 C C . GLY B 1 23 ? 2.064 20.781 28.734 1 96 23 GLY B C 1
ATOM 2889 O O . GLY B 1 23 ? 1.384 21.312 27.859 1 96 23 GLY B O 1
ATOM 2890 N N . VAL B 1 24 ? 2.205 21.266 29.969 1 97.31 24 VAL B N 1
ATOM 2891 C CA . VAL B 1 24 ? 1.501 22.484 30.344 1 97.31 24 VAL B CA 1
ATOM 2892 C C . VAL B 1 24 ? 2.188 23.688 29.703 1 97.31 24 VAL B C 1
ATOM 2894 O O . VAL B 1 24 ? 3.406 23.844 29.797 1 97.31 24 VAL B O 1
ATOM 2897 N N . LEU B 1 25 ? 1.396 24.5 29.094 1 98.19 25 LEU B N 1
ATOM 2898 C CA . LEU B 1 25 ? 1.914 25.672 28.422 1 98.19 25 LEU B CA 1
ATOM 2899 C C . LEU B 1 25 ? 1.863 26.891 29.344 1 98.19 25 LEU B C 1
ATOM 2901 O O . LEU B 1 25 ? 0.835 27.156 29.969 1 98.19 25 LEU B O 1
ATOM 2905 N N . THR B 1 26 ? 2.947 27.578 29.391 1 97.94 26 THR B N 1
ATOM 2906 C CA . THR B 1 26 ? 3.062 28.812 30.156 1 97.94 26 THR B CA 1
ATOM 2907 C C . THR B 1 26 ? 3.748 29.891 29.344 1 97.94 26 THR B C 1
ATOM 2909 O O . THR B 1 26 ? 4.426 29.594 28.359 1 97.94 26 THR B O 1
ATOM 2912 N N . PRO B 1 27 ? 3.496 31.125 29.688 1 97.25 27 PRO B N 1
ATOM 2913 C CA . PRO B 1 27 ? 4.152 32.219 28.953 1 97.25 27 PRO B CA 1
ATOM 2914 C C . PRO B 1 27 ? 5.664 32.031 28.828 1 97.25 27 PRO B C 1
ATOM 2916 O O . PRO B 1 27 ? 6.301 31.547 29.781 1 97.25 27 PRO B O 1
ATOM 2919 N N . PHE B 1 28 ? 6.152 32.406 27.75 1 97.38 28 PHE B N 1
ATOM 2920 C CA . PHE B 1 28 ? 7.543 32.156 27.406 1 97.38 28 PHE B CA 1
ATOM 2921 C C . PHE B 1 28 ? 8.117 33.25 26.531 1 97.38 28 PHE B C 1
ATOM 2923 O O . PHE B 1 28 ? 7.594 33.531 25.453 1 97.38 28 PHE B O 1
ATOM 2930 N N . ASN B 1 29 ? 9.133 33.906 27.047 1 97.5 29 ASN B N 1
ATOM 2931 C CA . ASN B 1 29 ? 9.867 34.906 26.25 1 97.5 29 ASN B CA 1
ATOM 2932 C C . ASN B 1 29 ? 11.023 34.25 25.5 1 97.5 29 ASN B C 1
ATOM 2934 O O . ASN B 1 29 ? 11.797 33.469 26.078 1 97.5 29 ASN B O 1
ATOM 2938 N N . PHE B 1 30 ? 11.047 34.5 24.234 1 97.56 30 PHE B N 1
ATOM 2939 C CA . P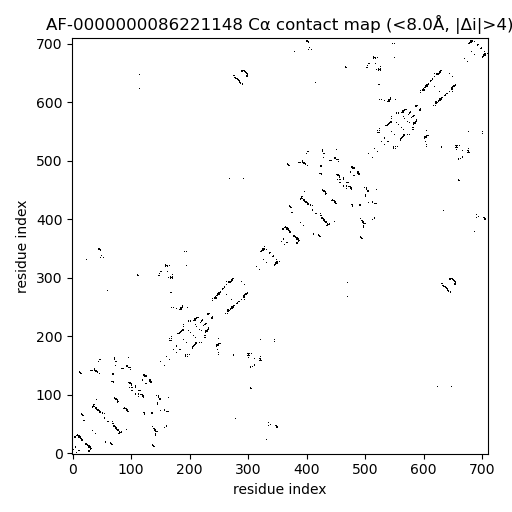HE B 1 30 ? 12.133 34 23.391 1 97.56 30 PHE B CA 1
ATOM 2940 C C . PHE B 1 30 ? 12.461 35 22.281 1 97.56 30 PHE B C 1
ATOM 2942 O O . PHE B 1 30 ? 12.133 36.188 22.391 1 97.56 30 PHE B O 1
ATOM 2949 N N . SER B 1 31 ? 13.242 34.594 21.328 1 97 31 SER B N 1
ATOM 2950 C CA . SER B 1 31 ? 13.633 35.5 20.266 1 97 31 SER B CA 1
ATOM 2951 C C . SER B 1 31 ? 13.594 34.812 18.891 1 97 31 SER B C 1
ATOM 2953 O O . SER B 1 31 ? 13.516 33.594 18.812 1 97 31 SER B O 1
ATOM 2955 N N . ARG B 1 32 ? 13.461 35.625 17.875 1 96.81 32 ARG B N 1
ATOM 2956 C CA . ARG B 1 32 ? 13.484 35.188 16.484 1 96.81 32 ARG B CA 1
ATOM 2957 C C . ARG B 1 32 ? 14.633 35.844 15.719 1 96.81 32 ARG B C 1
ATOM 2959 O O . ARG B 1 32 ? 15.086 36.938 16.078 1 96.81 32 ARG B O 1
ATOM 2966 N N . ARG B 1 33 ? 15.086 35.156 14.734 1 96.44 33 ARG B N 1
ATOM 2967 C CA . ARG B 1 33 ? 16.156 35.719 13.906 1 96.44 33 ARG B CA 1
ATOM 2968 C C . ARG B 1 33 ? 15.688 36.938 13.141 1 96.44 33 ARG B C 1
ATOM 2970 O O . ARG B 1 33 ? 14.484 37.125 12.938 1 96.44 33 ARG B O 1
ATOM 2977 N N . ALA B 1 34 ? 16.641 37.719 12.695 1 96.94 34 ALA B N 1
ATOM 2978 C CA . ALA B 1 34 ? 16.344 38.875 11.844 1 96.94 34 ALA B CA 1
ATOM 2979 C C . ALA B 1 34 ? 15.82 38.406 10.484 1 96.94 34 ALA B C 1
ATOM 2981 O O . ALA B 1 34 ? 16.125 37.312 10.031 1 96.94 34 ALA B O 1
ATOM 2982 N N . THR B 1 35 ? 15.023 39.281 9.891 1 97.94 35 THR B N 1
ATOM 2983 C CA . THR B 1 35 ? 14.492 39.031 8.562 1 97.94 35 THR B CA 1
ATOM 2984 C C . THR B 1 35 ? 15.617 39.031 7.523 1 97.94 35 THR B C 1
ATOM 2986 O O . THR B 1 35 ? 16.25 40.062 7.289 1 97.94 35 THR B O 1
ATOM 2989 N N . GLY B 1 36 ? 15.867 37.875 6.953 1 97.56 36 GLY B N 1
ATOM 2990 C CA . GLY B 1 36 ? 16.859 37.781 5.902 1 97.56 36 GLY B CA 1
ATOM 2991 C C . GLY B 1 36 ? 16.344 38.219 4.543 1 97.56 36 GLY B C 1
ATOM 2992 O O . GLY B 1 36 ? 15.18 38.594 4.406 1 97.56 36 GLY B O 1
ATOM 2993 N N . GLU B 1 37 ? 17.141 38.094 3.482 1 98.12 37 GLU B N 1
ATOM 2994 C CA . GLU B 1 37 ? 16.859 38.594 2.143 1 98.12 37 GLU B CA 1
ATOM 2995 C C . GLU B 1 37 ? 15.656 37.875 1.528 1 98.12 37 GLU B C 1
ATOM 2997 O O . GLU B 1 37 ? 14.906 38.469 0.756 1 98.12 37 GLU B O 1
ATOM 3002 N N . LYS B 1 38 ? 15.453 36.688 1.91 1 98.19 38 LYS B N 1
ATOM 3003 C CA . LYS B 1 38 ? 14.375 35.906 1.307 1 98.19 38 LYS B CA 1
ATOM 3004 C C . LYS B 1 38 ? 13.312 35.531 2.34 1 98.19 38 LYS B C 1
ATOM 3006 O O . LYS B 1 38 ? 12.492 34.656 2.111 1 98.19 38 LYS B O 1
ATOM 3011 N N . ASP B 1 39 ? 13.336 36.25 3.43 1 98.38 39 ASP B N 1
ATOM 3012 C CA . ASP B 1 39 ? 12.445 35.906 4.539 1 98.38 39 ASP B CA 1
ATOM 3013 C C . ASP B 1 39 ? 11.219 36.812 4.543 1 98.38 39 ASP B C 1
ATOM 3015 O O . ASP B 1 39 ? 11.258 37.938 4.008 1 98.38 39 ASP B O 1
ATOM 3019 N N . VAL B 1 40 ? 10.219 36.281 5.082 1 98.69 40 VAL B N 1
ATOM 3020 C CA . VAL B 1 40 ? 9.008 37 5.422 1 98.69 40 VAL B CA 1
ATOM 3021 C C . VAL B 1 40 ? 8.797 36.969 6.938 1 98.69 40 VAL B C 1
ATOM 3023 O O . VAL B 1 40 ? 8.859 35.938 7.559 1 98.69 40 VAL B O 1
ATOM 3026 N N . GLN B 1 41 ? 8.695 38.125 7.523 1 98.75 41 GLN B N 1
ATOM 3027 C CA . GLN B 1 41 ? 8.281 38.25 8.914 1 98.75 41 GLN B CA 1
ATOM 3028 C C . GLN B 1 41 ? 6.801 38.625 9.008 1 98.75 41 GLN B C 1
ATOM 3030 O O . GLN B 1 41 ? 6.309 39.438 8.234 1 98.75 41 GLN B O 1
ATOM 3035 N N . PHE B 1 42 ? 6.125 38.062 9.945 1 98.62 42 PHE B N 1
ATOM 3036 C CA . PHE B 1 42 ? 4.703 38.375 10.039 1 98.62 42 PHE B CA 1
ATOM 3037 C C . PHE B 1 42 ? 4.211 38.219 11.469 1 98.62 42 PHE B C 1
ATOM 3039 O O . PHE B 1 42 ? 4.816 37.5 12.273 1 98.62 42 PHE B O 1
ATOM 3046 N N . LYS B 1 43 ? 3.176 38.969 11.742 1 98.62 43 LYS B N 1
ATOM 3047 C CA . LYS B 1 43 ? 2.445 38.844 13 1 98.62 43 LYS B CA 1
ATOM 3048 C C . LYS B 1 43 ? 1.478 37.656 12.938 1 98.62 43 LYS B C 1
ATOM 3050 O O . LYS B 1 43 ? 0.641 37.562 12.039 1 98.62 43 LYS B O 1
ATOM 3055 N N . ILE B 1 44 ? 1.641 36.719 13.859 1 98.62 44 ILE B N 1
ATOM 3056 C CA . ILE B 1 44 ? 0.739 35.594 13.914 1 98.62 44 ILE B CA 1
ATOM 3057 C C . ILE B 1 44 ? -0.614 36 14.469 1 98.62 44 ILE B C 1
ATOM 3059 O O . ILE B 1 44 ? -0.682 36.625 15.531 1 98.62 44 ILE B O 1
ATOM 3063 N N . LEU B 1 45 ? -1.647 35.656 13.758 1 98.5 45 LEU B N 1
ATOM 3064 C CA . LEU B 1 45 ? -2.986 36.031 14.188 1 98.5 45 LEU B CA 1
ATOM 3065 C C . LEU B 1 45 ? -3.781 34.812 14.641 1 98.5 45 LEU B C 1
ATOM 3067 O O . LEU B 1 45 ? -4.562 34.906 15.594 1 98.5 45 LEU B O 1
ATOM 3071 N N . TYR B 1 46 ? -3.625 33.719 13.961 1 98.62 46 TYR B N 1
ATOM 3072 C CA . TYR B 1 46 ? -4.324 32.5 14.297 1 98.62 46 TYR B CA 1
ATOM 3073 C C . TYR B 1 46 ? -3.389 31.297 14.203 1 98.62 46 TYR B C 1
ATOM 3075 O O . TYR B 1 46 ? -2.457 31.281 13.391 1 98.62 46 TYR B O 1
ATOM 3083 N N . CYS B 1 47 ? -3.574 30.312 15 1 98.56 47 CYS B N 1
ATOM 3084 C CA . CYS B 1 47 ? -2.857 29.047 14.961 1 98.56 47 CYS B CA 1
ATOM 3085 C C . CYS B 1 47 ? -3.76 27.891 15.383 1 98.56 47 CYS B C 1
ATOM 3087 O O . CYS B 1 47 ? -4.363 27.938 16.453 1 98.56 47 CYS B O 1
ATOM 3089 N N . GLY B 1 48 ? -3.867 26.906 14.555 1 98.06 48 GLY B N 1
ATOM 3090 C CA . GLY B 1 48 ? -4.656 25.75 14.922 1 98.06 48 GLY B CA 1
ATOM 3091 C C . GLY B 1 48 ? -4.023 24.922 16.031 1 98.06 48 GLY B C 1
ATOM 3092 O O . GLY B 1 48 ? -2.82 25.031 16.266 1 98.06 48 GLY B O 1
ATOM 3093 N N . VAL B 1 49 ? -4.855 24.188 16.75 1 97.38 49 VAL B N 1
ATOM 3094 C CA . VAL B 1 49 ? -4.426 23.219 17.75 1 97.38 49 VAL B CA 1
ATOM 3095 C C . VAL B 1 49 ? -4.641 21.797 17.219 1 97.38 49 VAL B C 1
ATOM 3097 O O . VAL B 1 49 ? -5.754 21.438 16.828 1 97.38 49 VAL B O 1
ATOM 3100 N N . CYS B 1 50 ? -3.613 21.031 17.203 1 95 50 CYS B N 1
ATOM 3101 C CA . CYS B 1 50 ? -3.656 19.703 16.609 1 95 50 CYS B CA 1
ATOM 3102 C C . CYS B 1 50 ? -3.238 18.641 17.625 1 95 50 CYS B C 1
ATOM 3104 O O . CYS B 1 50 ? -2.508 18.953 18.578 1 95 50 CYS B O 1
ATOM 3106 N N . HIS B 1 51 ? -3.701 17.453 17.422 1 92.75 51 HIS B N 1
ATOM 3107 C CA . HIS B 1 51 ? -3.271 16.344 18.281 1 92.75 51 HIS B CA 1
ATOM 3108 C C . HIS B 1 51 ? -1.759 16.156 18.219 1 92.75 51 HIS B C 1
ATOM 3110 O O . HIS B 1 51 ? -1.139 15.773 19.203 1 92.75 51 HIS B O 1
ATOM 3116 N N . THR B 1 52 ? -1.211 16.438 17.125 1 91.75 52 THR B N 1
ATOM 3117 C CA . THR B 1 52 ? 0.24 16.359 16.984 1 91.75 52 THR B CA 1
ATOM 3118 C C . THR B 1 52 ? 0.921 17.266 18.016 1 91.75 52 THR B C 1
ATOM 3120 O O . THR B 1 52 ? 1.979 16.922 18.547 1 91.75 52 THR B O 1
ATOM 3123 N N . ASP B 1 53 ? 0.374 18.406 18.281 1 94.5 53 ASP B N 1
ATOM 3124 C CA . ASP B 1 53 ? 0.915 19.281 19.312 1 94.5 53 ASP B CA 1
ATOM 3125 C C . ASP B 1 53 ? 0.921 18.594 20.672 1 94.5 53 ASP B C 1
ATOM 3127 O O . ASP B 1 53 ? 1.917 18.656 21.391 1 94.5 53 ASP B O 1
ATOM 3131 N N . LEU B 1 54 ? -0.183 17.969 20.906 1 92.19 54 LEU B N 1
ATOM 3132 C CA . LEU B 1 54 ? -0.345 17.297 22.188 1 92.19 54 LEU B CA 1
ATOM 3133 C C . LEU B 1 54 ? 0.695 16.188 22.344 1 92.19 54 LEU B C 1
ATOM 3135 O O . LEU B 1 54 ? 1.36 16.109 23.391 1 92.19 54 LEU B O 1
ATOM 3139 N N . HIS B 1 55 ? 0.814 15.391 21.359 1 89 55 HIS B N 1
ATOM 3140 C CA . HIS B 1 55 ? 1.784 14.297 21.391 1 89 55 HIS B CA 1
ATOM 3141 C C . HIS B 1 55 ? 3.205 14.836 21.547 1 89 55 HIS B C 1
ATOM 3143 O O . HIS B 1 55 ? 4.016 14.25 22.266 1 89 55 HIS B O 1
ATOM 3149 N N . PHE B 1 56 ? 3.422 15.875 20.859 1 91 56 PHE B N 1
ATOM 3150 C CA . PHE B 1 56 ? 4.738 16.5 20.906 1 91 56 PHE B CA 1
ATOM 3151 C C . PHE B 1 56 ? 5.008 17.109 22.266 1 91 56 PHE B C 1
ATOM 3153 O O . PHE B 1 56 ? 6.078 16.922 22.844 1 91 56 PHE B O 1
ATOM 3160 N N . LEU B 1 57 ? 4.062 17.766 22.812 1 95.69 57 LEU B N 1
ATOM 3161 C CA . LEU B 1 57 ? 4.199 18.438 24.109 1 95.69 57 LEU B CA 1
ATOM 3162 C C . LEU B 1 57 ? 4.492 17.438 25.219 1 95.69 57 LEU B C 1
ATOM 3164 O O . LEU B 1 57 ? 5.27 17.719 26.125 1 95.69 57 LEU B O 1
ATOM 3168 N N . LYS B 1 58 ? 3.912 16.312 25.062 1 94.69 58 LYS B N 1
ATOM 3169 C CA . LYS B 1 58 ? 4.051 15.289 26.094 1 94.69 58 LYS B CA 1
ATOM 3170 C C . LYS B 1 58 ? 5.203 14.344 25.781 1 94.69 58 LYS B C 1
ATOM 3172 O O . LYS B 1 58 ? 5.41 13.352 26.484 1 94.69 58 LYS B O 1
ATOM 3177 N N . ASN B 1 59 ? 5.891 14.555 24.719 1 94.75 59 ASN B N 1
ATOM 3178 C CA . ASN B 1 59 ? 7.039 13.773 24.281 1 94.75 59 ASN B CA 1
ATOM 3179 C C . ASN B 1 59 ? 6.68 12.297 24.094 1 94.75 59 ASN B C 1
ATOM 3181 O O . ASN B 1 59 ? 7.473 11.422 24.438 1 94.75 59 ASN B O 1
ATOM 3185 N N . GLU B 1 60 ? 5.508 12.109 23.594 1 88 60 GLU B N 1
ATOM 3186 C CA . GLU B 1 60 ? 5.031 10.742 23.391 1 88 60 GLU B CA 1
ATOM 3187 C C . GLU B 1 60 ? 5.832 10.023 22.312 1 88 60 GLU B C 1
ATOM 3189 O O . GLU B 1 60 ? 5.852 8.797 22.25 1 88 60 GLU B O 1
ATOM 3194 N N . TRP B 1 61 ? 6.512 10.789 21.516 1 82.81 61 TRP B N 1
ATOM 3195 C CA . TRP B 1 61 ? 7.305 10.18 20.453 1 82.81 61 TRP B CA 1
ATOM 3196 C C . TRP B 1 61 ? 8.781 10.156 20.828 1 82.81 61 TRP B C 1
ATOM 3198 O O . TRP B 1 61 ? 9.609 9.617 20.078 1 82.81 61 TRP B O 1
ATOM 3208 N N . GLY B 1 62 ? 9.172 10.766 21.922 1 87.31 62 GLY B N 1
ATOM 3209 C CA . GLY B 1 62 ? 10.516 10.695 22.453 1 87.31 62 GLY B CA 1
ATOM 3210 C C . GLY B 1 62 ? 11.492 11.625 21.75 1 87.31 62 GLY B C 1
ATOM 3211 O O . GLY B 1 62 ? 12.703 11.438 21.828 1 87.31 62 GLY B O 1
ATOM 3212 N N . VAL B 1 63 ? 10.992 12.742 21.109 1 88.12 63 VAL B N 1
ATOM 3213 C CA . VAL B 1 63 ? 11.891 13.547 20.297 1 88.12 63 VAL B CA 1
ATOM 3214 C C . VAL B 1 63 ? 11.828 15.008 20.75 1 88.12 63 VAL B C 1
ATOM 3216 O O . VAL B 1 63 ? 12.547 15.859 20.219 1 88.12 63 VAL B O 1
ATOM 3219 N N . THR B 1 64 ? 11.023 15.289 21.703 1 94.5 64 THR B N 1
ATOM 3220 C CA . THR B 1 64 ? 10.805 16.672 22.078 1 94.5 64 THR B CA 1
ATOM 3221 C C . THR B 1 64 ? 11.977 17.203 22.906 1 94.5 64 THR B C 1
ATOM 3223 O O . THR B 1 64 ? 12.477 16.516 23.797 1 94.5 64 THR B O 1
ATOM 3226 N N . ARG B 1 65 ? 12.461 18.391 22.562 1 92.81 65 ARG B N 1
ATOM 3227 C CA . ARG B 1 65 ? 13.422 19.156 23.359 1 92.81 65 ARG B CA 1
ATOM 3228 C C . ARG B 1 65 ? 12.766 20.359 24.031 1 92.81 65 ARG B C 1
ATOM 3230 O O . ARG B 1 65 ? 12.273 21.25 23.344 1 92.81 65 ARG B O 1
ATOM 3237 N N . TYR B 1 66 ? 12.875 20.391 25.266 1 95.25 66 TYR B N 1
ATOM 3238 C CA . TYR B 1 66 ? 12.227 21.453 26.031 1 95.25 66 TYR B CA 1
ATOM 3239 C C . TYR B 1 66 ? 13.195 22.594 26.297 1 95.25 66 TYR B C 1
ATOM 3241 O O . TYR B 1 66 ? 14.406 22.375 26.422 1 95.25 66 TYR B O 1
ATOM 3249 N N . PRO B 1 67 ? 12.672 23.766 26.516 1 96.12 67 PRO B N 1
ATOM 3250 C CA . PRO B 1 67 ? 11.289 24.188 26.312 1 96.12 67 PRO B CA 1
ATOM 3251 C C . PRO B 1 67 ? 10.875 24.156 24.844 1 96.12 67 PRO B C 1
ATOM 3253 O O . PRO B 1 67 ? 11.703 24.375 23.953 1 96.12 67 PRO B O 1
ATOM 3256 N N . VAL B 1 68 ? 9.594 23.922 24.609 1 97 68 VAL B N 1
ATOM 3257 C CA . VAL B 1 68 ? 9.102 23.828 23.234 1 97 68 VAL B CA 1
ATOM 3258 C C . VAL B 1 68 ? 7.863 24.703 23.078 1 97 68 VAL B C 1
ATOM 3260 O O . VAL B 1 68 ? 7.004 24.75 23.953 1 97 68 VAL B O 1
ATOM 3263 N N . VAL B 1 69 ? 7.859 25.516 22.078 1 97.62 69 VAL B N 1
ATOM 3264 C CA . VAL B 1 69 ? 6.68 26.25 21.625 1 97.62 69 VAL B CA 1
ATOM 3265 C C . VAL B 1 69 ? 6.016 25.516 20.469 1 97.62 69 VAL B C 1
ATOM 3267 O O . VAL B 1 69 ? 6.531 25.5 19.344 1 97.62 69 VAL B O 1
ATOM 3270 N N . PRO B 1 70 ? 4.84 24.875 20.703 1 97.56 70 PRO B N 1
ATOM 3271 C CA . PRO B 1 70 ? 4.203 24.094 19.641 1 97.56 70 PRO B CA 1
ATOM 3272 C C . PRO B 1 70 ? 3.449 24.984 18.641 1 97.56 70 PRO B C 1
ATOM 3274 O O . PRO B 1 70 ? 3.521 26.203 18.719 1 97.56 70 PRO B O 1
ATOM 3277 N N . GLY B 1 71 ? 2.787 24.344 17.719 1 97.75 71 GLY B N 1
ATOM 3278 C CA . GLY B 1 71 ? 1.977 25.031 16.719 1 97.75 71 GLY B CA 1
ATOM 3279 C C . GLY B 1 71 ? 2.545 24.922 15.32 1 97.75 71 GLY B C 1
ATOM 3280 O O . GLY B 1 71 ? 3.686 25.312 15.07 1 97.75 71 GLY B O 1
ATOM 3281 N N . HIS B 1 72 ? 1.751 24.375 14.414 1 98.06 72 HIS B N 1
ATOM 3282 C CA . HIS B 1 72 ? 2.229 24.203 13.047 1 98.06 72 HIS B CA 1
ATOM 3283 C C . HIS B 1 72 ? 1.144 24.562 12.039 1 98.06 72 HIS B C 1
ATOM 3285 O O . HIS B 1 72 ? 1.221 24.172 10.875 1 98.06 72 HIS B O 1
ATOM 3291 N N . GLU B 1 73 ? 0.094 25.141 12.477 1 98.56 73 GLU B N 1
ATOM 3292 C CA . GLU B 1 73 ? -0.995 25.688 11.664 1 98.56 73 GLU B CA 1
ATOM 3293 C C . GLU B 1 73 ? -1.118 27.188 11.836 1 98.56 73 GLU B C 1
ATOM 3295 O O . GLU B 1 73 ? -2.027 27.672 12.508 1 98.56 73 GLU B O 1
ATOM 3300 N N . ILE B 1 74 ? -0.297 27.922 11.125 1 98.75 74 ILE B N 1
ATOM 3301 C CA . ILE B 1 74 ? -0.033 29.312 11.484 1 98.75 74 ILE B CA 1
ATOM 3302 C C . ILE B 1 74 ? -0.53 30.234 10.375 1 98.75 74 ILE B C 1
ATOM 3304 O O . ILE B 1 74 ? -0.25 30 9.195 1 98.75 74 ILE B O 1
ATOM 3308 N N . VAL B 1 75 ? -1.314 31.203 10.695 1 98.81 75 VAL B N 1
ATOM 3309 C CA . VAL B 1 75 ? -1.775 32.219 9.742 1 98.81 75 VAL B CA 1
ATOM 3310 C C . VAL B 1 75 ? -1.585 33.594 10.344 1 98.81 75 VAL B C 1
ATOM 3312 O O . VAL B 1 75 ? -1.767 33.812 11.547 1 98.81 75 VAL B O 1
ATOM 3315 N N . GLY B 1 76 ? -1.203 34.531 9.516 1 98.62 76 GLY B N 1
ATOM 3316 C CA . GLY B 1 76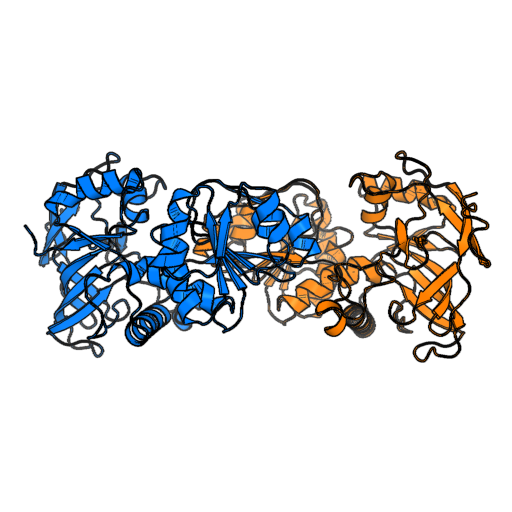 ? -0.974 35.906 10 1 98.62 76 GLY B CA 1
ATOM 3317 C C . GLY B 1 76 ? -0.88 36.906 8.875 1 98.62 76 GLY B C 1
ATOM 3318 O O . GLY B 1 76 ? -1.388 36.688 7.777 1 98.62 76 GLY B O 1
ATOM 3319 N N . VAL B 1 77 ? -0.296 38.031 9.266 1 98.69 77 VAL B N 1
ATOM 3320 C CA . VAL B 1 77 ? -0.158 39.156 8.328 1 98.69 77 VAL B CA 1
ATOM 3321 C C . VAL B 1 77 ? 1.303 39.594 8.258 1 98.69 77 VAL B C 1
ATOM 3323 O O . VAL B 1 77 ? 1.937 39.812 9.289 1 98.69 77 VAL B O 1
ATOM 3326 N N . VAL B 1 78 ? 1.758 39.781 7.055 1 98.88 78 VAL B N 1
ATOM 3327 C CA . VAL B 1 78 ? 3.156 40.125 6.805 1 98.88 78 VAL B CA 1
ATOM 3328 C C . VAL B 1 78 ? 3.459 41.5 7.336 1 98.88 78 VAL B C 1
ATOM 3330 O O . VAL B 1 78 ? 2.705 42.469 7.078 1 98.88 78 VAL B O 1
ATOM 3333 N N . THR B 1 79 ? 4.574 41.625 8.031 1 98.75 79 THR B N 1
ATOM 3334 C CA . THR B 1 79 ? 4.969 42.906 8.602 1 98.75 79 THR B CA 1
ATOM 3335 C C . THR B 1 79 ? 6.301 43.375 8.023 1 98.75 79 THR B C 1
ATOM 3337 O O . THR B 1 79 ? 6.625 44.562 8.07 1 98.75 79 THR B O 1
ATOM 3340 N N . GLU B 1 80 ? 7.094 42.469 7.566 1 98.69 80 GLU B N 1
ATOM 3341 C CA . GLU B 1 80 ? 8.391 42.75 6.965 1 98.69 80 GLU B CA 1
ATOM 3342 C C . GLU B 1 80 ? 8.758 41.719 5.902 1 98.69 80 GLU B C 1
ATOM 3344 O O . GLU B 1 80 ? 8.383 40.562 6.016 1 98.69 80 GLU B O 1
ATOM 3349 N N . VAL B 1 81 ? 9.422 42.188 4.832 1 98.62 81 VAL B N 1
ATOM 3350 C CA . VAL B 1 81 ? 9.875 41.281 3.793 1 98.62 81 VAL B CA 1
ATOM 3351 C C . VAL B 1 81 ? 11.32 41.594 3.422 1 98.62 81 VAL B C 1
ATOM 3353 O O . VAL B 1 81 ? 11.727 42.75 3.398 1 98.62 81 VAL B O 1
ATOM 3356 N N . GLY B 1 82 ? 12.047 40.531 3.223 1 98.5 82 GLY B N 1
ATOM 3357 C CA . GLY B 1 82 ? 13.391 40.719 2.703 1 98.5 82 GLY B CA 1
ATOM 3358 C C . GLY B 1 82 ? 13.406 41.344 1.322 1 98.5 82 GLY B C 1
ATOM 3359 O O . GLY B 1 82 ? 12.406 41.312 0.603 1 98.5 82 GLY B O 1
ATOM 3360 N N . ASN B 1 83 ? 14.578 41.812 0.915 1 98.12 83 ASN B N 1
ATOM 3361 C CA . ASN B 1 83 ? 14.703 42.594 -0.315 1 98.12 83 ASN B CA 1
ATOM 3362 C C . ASN B 1 83 ? 14.672 41.688 -1.549 1 98.12 83 ASN B C 1
ATOM 3364 O O . ASN B 1 83 ? 14.531 42.188 -2.672 1 98.12 83 ASN B O 1
ATOM 3368 N N . LYS B 1 84 ? 14.727 40.406 -1.355 1 98.44 84 LYS B N 1
ATOM 3369 C CA . LYS B 1 84 ? 14.703 39.469 -2.488 1 98.44 84 LYS B CA 1
ATOM 3370 C C . LYS B 1 84 ? 13.422 38.625 -2.488 1 98.44 84 LYS B C 1
ATOM 3372 O O . LYS B 1 84 ? 13.305 37.656 -3.236 1 98.44 84 LYS B O 1
ATOM 3377 N N . VAL B 1 85 ? 12.555 39.031 -1.624 1 98.38 85 VAL B N 1
ATOM 3378 C CA . VAL B 1 85 ? 11.266 38.344 -1.568 1 98.38 85 VAL B CA 1
ATOM 3379 C C . VAL B 1 85 ? 10.383 38.812 -2.73 1 98.38 85 VAL B C 1
ATOM 3381 O O . VAL B 1 85 ? 10.289 40 -3.006 1 98.38 85 VAL B O 1
ATOM 3384 N N . GLY B 1 86 ? 9.773 37.906 -3.469 1 97.38 86 GLY B N 1
ATOM 3385 C CA . GLY B 1 86 ? 8.906 38.219 -4.59 1 97.38 86 GLY B CA 1
ATOM 3386 C C . GLY B 1 86 ? 7.461 37.812 -4.359 1 97.38 86 GLY B C 1
ATOM 3387 O O . GLY B 1 86 ? 6.543 38.406 -4.934 1 97.38 86 GLY B O 1
ATOM 3388 N N . LYS B 1 87 ? 7.188 36.938 -3.506 1 96.38 87 LYS B N 1
ATOM 3389 C CA . LYS B 1 87 ? 5.887 36.281 -3.338 1 96.38 87 LYS B CA 1
ATOM 3390 C C . LYS B 1 87 ? 4.977 37.125 -2.443 1 96.38 87 LYS B C 1
ATOM 3392 O O . LYS B 1 87 ? 3.75 37.031 -2.539 1 96.38 87 LYS B O 1
ATOM 3397 N N . PHE B 1 88 ? 5.602 38 -1.593 1 98.44 88 PHE B N 1
ATOM 3398 C CA . PHE B 1 88 ? 4.828 38.656 -0.546 1 98.44 88 PHE B CA 1
ATOM 3399 C C . PHE B 1 88 ? 5.188 40.125 -0.449 1 98.44 88 PHE B C 1
ATOM 3401 O O . PHE B 1 88 ? 6.293 40.531 -0.825 1 98.44 88 PHE B O 1
ATOM 3408 N N . LYS B 1 89 ? 4.238 40.875 0.05 1 98.31 89 LYS B N 1
ATOM 3409 C CA . LYS B 1 89 ? 4.449 42.25 0.478 1 98.31 89 LYS B CA 1
ATOM 3410 C C . LYS B 1 89 ? 3.842 42.5 1.854 1 98.31 89 LYS B C 1
ATOM 3412 O O . LYS B 1 89 ? 3.043 41.688 2.34 1 98.31 89 LYS B O 1
ATOM 3417 N N . ILE B 1 90 ? 4.281 43.562 2.428 1 98.56 90 ILE B N 1
ATOM 3418 C CA . ILE B 1 90 ? 3.754 43.938 3.732 1 98.56 90 ILE B CA 1
ATOM 3419 C C . ILE B 1 90 ? 2.234 44.062 3.654 1 98.56 90 ILE B C 1
ATOM 3421 O O . ILE B 1 90 ? 1.704 44.656 2.707 1 98.56 90 ILE B O 1
ATOM 3425 N N . GLY B 1 91 ? 1.532 43.406 4.547 1 98.5 91 GLY B N 1
ATOM 3426 C CA . GLY B 1 91 ? 0.08 43.469 4.578 1 98.5 91 GLY B CA 1
ATOM 3427 C C . GLY B 1 91 ? -0.587 42.219 4.035 1 98.5 91 GLY B C 1
ATOM 3428 O O . GLY B 1 91 ? -1.775 42 4.273 1 98.5 91 GLY B O 1
ATOM 3429 N N . ASP B 1 92 ? 0.131 41.469 3.324 1 98.5 92 ASP B N 1
ATOM 3430 C CA . ASP B 1 92 ? -0.417 40.25 2.77 1 98.5 92 ASP B CA 1
ATOM 3431 C C . ASP B 1 92 ? -0.761 39.25 3.875 1 98.5 92 ASP B C 1
ATOM 3433 O O . ASP B 1 92 ? -0.054 39.156 4.883 1 98.5 92 ASP B O 1
ATOM 3437 N N . LYS B 1 93 ? -1.877 38.469 3.682 1 98.62 93 LYS B N 1
ATOM 3438 C CA . LYS B 1 93 ? -2.135 37.312 4.52 1 98.62 93 LYS B CA 1
ATOM 3439 C C . LYS B 1 93 ? -1.215 36.156 4.145 1 98.62 93 LYS B C 1
ATOM 3441 O O . LYS B 1 93 ? -0.938 35.938 2.963 1 98.62 93 LYS B O 1
ATOM 3446 N N . VAL B 1 94 ? -0.711 35.5 5.121 1 98.69 94 VAL B N 1
ATOM 3447 C CA . VAL B 1 94 ? 0.285 34.438 4.902 1 98.69 94 VAL B CA 1
ATOM 3448 C C . VAL B 1 94 ? 0.007 33.25 5.824 1 98.69 94 VAL B C 1
ATOM 3450 O O . VAL B 1 94 ? -0.566 33.438 6.906 1 98.69 94 VAL B O 1
ATOM 3453 N N . GLY B 1 95 ? 0.231 32.062 5.344 1 98.81 95 GLY B N 1
ATOM 3454 C CA . GLY B 1 95 ? 0.154 30.859 6.141 1 98.81 95 GLY B CA 1
ATOM 3455 C C . GLY B 1 95 ? 1.457 30.078 6.176 1 98.81 95 GLY B C 1
ATOM 3456 O O . GLY B 1 95 ? 2.221 30.094 5.207 1 98.81 95 GLY B O 1
ATOM 3457 N N . VAL B 1 96 ? 1.76 29.453 7.281 1 98.75 96 VAL B N 1
ATOM 3458 C CA . VAL B 1 96 ? 2.885 28.531 7.438 1 98.75 96 VAL B CA 1
ATOM 3459 C C . VAL B 1 96 ? 2.41 27.25 8.094 1 98.75 96 VAL B C 1
ATOM 3461 O O . VAL B 1 96 ? 1.761 27.266 9.141 1 98.75 96 VAL B O 1
ATOM 3464 N N . GLY B 1 97 ? 2.682 26.109 7.43 1 97.81 97 GLY B N 1
ATOM 3465 C CA . GLY B 1 97 ? 2.334 24.797 7.965 1 97.81 97 GLY B CA 1
ATOM 3466 C C . GLY B 1 97 ? 3.461 24.156 8.75 1 97.81 97 GLY B C 1
ATOM 3467 O O . GLY B 1 97 ? 4.137 24.828 9.539 1 97.81 97 GLY B O 1
ATOM 3468 N N . CYS B 1 98 ? 3.682 22.891 8.523 1 95.88 98 CYS B N 1
ATOM 3469 C CA . CYS B 1 98 ? 4.582 22.078 9.344 1 95.88 98 CYS B CA 1
ATOM 3470 C C . CYS B 1 98 ? 6.035 22.328 8.953 1 95.88 98 CYS B C 1
ATOM 3472 O O . CYS B 1 98 ? 6.941 22.125 9.766 1 95.88 98 CYS B O 1
ATOM 3474 N N . LEU B 1 99 ? 6.266 22.844 7.77 1 97.56 99 LEU B N 1
ATOM 3475 C CA . LEU B 1 99 ? 7.629 22.922 7.254 1 97.56 99 LEU B CA 1
ATOM 3476 C C . LEU B 1 99 ? 8.125 24.359 7.227 1 97.56 99 LEU B C 1
ATOM 3478 O O . LEU B 1 99 ? 7.398 25.266 6.828 1 97.56 99 LEU B O 1
ATOM 3482 N N . VAL B 1 100 ? 9.422 24.484 7.625 1 98.19 100 VAL B N 1
ATOM 3483 C CA . VAL B 1 100 ? 10.031 25.812 7.527 1 98.19 100 VAL B CA 1
ATOM 3484 C C . VAL B 1 100 ? 11.406 25.688 6.875 1 98.19 100 VAL B C 1
ATOM 3486 O O . VAL B 1 100 ? 12.148 26.672 6.809 1 98.19 100 VAL B O 1
ATOM 3489 N N . GLY B 1 101 ? 11.727 24.484 6.465 1 97.75 101 GLY B N 1
ATOM 3490 C CA . GLY B 1 101 ? 13.008 24.297 5.812 1 97.75 101 GLY B CA 1
ATOM 3491 C C . GLY B 1 101 ? 13.156 22.922 5.16 1 97.75 101 GLY B C 1
ATOM 3492 O O . GLY B 1 101 ? 12.383 22.016 5.449 1 97.75 101 GLY B O 1
ATOM 3493 N N . SER B 1 102 ? 14.102 22.781 4.238 1 97.69 102 SER B N 1
ATOM 3494 C CA . SER B 1 102 ? 14.531 21.562 3.555 1 97.69 102 SER B CA 1
ATOM 3495 C C . SER B 1 102 ? 15.906 21.734 2.922 1 97.69 102 SER B C 1
ATOM 3497 O O . SER B 1 102 ? 16.516 22.812 3.02 1 97.69 102 SER B O 1
ATOM 3499 N N . CYS B 1 103 ? 16.469 20.766 2.275 1 96.88 103 CYS B N 1
ATOM 3500 C CA . CYS B 1 103 ? 17.781 20.891 1.656 1 96.88 103 CYS B CA 1
ATOM 3501 C C . CYS B 1 103 ? 17.688 21.656 0.336 1 96.88 103 CYS B C 1
ATOM 3503 O O . CYS B 1 103 ? 18.688 22.156 -0.165 1 96.88 103 CYS B O 1
ATOM 3505 N N . LYS B 1 104 ? 16.578 21.703 -0.273 1 95.56 104 LYS B N 1
ATOM 3506 C CA . LYS B 1 104 ? 16.203 22.422 -1.484 1 95.56 104 LYS B CA 1
ATOM 3507 C C . LYS B 1 104 ? 16.953 21.891 -2.697 1 95.56 104 LYS B C 1
ATOM 3509 O O . LYS B 1 104 ? 16.906 22.484 -3.779 1 95.56 104 LYS B O 1
ATOM 3514 N N . LYS B 1 105 ? 17.656 20.75 -2.537 1 95.75 105 LYS B N 1
ATOM 3515 C CA . LYS B 1 105 ? 18.484 20.297 -3.654 1 95.75 105 LYS B CA 1
ATOM 3516 C C . LYS B 1 105 ? 18.25 18.828 -3.949 1 95.75 105 LYS B C 1
ATOM 3518 O O . LYS B 1 105 ? 18.641 18.328 -5.008 1 95.75 105 LYS B O 1
ATOM 3523 N N . CYS B 1 106 ? 17.656 18.125 -3.035 1 95.38 106 CYS B N 1
ATOM 3524 C CA . CYS B 1 106 ? 17.469 16.688 -3.262 1 95.38 106 CYS B CA 1
ATOM 3525 C C . CYS B 1 106 ? 16.344 16.453 -4.258 1 95.38 106 CYS B C 1
ATOM 3527 O O . CYS B 1 106 ? 15.68 17.391 -4.699 1 95.38 106 CYS B O 1
ATOM 3529 N N . ASP B 1 107 ? 16.125 15.164 -4.621 1 94 107 ASP B N 1
ATOM 3530 C CA . ASP B 1 107 ? 15.094 14.781 -5.59 1 94 107 ASP B CA 1
ATOM 3531 C C . ASP B 1 107 ? 13.703 15.188 -5.105 1 94 107 ASP B C 1
ATOM 3533 O O . ASP B 1 107 ? 12.883 15.672 -5.887 1 94 107 ASP B O 1
ATOM 3537 N N . ASN B 1 108 ? 13.43 15.047 -3.881 1 96.31 108 ASN B N 1
ATOM 3538 C CA . ASN B 1 108 ? 12.133 15.43 -3.322 1 96.31 108 ASN B CA 1
ATOM 3539 C C . ASN B 1 108 ? 11.898 16.938 -3.443 1 96.31 108 ASN B C 1
ATOM 3541 O O . ASN B 1 108 ? 10.852 17.359 -3.93 1 96.31 108 ASN B O 1
ATOM 3545 N N . CYS B 1 109 ? 12.852 17.688 -3.059 1 97.5 109 CYS B N 1
ATOM 3546 C CA . CYS B 1 109 ? 12.719 19.141 -3.092 1 97.5 109 CYS B CA 1
ATOM 3547 C C . CYS B 1 109 ? 12.555 19.641 -4.52 1 97.5 109 CYS B C 1
ATOM 3549 O O . CYS B 1 109 ? 11.75 20.547 -4.777 1 97.5 109 CYS B O 1
ATOM 3551 N N . SER B 1 110 ? 13.289 19.016 -5.426 1 97.31 110 SER B N 1
ATOM 3552 C CA . SER B 1 110 ? 13.227 19.422 -6.824 1 97.31 110 SER B CA 1
ATOM 3553 C C . SER B 1 110 ? 11.867 19.094 -7.438 1 97.31 110 SER B C 1
ATOM 3555 O O . SER B 1 110 ? 11.5 19.641 -8.477 1 97.31 110 SER B O 1
ATOM 3557 N N . ASN B 1 111 ? 11.117 18.219 -6.793 1 96.88 111 ASN B N 1
ATOM 3558 C CA . ASN B 1 111 ? 9.805 17.828 -7.289 1 96.88 111 ASN B CA 1
ATOM 3559 C C . ASN B 1 111 ? 8.688 18.344 -6.391 1 96.88 111 ASN B C 1
ATOM 3561 O O . ASN B 1 111 ? 7.598 17.766 -6.344 1 96.88 111 ASN B O 1
ATOM 3565 N N . ASP B 1 112 ? 8.984 19.391 -5.629 1 97.75 112 ASP B N 1
ATOM 3566 C CA . ASP B 1 112 ? 8.039 20.109 -4.781 1 97.75 112 ASP B CA 1
ATOM 3567 C C . ASP B 1 112 ? 7.496 19.188 -3.68 1 97.75 112 ASP B C 1
ATOM 3569 O O . ASP B 1 112 ? 6.32 19.266 -3.318 1 97.75 112 ASP B O 1
ATOM 3573 N N . LEU B 1 113 ? 8.305 18.234 -3.27 1 97.94 113 LEU B N 1
ATOM 3574 C CA . LEU B 1 113 ? 7.961 17.297 -2.199 1 97.94 113 LEU B CA 1
ATOM 3575 C C . LEU B 1 113 ? 8.875 17.5 -0.995 1 97.94 113 LEU B C 1
ATOM 3577 O O . LEU B 1 113 ? 9.469 16.547 -0.495 1 97.94 113 LEU B O 1
ATOM 3581 N N . GLU B 1 114 ? 8.953 18.719 -0.498 1 98.12 114 GLU B N 1
ATOM 3582 C CA . GLU B 1 114 ? 9.82 19.062 0.626 1 98.12 114 GLU B CA 1
ATOM 3583 C C . GLU B 1 114 ? 9.453 18.25 1.87 1 98.12 114 GLU B C 1
ATOM 3585 O O . GLU B 1 114 ? 10.312 17.984 2.711 1 98.12 114 GLU B O 1
ATOM 3590 N N . ASN B 1 115 ? 8.156 17.875 1.916 1 97.5 115 ASN B N 1
ATOM 3591 C CA . ASN B 1 115 ? 7.66 17.125 3.066 1 97.5 115 ASN B CA 1
ATOM 3592 C C . ASN B 1 115 ? 8.328 15.758 3.18 1 97.5 115 ASN B C 1
ATOM 3594 O O . ASN B 1 115 ? 8.273 15.125 4.23 1 97.5 115 ASN B O 1
ATOM 3598 N N . TYR B 1 116 ? 8.961 15.281 2.172 1 97.12 116 TYR B N 1
ATOM 3599 C CA . TYR B 1 116 ? 9.648 13.992 2.199 1 97.12 116 TYR B CA 1
ATOM 3600 C C . TYR B 1 116 ? 11.156 14.188 2.088 1 97.12 116 TYR B C 1
ATOM 3602 O O . TYR B 1 116 ? 11.898 13.227 1.841 1 97.12 116 TYR B O 1
ATOM 3610 N N . CYS B 1 117 ? 11.688 15.422 2.205 1 96.94 117 CYS B N 1
ATOM 3611 C CA . CYS B 1 117 ? 13.117 15.703 2.248 1 96.94 117 CYS B CA 1
ATOM 3612 C C . CYS B 1 117 ? 13.75 15.141 3.514 1 96.94 117 CYS B C 1
ATOM 3614 O O . CYS B 1 117 ? 13.25 15.367 4.617 1 96.94 117 CYS B O 1
ATOM 3616 N N . PRO B 1 118 ? 14.836 14.391 3.4 1 93.94 118 PRO B N 1
ATOM 3617 C CA . PRO B 1 118 ? 15.5 13.867 4.594 1 93.94 118 PRO B CA 1
ATOM 3618 C C . PRO B 1 118 ? 16 14.961 5.531 1 93.94 118 PRO B C 1
ATOM 3620 O O . PRO B 1 118 ? 16.266 14.703 6.707 1 93.94 118 PRO B O 1
ATOM 3623 N N . GLN B 1 119 ? 16.109 16.172 5.012 1 96.12 119 GLN B N 1
ATOM 3624 C CA . GLN B 1 119 ? 16.594 17.281 5.824 1 96.12 119 GLN B CA 1
ATOM 3625 C C . GLN B 1 119 ? 15.516 18.328 6.023 1 96.12 119 GLN B C 1
ATOM 3627 O O . GLN B 1 119 ? 15.805 19.531 6.078 1 96.12 119 GLN B O 1
ATOM 3632 N N . GLN B 1 120 ? 14.32 17.875 5.953 1 96.88 120 GLN B N 1
ATOM 3633 C CA . GLN B 1 120 ? 13.242 18.812 6.219 1 96.88 120 GLN B CA 1
ATOM 3634 C C . GLN B 1 120 ? 13.32 19.359 7.641 1 96.88 120 GLN B C 1
ATOM 3636 O O . GLN B 1 120 ? 13.852 18.703 8.531 1 96.88 120 GLN B O 1
ATOM 3641 N N . ILE B 1 121 ? 12.859 20.578 7.875 1 97.31 121 ILE B N 1
ATOM 3642 C CA . ILE B 1 121 ? 12.836 21.234 9.18 1 97.31 121 ILE B CA 1
ATOM 3643 C C . ILE B 1 121 ? 11.398 21.609 9.539 1 97.31 121 ILE B C 1
ATOM 3645 O O . ILE B 1 121 ? 10.734 22.328 8.781 1 97.31 121 ILE B O 1
ATOM 3649 N N . GLN B 1 122 ? 10.953 21.141 10.617 1 95.94 122 GLN B N 1
ATOM 3650 C CA . GLN B 1 122 ? 9.594 21.406 11.078 1 95.94 122 GLN B CA 1
ATOM 3651 C C . GLN B 1 122 ? 9.5 22.781 11.727 1 95.94 122 GLN B C 1
ATOM 3653 O O . GLN B 1 122 ? 10.508 23.328 12.18 1 95.94 122 GLN B O 1
ATOM 3658 N N . ALA B 1 123 ? 8.312 23.266 11.766 1 96.31 123 ALA B N 1
ATOM 3659 C CA . ALA B 1 123 ? 8.055 24.625 12.242 1 96.31 123 ALA B CA 1
ATOM 3660 C C . ALA B 1 123 ? 8.242 24.719 13.758 1 96.31 123 ALA B C 1
ATOM 3662 O O . ALA B 1 123 ? 8.352 25.812 14.305 1 96.31 123 ALA B O 1
ATOM 3663 N N . TYR B 1 124 ? 8.336 23.609 14.43 1 93.88 124 TYR B N 1
ATOM 3664 C CA . TYR B 1 124 ? 8.445 23.641 15.883 1 93.88 124 TYR B CA 1
ATOM 3665 C C . TYR B 1 124 ? 9.328 22.5 16.391 1 93.88 124 TYR B C 1
ATOM 3667 O O . TYR B 1 124 ? 9.227 21.375 15.898 1 93.88 124 TYR B O 1
ATOM 3675 N N . GLY B 1 125 ? 10.266 22.812 17.219 1 91 125 GLY B N 1
ATOM 3676 C CA . GLY B 1 125 ? 10.969 21.828 18.016 1 91 125 GLY B CA 1
ATOM 3677 C C . GLY B 1 125 ? 12.078 21.125 17.266 1 91 125 GLY B C 1
ATOM 3678 O O . GLY B 1 125 ? 12.445 20 17.594 1 91 125 GLY B O 1
ATOM 3679 N N . GLN B 1 126 ? 12.508 21.719 16.219 1 93.5 126 GLN B N 1
ATOM 3680 C CA . GLN B 1 126 ? 13.617 21.125 15.484 1 93.5 126 GLN B CA 1
ATOM 3681 C C . GLN B 1 126 ? 14.766 22.109 15.336 1 93.5 126 GLN B C 1
ATOM 3683 O O . GLN B 1 126 ? 14.562 23.328 15.438 1 93.5 126 GLN B O 1
ATOM 3688 N N . MET B 1 127 ? 15.938 21.531 15.109 1 94.06 127 MET B N 1
ATOM 3689 C CA . MET B 1 127 ? 17.109 22.359 14.898 1 94.06 127 MET B CA 1
ATOM 3690 C C . MET B 1 127 ? 17.078 23.016 13.523 1 94.06 127 MET B C 1
ATOM 3692 O O . MET B 1 127 ? 16.922 22.328 12.508 1 94.06 127 MET B O 1
ATOM 3696 N N . TYR B 1 128 ? 17.219 24.328 13.492 1 95.06 128 TYR B N 1
ATOM 3697 C CA . TYR B 1 128 ? 17.266 25.078 12.242 1 95.06 128 TYR B CA 1
ATOM 3698 C C . TYR B 1 128 ? 18.672 25.094 11.672 1 95.06 128 TYR B C 1
ATOM 3700 O O . TYR B 1 128 ? 19.594 24.5 12.25 1 95.06 128 TYR B O 1
ATOM 3708 N N . VAL B 1 129 ? 18.828 25.703 10.531 1 92.19 129 VAL B N 1
ATOM 3709 C CA . VAL B 1 129 ? 20.094 25.688 9.812 1 92.19 129 VAL B CA 1
ATOM 3710 C C . VAL B 1 129 ? 21.141 26.484 10.594 1 92.19 129 VAL B C 1
ATOM 3712 O O . VAL B 1 129 ? 22.344 26.234 10.469 1 92.19 129 VAL B O 1
ATOM 3715 N N . ASP B 1 130 ? 20.75 27.438 11.438 1 90.62 130 ASP B N 1
ATOM 3716 C CA . ASP B 1 130 ? 21.688 28.266 12.188 1 90.62 130 ASP B CA 1
ATOM 3717 C C . ASP B 1 130 ? 22.031 27.641 13.531 1 90.62 130 ASP B C 1
ATOM 3719 O O . ASP B 1 130 ? 22.688 28.266 14.367 1 90.62 130 ASP B O 1
ATOM 3723 N N . GLY B 1 131 ? 21.469 26.422 13.805 1 91.62 131 GLY B N 1
ATOM 3724 C CA . GLY B 1 131 ? 21.812 25.688 15.016 1 91.62 131 GLY B CA 1
ATOM 3725 C C . GLY B 1 131 ? 20.891 25.984 16.172 1 91.62 131 GLY B C 1
ATOM 3726 O O . GLY B 1 131 ? 21.062 25.453 17.281 1 91.62 131 GLY B O 1
ATOM 3727 N N . THR B 1 132 ? 19.953 26.844 15.938 1 92.44 132 THR B N 1
ATOM 3728 C CA . THR B 1 132 ? 19 27.156 17 1 92.44 132 THR B CA 1
ATOM 3729 C C . THR B 1 132 ? 17.703 26.375 16.797 1 92.44 132 THR B C 1
ATOM 3731 O O . THR B 1 132 ? 17.484 25.781 15.75 1 92.44 132 THR B O 1
ATOM 3734 N N . MET B 1 133 ? 16.859 26.359 17.828 1 93.75 133 MET B N 1
ATOM 3735 C CA . MET B 1 133 ? 15.602 25.609 17.781 1 93.75 133 MET B CA 1
ATOM 3736 C C . MET B 1 133 ? 14.5 26.422 17.109 1 93.75 133 MET B C 1
ATOM 3738 O O . MET B 1 133 ? 14.398 27.641 17.328 1 93.75 133 MET B O 1
ATOM 3742 N N . THR B 1 134 ? 13.766 25.719 16.375 1 96.06 134 THR B N 1
ATOM 3743 C CA . THR B 1 134 ? 12.57 26.359 15.844 1 96.06 134 THR B CA 1
ATOM 3744 C C . THR B 1 134 ? 11.484 26.453 16.906 1 96.06 134 THR B C 1
ATOM 3746 O O . THR B 1 134 ? 11.336 25.531 17.719 1 96.06 134 THR B O 1
ATOM 3749 N N . TYR B 1 135 ? 10.742 27.547 16.984 1 97 135 TYR B N 1
ATOM 3750 C CA . TYR B 1 135 ? 9.602 27.766 17.859 1 97 135 TYR B CA 1
ATOM 3751 C C . TYR B 1 135 ? 8.328 27.984 17.062 1 97 135 TYR B C 1
ATOM 3753 O O . TYR B 1 135 ? 8.312 28.781 16.109 1 97 135 TYR B O 1
ATOM 3761 N N . GLY B 1 136 ? 7.246 27.328 17.469 1 97.81 136 GLY B N 1
ATOM 3762 C CA . GLY B 1 136 ? 6.066 27.203 16.625 1 97.81 136 GLY B CA 1
ATOM 3763 C C . GLY B 1 136 ? 5.129 28.406 16.734 1 97.81 136 GLY B C 1
ATOM 3764 O O . GLY B 1 136 ? 5.555 29.5 17.078 1 97.81 136 GLY B O 1
ATOM 3765 N N . GLY B 1 137 ? 3.918 28.156 16.312 1 98 137 GLY B N 1
ATOM 3766 C CA . GLY B 1 137 ? 2.949 29.203 16.078 1 98 137 GLY B CA 1
ATOM 3767 C C . GLY B 1 137 ? 2.227 29.656 17.328 1 98 137 GLY B C 1
ATOM 3768 O O . GLY B 1 137 ? 1.524 30.672 17.328 1 98 137 GLY B O 1
ATOM 3769 N N . TYR B 1 138 ? 2.393 28.875 18.438 1 98.12 138 TYR B N 1
ATOM 3770 C CA . TYR B 1 138 ? 1.851 29.391 19.688 1 98.12 138 TYR B CA 1
ATOM 3771 C C . TYR B 1 138 ? 2.646 30.594 20.172 1 98.12 138 TYR B C 1
ATOM 3773 O O . TYR B 1 138 ? 3.117 30.625 21.312 1 98.12 138 TYR B O 1
ATOM 3781 N N . SER B 1 139 ? 2.752 31.594 19.328 1 97.62 139 SER B N 1
ATOM 3782 C CA . SER B 1 139 ? 3.58 32.781 19.547 1 97.62 139 SER B CA 1
ATOM 3783 C C . SER B 1 139 ? 3.057 33.969 18.75 1 97.62 139 SER B C 1
ATOM 3785 O O . SER B 1 139 ? 2.035 33.875 18.078 1 97.62 139 SER B O 1
ATOM 3787 N N . ASP B 1 140 ? 3.729 35.094 18.859 1 97.69 140 ASP B N 1
ATOM 3788 C CA . ASP B 1 140 ? 3.145 36.344 18.328 1 97.69 140 ASP B CA 1
ATOM 3789 C C . ASP B 1 140 ? 3.766 36.719 16.984 1 97.69 140 ASP B C 1
ATOM 3791 O O . ASP B 1 140 ? 3.176 37.469 16.219 1 97.69 140 ASP B O 1
ATOM 3795 N N . ILE B 1 141 ? 4.949 36.219 16.719 1 97.81 141 ILE B N 1
ATOM 3796 C CA . ILE B 1 141 ? 5.66 36.625 15.523 1 97.81 141 ILE B CA 1
ATOM 3797 C C . ILE B 1 141 ? 6.43 35.438 14.938 1 97.81 141 ILE B C 1
ATOM 3799 O O . ILE B 1 141 ? 6.828 34.531 15.672 1 97.81 141 ILE B O 1
ATOM 3803 N N . MET B 1 142 ? 6.621 35.438 13.625 1 98.12 142 MET B N 1
ATOM 3804 C CA . MET B 1 142 ? 7.391 34.375 12.961 1 98.12 142 MET B CA 1
ATOM 3805 C C . MET B 1 142 ? 8.203 34.969 11.805 1 98.12 142 MET B C 1
ATOM 3807 O O . MET B 1 142 ? 7.82 35.969 11.219 1 98.12 142 MET B O 1
ATOM 3811 N N . VAL B 1 143 ? 9.359 34.438 11.609 1 98.25 143 VAL B N 1
ATOM 3812 C CA . VAL B 1 143 ? 10.203 34.688 10.445 1 98.25 143 VAL B CA 1
ATOM 3813 C C . VAL B 1 143 ? 10.469 33.406 9.688 1 98.25 143 VAL B C 1
ATOM 3815 O O . VAL B 1 143 ? 10.906 32.406 10.273 1 98.25 143 VAL B O 1
ATOM 3818 N N . VAL B 1 144 ? 10.18 33.375 8.406 1 98.38 144 VAL B N 1
ATOM 3819 C CA . VAL B 1 144 ? 10.336 32.156 7.637 1 98.38 144 VAL B CA 1
ATOM 3820 C C . VAL B 1 144 ? 10.781 32.469 6.215 1 98.38 144 VAL B C 1
ATOM 3822 O O . VAL B 1 144 ? 10.469 33.562 5.695 1 98.38 144 VAL B O 1
ATOM 3825 N N . ASP B 1 145 ? 11.586 31.609 5.625 1 98.06 145 ASP B N 1
ATOM 3826 C CA . ASP B 1 145 ? 11.883 31.719 4.203 1 98.06 145 ASP B CA 1
ATOM 3827 C C . ASP B 1 145 ? 10.602 31.719 3.373 1 98.06 145 ASP B C 1
ATOM 3829 O O . ASP B 1 145 ? 9.711 30.906 3.604 1 98.06 145 ASP B O 1
ATOM 3833 N N . GLU B 1 146 ? 10.5 32.625 2.395 1 98.38 146 GLU B N 1
ATOM 3834 C CA . GLU B 1 146 ? 9.273 32.781 1.617 1 98.38 146 GLU B CA 1
ATOM 3835 C C . GLU B 1 146 ? 8.875 31.484 0.945 1 98.38 146 GLU B C 1
ATOM 3837 O O . GLU B 1 146 ? 7.691 31.266 0.663 1 98.38 146 GLU B O 1
ATOM 3842 N N . HIS B 1 147 ? 9.836 30.562 0.708 1 98.06 147 HIS B N 1
ATOM 3843 C CA . HIS B 1 147 ? 9.547 29.281 0.084 1 98.06 147 HIS B CA 1
ATOM 3844 C C . HIS B 1 147 ? 8.594 28.453 0.939 1 98.06 147 HIS B C 1
ATOM 3846 O O . HIS B 1 147 ? 7.777 27.703 0.411 1 98.06 147 HIS B O 1
ATOM 3852 N N . PHE B 1 148 ? 8.664 28.594 2.209 1 98.5 148 PHE B N 1
ATOM 3853 C CA . PHE B 1 148 ? 7.891 27.75 3.117 1 98.5 148 PHE B CA 1
ATOM 3854 C C . PHE B 1 148 ? 6.672 28.5 3.641 1 98.5 148 PHE B C 1
ATOM 3856 O O . PHE B 1 148 ? 6.055 28.078 4.621 1 98.5 148 PHE B O 1
ATOM 3863 N N . ALA B 1 149 ? 6.352 29.625 3.037 1 98.69 149 ALA B N 1
ATOM 3864 C CA . ALA B 1 149 ? 5.121 30.375 3.295 1 98.69 149 ALA B CA 1
ATOM 3865 C C . ALA B 1 149 ? 4.145 30.25 2.129 1 98.69 149 ALA B C 1
ATOM 3867 O O . ALA B 1 149 ? 4.559 30.203 0.968 1 98.69 149 ALA B O 1
ATOM 3868 N N . VAL B 1 150 ? 2.904 30.172 2.477 1 98.81 150 VAL B N 1
ATOM 3869 C CA . VAL B 1 150 ? 1.873 30.094 1.448 1 98.81 150 VAL B CA 1
ATOM 3870 C C . VAL B 1 150 ? 1.006 31.344 1.496 1 98.81 150 VAL B C 1
ATOM 3872 O O . VAL B 1 150 ? 0.8 31.922 2.564 1 98.81 150 VAL B O 1
ATOM 3875 N N . ARG B 1 151 ? 0.548 31.719 0.314 1 98.69 151 ARG B N 1
ATOM 3876 C CA . ARG B 1 151 ? -0.41 32.812 0.238 1 98.69 151 ARG B CA 1
ATOM 3877 C C . ARG B 1 151 ? -1.776 32.406 0.763 1 98.69 151 ARG B C 1
ATOM 3879 O O . ARG B 1 151 ? -2.281 31.328 0.401 1 98.69 151 ARG B O 1
ATOM 3886 N N . TRP B 1 152 ? -2.275 33.188 1.607 1 98.75 152 TRP B N 1
ATOM 3887 C CA . TRP B 1 152 ? -3.609 32.906 2.123 1 98.75 152 TRP B CA 1
ATOM 3888 C C . TRP B 1 152 ? -4.68 33.562 1.264 1 98.75 152 TRP B C 1
ATOM 3890 O O . TRP B 1 152 ? -4.703 34.781 1.141 1 98.75 152 TRP B O 1
ATOM 3900 N N . PRO B 1 153 ? -5.523 32.781 0.627 1 98.31 153 PRO B N 1
ATOM 3901 C CA . PRO B 1 153 ? -6.535 33.375 -0.246 1 98.31 153 PRO B CA 1
ATOM 3902 C C . PRO B 1 153 ? -7.426 34.375 0.485 1 98.31 153 PRO B C 1
ATOM 3904 O O . PRO B 1 153 ? -7.793 34.156 1.642 1 98.31 153 PRO B O 1
ATOM 3907 N N . GLU B 1 154 ? -7.832 35.375 -0.197 1 96.44 154 GLU B N 1
ATOM 3908 C CA . GLU B 1 154 ? -8.586 36.469 0.397 1 96.44 154 GLU B CA 1
ATOM 3909 C C . GLU B 1 154 ? -9.945 36 0.903 1 96.44 154 GLU B C 1
ATOM 3911 O O . GLU B 1 154 ? -10.438 36.5 1.924 1 96.44 154 GLU B O 1
ATOM 3916 N N . ASN B 1 155 ? -10.492 35.094 0.246 1 96.81 155 ASN B N 1
ATOM 3917 C CA . ASN B 1 155 ? -11.844 34.656 0.59 1 96.81 155 ASN B CA 1
ATOM 3918 C C . ASN B 1 155 ? -11.836 33.531 1.588 1 96.81 155 ASN B C 1
ATOM 3920 O O . ASN B 1 155 ? -12.891 32.938 1.899 1 96.81 155 ASN B O 1
ATOM 3924 N N . LEU B 1 156 ? -10.719 33.156 2.082 1 97.69 156 LEU B N 1
ATOM 3925 C CA . LEU B 1 156 ? -10.617 32.125 3.133 1 97.69 156 LEU B CA 1
ATOM 3926 C C . LEU B 1 156 ? -10.445 32.812 4.5 1 97.69 156 LEU B C 1
ATOM 3928 O O . LEU B 1 156 ? -9.562 33.625 4.68 1 97.69 156 LEU B O 1
ATOM 3932 N N . PRO B 1 157 ? -11.359 32.469 5.387 1 98.06 157 PRO B N 1
ATOM 3933 C CA . PRO B 1 157 ? -11.141 33.031 6.727 1 98.06 157 PRO B CA 1
ATOM 3934 C C . PRO B 1 157 ? -9.82 32.562 7.344 1 98.06 157 PRO B C 1
ATOM 3936 O O . PRO B 1 157 ? -9.422 31.406 7.16 1 98.06 157 PRO B O 1
ATOM 3939 N N . MET B 1 158 ? -9.164 33.375 8.062 1 97.56 158 MET B N 1
ATOM 3940 C CA . MET B 1 158 ? -7.867 33.062 8.648 1 97.56 158 MET B CA 1
ATOM 3941 C C . MET B 1 158 ? -8.008 32 9.734 1 97.56 158 MET B C 1
ATOM 3943 O O . MET B 1 158 ? -7.062 31.266 10.016 1 97.56 158 MET B O 1
ATOM 3947 N N . GLU B 1 159 ? -9.234 31.906 10.312 1 97.56 159 GLU B N 1
ATOM 3948 C CA . GLU B 1 159 ? -9.516 30.891 11.312 1 97.56 159 GLU B CA 1
ATOM 3949 C C . GLU B 1 159 ? -9.461 29.484 10.695 1 97.56 159 GLU B C 1
ATOM 3951 O O . GLU B 1 159 ? -9.438 28.484 11.414 1 97.56 159 GLU B O 1
ATOM 3956 N N . ALA B 1 160 ? -9.344 29.422 9.383 1 98.56 160 ALA B N 1
ATOM 3957 C CA . ALA B 1 160 ? -9.242 28.141 8.688 1 98.56 160 ALA B CA 1
ATOM 3958 C C . ALA B 1 160 ? -7.809 27.625 8.711 1 98.56 160 ALA B C 1
ATOM 3960 O O . ALA B 1 160 ? -7.434 26.797 7.883 1 98.56 160 ALA B O 1
ATOM 3961 N N . ALA B 1 161 ? -7.012 28.031 9.672 1 98.56 161 ALA B N 1
ATOM 3962 C CA . ALA B 1 161 ? -5.598 27.703 9.828 1 98.56 161 ALA B CA 1
ATOM 3963 C C . ALA B 1 161 ? -5.379 26.188 9.82 1 98.56 161 ALA B C 1
ATOM 3965 O O . ALA B 1 161 ? -4.383 25.703 9.281 1 98.56 161 ALA B O 1
ATOM 3966 N N . PRO B 1 162 ? -6.41 25.422 10.312 1 98.5 162 PRO B N 1
ATOM 3967 C CA . PRO B 1 162 ? -6.227 23.969 10.344 1 98.5 162 PRO B CA 1
ATOM 3968 C C . PRO B 1 162 ? -6.098 23.359 8.953 1 98.5 162 PRO B C 1
ATOM 3970 O O . PRO B 1 162 ? -5.719 22.188 8.812 1 98.5 162 PRO B O 1
ATOM 3973 N N . LEU B 1 163 ? -6.383 24.141 7.891 1 98.81 163 LEU B N 1
ATOM 3974 C CA . LEU B 1 163 ? -6.145 23.672 6.531 1 98.81 163 LEU B CA 1
ATOM 3975 C C . LEU B 1 163 ? -4.668 23.359 6.32 1 98.81 163 LEU B C 1
ATOM 3977 O O . LEU B 1 163 ? -4.328 22.469 5.523 1 98.81 163 LEU B O 1
ATOM 3981 N N . LEU B 1 164 ? -3.812 23.969 7.098 1 98.69 164 LEU B N 1
ATOM 3982 C CA . LEU B 1 164 ? -2.369 23.875 6.91 1 98.69 164 LEU B CA 1
ATOM 3983 C C . LEU B 1 164 ? -1.839 22.562 7.492 1 98.69 164 LEU B C 1
ATOM 3985 O O . LEU B 1 164 ? -0.662 22.234 7.324 1 98.69 164 LEU B O 1
ATOM 3989 N N . CYS B 1 165 ? -2.637 21.766 8.102 1 97.75 165 CYS B N 1
ATOM 3990 C CA . CYS B 1 165 ? -2.309 20.406 8.539 1 97.75 165 CYS B CA 1
ATOM 3991 C C . CYS B 1 165 ? -3.424 19.438 8.18 1 97.75 165 CYS B C 1
ATOM 3993 O O . CYS B 1 165 ? -3.316 18.688 7.203 1 97.75 165 CYS B O 1
ATOM 3995 N N . ALA B 1 166 ? -4.605 19.578 8.812 1 97.69 166 ALA B N 1
ATOM 3996 C CA . ALA B 1 166 ? -5.727 18.688 8.562 1 97.69 166 ALA B CA 1
ATOM 3997 C C . ALA B 1 166 ? -6.141 18.719 7.094 1 97.69 166 ALA B C 1
ATOM 3999 O O . ALA B 1 166 ? -6.434 17.672 6.5 1 97.69 166 ALA B O 1
ATOM 4000 N N . GLY B 1 167 ? -6.184 19.906 6.559 1 98.62 167 GLY B N 1
ATOM 4001 C CA . GLY B 1 167 ? -6.555 20.047 5.156 1 98.62 167 GLY B CA 1
ATOM 4002 C C . GLY B 1 167 ? -5.582 19.359 4.215 1 98.62 167 GLY B C 1
ATOM 4003 O O . GLY B 1 167 ? -5.945 18.391 3.533 1 98.62 167 GLY B O 1
ATOM 4004 N N . ILE B 1 168 ? -4.285 19.797 4.25 1 98.81 168 ILE B N 1
ATOM 4005 C CA . ILE B 1 168 ? -3.297 19.312 3.295 1 98.81 168 ILE B CA 1
ATOM 4006 C C . ILE B 1 168 ? -3.039 17.828 3.531 1 98.81 168 ILE B C 1
ATOM 4008 O O . ILE B 1 168 ? -2.801 17.078 2.586 1 98.81 168 ILE B O 1
ATOM 4012 N N . THR B 1 169 ? -3.168 17.312 4.773 1 98.5 169 THR B N 1
ATOM 4013 C CA . THR B 1 169 ? -2.914 15.93 5.125 1 98.5 169 THR B CA 1
ATOM 4014 C C . THR B 1 169 ? -3.955 15.008 4.488 1 98.5 169 THR B C 1
ATOM 4016 O O . THR B 1 169 ? -3.652 13.867 4.141 1 98.5 169 THR B O 1
ATOM 4019 N N . THR B 1 170 ? -5.191 15.516 4.312 1 98.81 170 THR B N 1
ATOM 4020 C CA . THR B 1 170 ? -6.238 14.68 3.746 1 98.81 170 THR B CA 1
ATOM 4021 C C . THR B 1 170 ? -6.402 14.953 2.254 1 98.81 170 THR B C 1
ATOM 4023 O O . THR B 1 170 ? -6.816 14.07 1.497 1 98.81 170 THR B O 1
ATOM 4026 N N . TYR B 1 171 ? -6.051 16.156 1.781 1 98.88 171 TYR B N 1
ATOM 4027 C CA . TYR B 1 171 ? -6.09 16.516 0.369 1 98.88 171 TYR B CA 1
ATOM 4028 C C . TYR B 1 171 ? -5.035 15.75 -0.42 1 98.88 171 TYR B C 1
ATOM 4030 O O . TYR B 1 171 ? -5.32 15.203 -1.49 1 98.88 171 TYR B O 1
ATOM 4038 N N . SER B 1 172 ? -3.855 15.672 0.159 1 98.75 172 SER B N 1
ATOM 4039 C CA . SER B 1 172 ? -2.689 15.125 -0.53 1 98.75 172 SER B CA 1
ATOM 4040 C C . SER B 1 172 ? -2.924 13.672 -0.945 1 98.75 172 SER B C 1
ATOM 4042 O O . SER B 1 172 ? -2.754 13.32 -2.115 1 98.75 172 SER B O 1
ATOM 4044 N N . PRO B 1 173 ? -3.363 12.781 -0.035 1 98.69 173 PRO B N 1
ATOM 4045 C CA . PRO B 1 173 ? -3.547 11.391 -0.449 1 98.69 173 PRO B CA 1
ATOM 4046 C C . PRO B 1 173 ? -4.707 11.211 -1.428 1 98.69 173 PRO B C 1
ATOM 4048 O O . PRO B 1 173 ? -4.664 10.328 -2.287 1 98.69 173 PRO B O 1
ATOM 4051 N N . LEU B 1 174 ? -5.77 12.023 -1.301 1 98.81 174 LEU B N 1
ATOM 4052 C CA . LEU B 1 174 ? -6.859 11.93 -2.268 1 98.81 174 LEU B CA 1
ATOM 4053 C C . LEU B 1 174 ? -6.355 12.219 -3.68 1 98.81 174 LEU B C 1
ATOM 4055 O O . LEU B 1 174 ? -6.676 11.484 -4.617 1 98.81 174 LEU B O 1
ATOM 4059 N N . LYS B 1 175 ? -5.516 13.203 -3.791 1 98.56 175 LYS B N 1
ATOM 4060 C CA . LYS B 1 175 ? -4.973 13.586 -5.09 1 98.56 175 LYS B CA 1
ATOM 4061 C C . LYS B 1 175 ? -3.928 12.578 -5.566 1 98.56 175 LYS B C 1
ATOM 4063 O O . LYS B 1 175 ? -4.012 12.07 -6.684 1 98.56 175 LYS B O 1
ATOM 4068 N N . TYR B 1 176 ? -2.992 12.281 -4.754 1 98.06 176 TYR B N 1
ATOM 4069 C CA . TYR B 1 176 ? -1.844 11.469 -5.141 1 98.06 176 TYR B CA 1
ATOM 4070 C C . TYR B 1 176 ? -2.281 10.07 -5.547 1 98.06 176 TYR B C 1
ATOM 4072 O O . TYR B 1 176 ? -1.751 9.5 -6.508 1 98.06 176 TYR B O 1
ATOM 4080 N N . TYR B 1 177 ? -3.279 9.492 -4.852 1 98.19 177 TYR B N 1
ATOM 4081 C CA . TYR B 1 177 ? -3.66 8.102 -5.086 1 98.19 177 TYR B CA 1
ATOM 4082 C C . TYR B 1 177 ? -4.867 8.016 -6.012 1 98.19 177 TYR B C 1
ATOM 4084 O O . TYR B 1 177 ? -5.5 6.965 -6.117 1 98.19 177 TYR B O 1
ATOM 4092 N N . GLY B 1 178 ? -5.234 9.117 -6.66 1 98 178 GLY B N 1
ATOM 4093 C CA . GLY B 1 178 ? -6.27 9.125 -7.684 1 98 178 GLY B CA 1
ATOM 4094 C C . GLY B 1 178 ? -7.668 8.945 -7.125 1 98 178 GLY B C 1
ATOM 4095 O O . GLY B 1 178 ? -8.531 8.344 -7.77 1 98 178 GLY B O 1
ATOM 4096 N N . LEU B 1 179 ? -7.859 9.422 -5.938 1 98.56 179 LEU B N 1
ATOM 4097 C CA . LEU B 1 179 ? -9.156 9.297 -5.281 1 98.56 179 LEU B CA 1
ATOM 4098 C C . LEU B 1 179 ? -9.938 10.594 -5.363 1 98.56 179 LEU B C 1
ATOM 4100 O O . LEU B 1 179 ? -10.875 10.812 -4.59 1 98.56 179 LEU B O 1
ATOM 4104 N N . ASP B 1 180 ? -9.477 11.461 -6.27 1 98.38 180 ASP B N 1
ATOM 4105 C CA . ASP B 1 180 ? -10.055 12.789 -6.414 1 98.38 180 ASP B CA 1
ATOM 4106 C C . ASP B 1 180 ? -10.938 12.883 -7.656 1 98.38 180 ASP B C 1
ATOM 4108 O O . ASP B 1 180 ? -11.117 13.961 -8.219 1 98.38 180 ASP B O 1
ATOM 4112 N N . LYS B 1 181 ? -11.477 11.758 -8.133 1 98.12 181 LYS B N 1
ATOM 4113 C CA . LYS B 1 181 ? -12.305 11.727 -9.336 1 98.12 181 LYS B CA 1
ATOM 4114 C C . LYS B 1 181 ? -13.781 11.57 -8.984 1 98.12 181 LYS B C 1
ATOM 4116 O O . LYS B 1 181 ? -14.133 10.852 -8.047 1 98.12 181 LYS B O 1
ATOM 4121 N N . PRO B 1 182 ? -14.641 12.273 -9.789 1 98.5 182 PRO B N 1
ATOM 4122 C CA . PRO B 1 182 ? -16.078 12.156 -9.531 1 98.5 182 PRO B CA 1
ATOM 4123 C C . PRO B 1 182 ? -16.594 10.727 -9.672 1 98.5 182 PRO B C 1
ATOM 4125 O O . PRO B 1 182 ? -16.125 9.984 -10.539 1 98.5 182 PRO B O 1
ATOM 4128 N N . GLY B 1 183 ? -17.469 10.375 -8.844 1 98.38 183 GLY B N 1
ATOM 4129 C CA . GLY B 1 183 ? -18.156 9.094 -8.977 1 98.38 183 GLY B CA 1
ATOM 4130 C C . GLY B 1 183 ? -17.484 7.988 -8.188 1 98.38 183 GLY B C 1
ATOM 4131 O O . GLY B 1 183 ? -18.078 6.93 -7.965 1 98.38 183 GLY B O 1
ATOM 4132 N N . LEU B 1 184 ? -16.281 8.148 -7.711 1 98.69 184 LEU B N 1
ATOM 4133 C CA . LEU B 1 184 ? -15.602 7.137 -6.902 1 98.69 184 LEU B CA 1
ATOM 4134 C C . LEU B 1 184 ? -16.312 6.957 -5.562 1 98.69 184 LEU B C 1
ATOM 4136 O O . LEU B 1 184 ? -16.891 7.902 -5.031 1 98.69 184 LEU B O 1
ATOM 4140 N N . ASN B 1 185 ? -16.328 5.758 -5.062 1 98.81 185 ASN B N 1
ATOM 4141 C CA . ASN B 1 185 ? -16.797 5.465 -3.711 1 98.81 185 ASN B CA 1
ATOM 4142 C C . ASN B 1 185 ? -15.641 5.496 -2.703 1 98.81 185 ASN B C 1
ATOM 4144 O O . ASN B 1 185 ? -14.781 4.613 -2.709 1 98.81 185 ASN B O 1
ATOM 4148 N N . ILE B 1 186 ? -15.68 6.512 -1.811 1 98.88 186 ILE B N 1
ATOM 4149 C CA . ILE B 1 186 ? -14.562 6.742 -0.898 1 98.88 186 ILE B CA 1
ATOM 4150 C C . ILE B 1 186 ? -15.031 6.551 0.543 1 98.88 186 ILE B C 1
ATOM 4152 O O . ILE B 1 186 ? -16.062 7.094 0.946 1 98.88 186 ILE B O 1
ATOM 4156 N N . GLY B 1 187 ? -14.297 5.703 1.27 1 98.81 187 GLY B N 1
ATOM 4157 C CA . GLY B 1 187 ? -14.516 5.594 2.703 1 98.81 187 GLY B CA 1
ATOM 4158 C C . GLY B 1 187 ? -13.641 6.52 3.516 1 98.81 187 GLY B C 1
ATOM 4159 O O . GLY B 1 187 ? -12.469 6.727 3.182 1 98.81 187 GLY B O 1
ATOM 4160 N N . VAL B 1 188 ? -14.18 7.074 4.551 1 98.81 188 VAL B N 1
ATOM 4161 C CA . VAL B 1 188 ? -13.422 7.824 5.547 1 98.81 188 VAL B CA 1
ATOM 4162 C C . VAL B 1 188 ? -13.57 7.164 6.914 1 98.81 188 VAL B C 1
ATOM 4164 O O . VAL B 1 188 ? -14.664 7.129 7.48 1 98.81 188 VAL B O 1
ATOM 4167 N N . VAL B 1 189 ? -12.469 6.672 7.395 1 98 189 VAL B N 1
ATOM 4168 C CA . VAL B 1 189 ? -12.469 5.996 8.688 1 98 189 VAL B CA 1
ATOM 4169 C C . VAL B 1 189 ? -12.062 6.98 9.789 1 98 189 VAL B C 1
ATOM 4171 O O . VAL B 1 189 ? -10.938 7.488 9.789 1 98 189 VAL B O 1
ATOM 4174 N N . GLY B 1 190 ? -12.922 7.188 10.711 1 94.62 190 GLY B N 1
ATOM 4175 C CA . GLY B 1 190 ? -12.703 8.195 11.742 1 94.62 190 GLY B CA 1
ATOM 4176 C C . GLY B 1 190 ? -13.211 9.57 11.352 1 94.62 190 GLY B C 1
ATOM 4177 O O . GLY B 1 190 ? -12.945 10.039 10.242 1 94.62 190 GLY B O 1
ATOM 4178 N N . LEU B 1 191 ? -13.977 10.164 12.289 1 94.12 191 LEU B N 1
ATOM 4179 C CA . LEU B 1 191 ? -14.516 11.492 12.023 1 94.12 191 LEU B CA 1
ATOM 4180 C C . LEU B 1 191 ? -14.047 12.484 13.078 1 94.12 191 LEU B C 1
ATOM 4182 O O . LEU B 1 191 ? -14.844 12.969 13.883 1 94.12 191 LEU B O 1
ATOM 4186 N N . GLY B 1 192 ? -12.82 12.812 13.016 1 93.56 192 GLY B N 1
ATOM 4187 C CA . GLY B 1 192 ? -12.211 13.844 13.844 1 93.56 192 GLY B CA 1
ATOM 4188 C C . GLY B 1 192 ? -11.672 15.008 13.039 1 93.56 192 GLY B C 1
ATOM 4189 O O . GLY B 1 192 ? -12.281 15.414 12.039 1 93.56 192 GLY B O 1
ATOM 4190 N N . GLY B 1 193 ? -10.625 15.562 13.578 1 94.44 193 GLY B N 1
ATOM 4191 C CA . GLY B 1 193 ? -10.039 16.734 12.945 1 94.44 193 GLY B CA 1
ATOM 4192 C C . GLY B 1 193 ? -9.641 16.5 11.5 1 94.44 193 GLY B C 1
ATOM 4193 O O . GLY B 1 193 ? -9.922 17.328 10.633 1 94.44 193 GLY B O 1
ATOM 4194 N N . LEU B 1 194 ? -9.023 15.367 11.211 1 97.06 194 LEU B N 1
ATOM 4195 C CA . LEU B 1 194 ? -8.633 15.031 9.844 1 97.06 194 LEU B CA 1
ATOM 4196 C C . LEU B 1 194 ? -9.828 14.5 9.055 1 97.06 194 LEU B C 1
ATOM 4198 O O . LEU B 1 194 ? -10.031 14.883 7.898 1 97.06 194 LEU B O 1
ATOM 4202 N N . GLY B 1 195 ? -10.648 13.742 9.703 1 97.5 195 GLY B N 1
ATOM 4203 C CA . GLY B 1 195 ? -11.742 13.047 9.047 1 97.5 195 GLY B CA 1
ATOM 4204 C C . GLY B 1 195 ? -12.766 13.984 8.43 1 97.5 195 GLY B C 1
ATOM 4205 O O . GLY B 1 195 ? -13.25 13.742 7.324 1 97.5 195 GLY B O 1
ATOM 4206 N N . HIS B 1 196 ? -13.117 15.016 9.18 1 98 196 HIS B N 1
ATOM 4207 C CA . HIS B 1 196 ? -14.133 15.914 8.648 1 98 196 HIS B CA 1
ATOM 4208 C C . HIS B 1 196 ? -13.633 16.641 7.402 1 98 196 HIS B C 1
ATOM 4210 O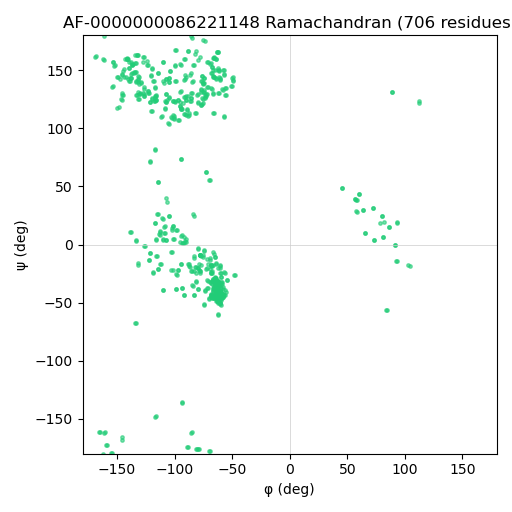 O . HIS B 1 196 ? -14.406 16.906 6.477 1 98 196 HIS B O 1
ATOM 4216 N N . MET B 1 197 ? -12.312 16.906 7.344 1 98.62 197 MET B N 1
ATOM 4217 C CA . MET B 1 197 ? -11.742 17.516 6.148 1 98.62 197 MET B CA 1
ATOM 4218 C C . MET B 1 197 ? -11.727 16.531 4.988 1 98.62 197 MET B C 1
ATOM 4220 O O . MET B 1 197 ? -11.984 16.891 3.844 1 98.62 197 MET B O 1
ATOM 4224 N N . ALA B 1 198 ? -11.445 15.273 5.312 1 98.75 198 ALA B N 1
ATOM 4225 C CA . ALA B 1 198 ? -11.445 14.234 4.281 1 98.75 198 ALA B CA 1
ATOM 4226 C C . ALA B 1 198 ? -12.812 14.117 3.621 1 98.75 198 ALA B C 1
ATOM 4228 O O . ALA B 1 198 ? -12.914 14 2.398 1 98.75 198 ALA B O 1
ATOM 4229 N N . VAL B 1 199 ? -13.844 14.172 4.438 1 98.69 199 VAL B N 1
ATOM 4230 C CA . VAL B 1 199 ? -15.203 14.094 3.916 1 98.69 199 VAL B CA 1
ATOM 4231 C C . VAL B 1 199 ? -15.477 15.281 2.996 1 98.69 199 VAL B C 1
ATOM 4233 O O . VAL B 1 199 ? -15.938 15.109 1.867 1 98.69 199 VAL B O 1
ATOM 4236 N N . LYS B 1 200 ? -15.125 16.453 3.461 1 98.69 200 LYS B N 1
ATOM 4237 C CA . LYS B 1 200 ? -15.422 17.672 2.707 1 98.69 200 LYS B CA 1
ATOM 4238 C C . LYS B 1 200 ? -14.688 17.688 1.371 1 98.69 200 LYS B C 1
ATOM 4240 O O . LYS B 1 200 ? -15.273 18 0.334 1 98.69 200 LYS B O 1
ATOM 4245 N N . PHE B 1 201 ? -13.383 17.344 1.325 1 98.88 201 PHE B N 1
ATOM 4246 C CA . PHE B 1 201 ? -12.617 17.328 0.086 1 98.88 201 PHE B CA 1
ATOM 4247 C C . PHE B 1 201 ? -13.133 16.25 -0.857 1 98.88 201 PHE B C 1
ATOM 4249 O O . PHE B 1 201 ? -13.281 16.484 -2.059 1 98.88 201 PHE B O 1
ATOM 4256 N N . ALA B 1 202 ? -13.398 15.031 -0.297 1 98.81 202 ALA B N 1
ATOM 4257 C CA . ALA B 1 202 ? -13.891 13.945 -1.14 1 98.81 202 ALA B CA 1
ATOM 4258 C C . ALA B 1 202 ? -15.219 14.312 -1.796 1 98.81 202 ALA B C 1
ATOM 4260 O O . ALA B 1 202 ? -15.422 14.055 -2.984 1 98.81 202 ALA B O 1
ATOM 4261 N N . LYS B 1 203 ? -16.078 14.969 -1.027 1 98.62 203 LYS B N 1
ATOM 4262 C CA . LYS B 1 203 ? -17.359 15.422 -1.572 1 98.62 203 LYS B CA 1
ATOM 4263 C C . LYS B 1 203 ? -17.141 16.469 -2.664 1 98.62 203 LYS B C 1
ATOM 4265 O O . LYS B 1 203 ? -17.812 16.438 -3.701 1 98.62 203 LYS B O 1
ATOM 4270 N N . ALA B 1 204 ? -16.234 17.359 -2.42 1 98.56 204 ALA B N 1
ATOM 4271 C CA . ALA B 1 204 ? -15.961 18.406 -3.393 1 98.56 204 ALA B CA 1
ATOM 4272 C C . ALA B 1 204 ? -15.406 17.828 -4.691 1 98.56 204 ALA B C 1
ATOM 4274 O O . ALA B 1 204 ? -15.633 18.375 -5.77 1 98.56 204 ALA B O 1
ATOM 4275 N N . PHE B 1 205 ? -14.719 16.719 -4.633 1 98.62 205 PHE B N 1
ATOM 4276 C CA . PHE B 1 205 ? -14.18 16.047 -5.809 1 98.62 205 PHE B CA 1
ATOM 4277 C C . PHE B 1 205 ? -15.273 15.281 -6.543 1 98.62 205 PHE B C 1
ATOM 4279 O O . PHE B 1 205 ? -15.047 14.758 -7.637 1 98.62 205 PHE B O 1
ATOM 4286 N N . GLY B 1 206 ? -16.453 15.172 -5.949 1 98.5 206 GLY B N 1
ATOM 4287 C CA . GLY B 1 206 ? -17.578 14.508 -6.59 1 98.5 206 GLY B CA 1
ATOM 4288 C C . GLY B 1 206 ? -17.688 13.039 -6.23 1 98.5 206 GLY B C 1
ATOM 4289 O O . GLY B 1 206 ? -18.391 12.281 -6.906 1 98.5 206 GLY B O 1
ATOM 4290 N N . ALA B 1 207 ? -17.062 12.625 -5.152 1 98.62 207 ALA B N 1
ATOM 4291 C CA . ALA B 1 207 ? -17.094 11.227 -4.738 1 98.62 207 ALA B CA 1
ATOM 4292 C C . ALA B 1 207 ? -18.359 10.914 -3.934 1 98.62 207 ALA B C 1
ATOM 4294 O O . ALA B 1 207 ? -19 11.82 -3.398 1 98.62 207 ALA B O 1
ATOM 4295 N N . ASN B 1 208 ? -18.766 9.648 -3.945 1 98.69 208 ASN B N 1
ATOM 4296 C CA . ASN B 1 208 ? -19.688 9.102 -2.961 1 98.69 208 ASN B CA 1
ATOM 4297 C C . ASN B 1 208 ? -18.984 8.711 -1.671 1 98.69 208 ASN B C 1
ATOM 4299 O O . ASN B 1 208 ? -18.203 7.746 -1.65 1 98.69 208 ASN B O 1
ATOM 4303 N N . VAL B 1 209 ? -19.297 9.438 -0.603 1 98.81 209 VAL B N 1
ATOM 4304 C CA . VAL B 1 209 ? -18.484 9.312 0.6 1 98.81 209 VAL B CA 1
ATOM 4305 C C . VAL B 1 209 ? -19.234 8.5 1.65 1 98.81 209 VAL B C 1
ATOM 4307 O O . VAL B 1 209 ? -20.391 8.789 1.958 1 98.81 209 VAL B O 1
ATOM 4310 N N . THR B 1 210 ? -18.625 7.453 2.162 1 98.69 210 THR B N 1
ATOM 4311 C CA . THR B 1 210 ? -19.109 6.664 3.297 1 98.69 210 THR B CA 1
ATOM 4312 C C . THR B 1 210 ? -18.234 6.918 4.527 1 98.69 210 THR B C 1
ATOM 4314 O O . THR B 1 210 ? -17.031 6.645 4.516 1 98.69 210 THR B O 1
ATOM 4317 N N . VAL B 1 211 ? -18.859 7.469 5.578 1 98.62 211 VAL B N 1
ATOM 4318 C CA . VAL B 1 211 ? -18.141 7.629 6.84 1 98.62 211 VAL B CA 1
ATOM 4319 C C . VAL B 1 211 ? -18.25 6.344 7.656 1 98.62 211 VAL B C 1
ATOM 4321 O O . VAL B 1 211 ? -19.328 5.777 7.805 1 98.62 211 VAL B O 1
ATOM 4324 N N . ILE B 1 212 ? -17.125 5.883 8.125 1 98.06 212 ILE B N 1
ATOM 4325 C CA . ILE B 1 212 ? -17.062 4.641 8.883 1 98.06 212 ILE B CA 1
ATOM 4326 C C . ILE B 1 212 ? -16.594 4.934 10.312 1 98.06 212 ILE B C 1
ATOM 4328 O O . ILE B 1 212 ? -15.562 5.562 10.523 1 98.06 212 ILE B O 1
ATOM 4332 N N . SER B 1 213 ? -17.375 4.527 11.273 1 94.56 213 SER B N 1
ATOM 4333 C CA . SER B 1 213 ? -17.094 4.789 12.68 1 94.56 213 SER B CA 1
ATOM 4334 C C . SER B 1 213 ? -17.453 3.592 13.547 1 94.56 213 SER B C 1
ATOM 4336 O O . SER B 1 213 ? -18.125 2.664 13.086 1 94.56 213 SER B O 1
ATOM 4338 N N . THR B 1 214 ? -16.859 3.547 14.781 1 89.94 214 THR B N 1
ATOM 4339 C CA . THR B 1 214 ? -17.234 2.514 15.742 1 89.94 214 THR B CA 1
ATOM 4340 C C . THR B 1 214 ? -18.438 2.949 16.562 1 89.94 214 THR B C 1
ATOM 4342 O O . THR B 1 214 ? -19.062 2.127 17.234 1 89.94 214 THR B O 1
ATOM 4345 N N . SER B 1 215 ? -18.703 4.246 16.594 1 88.44 215 SER B N 1
ATOM 4346 C CA . SER B 1 215 ? -19.812 4.781 17.406 1 88.44 215 SER B CA 1
ATOM 4347 C C . SER B 1 215 ? -20.859 5.461 16.516 1 88.44 215 SER B C 1
ATOM 4349 O O . SER B 1 215 ? -20.516 6.133 15.547 1 88.44 215 SER B O 1
ATOM 4351 N N . PRO B 1 216 ? -22.109 5.262 16.859 1 92.12 216 PRO B N 1
ATOM 4352 C CA . PRO B 1 216 ? -23.172 5.863 16.062 1 92.12 216 PRO B CA 1
ATOM 4353 C C . PRO B 1 216 ? -23.328 7.363 16.312 1 92.12 216 PRO B C 1
ATOM 4355 O O . PRO B 1 216 ? -24.062 8.047 15.594 1 92.12 216 PRO B O 1
ATOM 4358 N N . SER B 1 217 ? -22.656 7.871 17.281 1 90.31 217 SER B N 1
ATOM 4359 C CA . SER B 1 217 ? -22.875 9.234 17.766 1 90.31 217 SER B CA 1
ATOM 4360 C C . SER B 1 217 ? -22.578 10.258 16.672 1 90.31 217 SER B C 1
ATOM 4362 O O . SER B 1 217 ? -23.125 11.367 16.688 1 90.31 217 SER B O 1
ATOM 4364 N N . LYS B 1 218 ? -21.812 9.859 15.672 1 89.88 218 LYS B N 1
ATOM 4365 C CA . LYS B 1 218 ? -21.406 10.82 14.656 1 89.88 218 LYS B CA 1
ATOM 4366 C C . LYS B 1 218 ? -22.25 10.688 13.391 1 89.88 218 LYS B C 1
ATOM 4368 O O . LYS B 1 218 ? -22 11.375 12.398 1 89.88 218 LYS B O 1
ATOM 4373 N N . LYS B 1 219 ? -23.234 9.852 13.398 1 94.62 219 LYS B N 1
ATOM 4374 C CA . LYS B 1 219 ? -24.016 9.562 12.195 1 94.62 219 LYS B CA 1
ATOM 4375 C C . LYS B 1 219 ? -24.703 10.82 11.664 1 94.62 219 LYS B C 1
ATOM 4377 O O . LYS B 1 219 ? -24.578 11.156 10.484 1 94.62 219 LYS B O 1
ATOM 4382 N N . GLU B 1 220 ? -25.375 11.5 12.539 1 94.81 220 GLU B N 1
ATOM 4383 C CA . GLU B 1 220 ? -26.109 12.695 12.125 1 94.81 220 GLU B CA 1
ATOM 4384 C C . GLU B 1 220 ? -25.156 13.766 11.609 1 94.81 220 GLU B C 1
ATOM 4386 O O . GLU B 1 220 ? -25.391 14.375 10.57 1 94.81 220 GLU B O 1
ATOM 4391 N N . GLU B 1 221 ? -24.109 13.914 12.367 1 93.38 221 GLU B N 1
ATOM 4392 C CA . GLU B 1 221 ? -23.094 14.891 11.969 1 93.38 221 GLU B CA 1
ATOM 4393 C C . GLU B 1 221 ? -22.5 14.555 10.602 1 93.38 221 GLU B C 1
ATOM 4395 O O . GLU B 1 221 ? -22.344 15.43 9.75 1 93.38 221 GLU B O 1
ATOM 4400 N N . ALA B 1 222 ? -22.234 13.344 10.359 1 95.75 222 ALA B N 1
ATOM 4401 C CA . ALA B 1 222 ? -21.625 12.883 9.109 1 95.75 222 ALA B CA 1
ATOM 4402 C C . ALA B 1 222 ? -22.562 13.102 7.926 1 95.75 222 ALA B C 1
ATOM 4404 O O . ALA B 1 222 ? -22.156 13.648 6.902 1 95.75 222 ALA B O 1
ATOM 4405 N N . LEU B 1 223 ? -23.828 12.742 8.086 1 97 223 LEU B N 1
ATOM 4406 C CA . LEU B 1 223 ? -24.766 12.719 6.973 1 97 223 LEU B CA 1
ATOM 4407 C C . LEU B 1 223 ? -25.344 14.109 6.73 1 97 223 LEU B C 1
ATOM 4409 O O . LEU B 1 223 ? -25.391 14.578 5.594 1 97 223 LEU B O 1
ATOM 4413 N N . GLN B 1 224 ? -25.703 14.789 7.785 1 95.62 224 GLN B N 1
ATOM 4414 C CA . GLN B 1 224 ? -26.469 16.016 7.641 1 95.62 224 GLN B CA 1
ATOM 4415 C C . GLN B 1 224 ? -25.547 17.234 7.605 1 95.62 224 GLN B C 1
ATOM 4417 O O . GLN B 1 224 ? -25.781 18.188 6.852 1 95.62 224 GLN B O 1
ATOM 4422 N N . HIS B 1 225 ? -24.516 17.188 8.383 1 93.12 225 HIS B N 1
ATOM 4423 C CA . HIS B 1 225 ? -23.672 18.375 8.484 1 93.12 225 HIS B CA 1
ATOM 4424 C C . HIS B 1 225 ? -22.531 18.312 7.473 1 93.12 225 HIS B C 1
ATOM 4426 O O . HIS B 1 225 ? -22.234 19.312 6.816 1 93.12 225 HIS B O 1
ATOM 4432 N N . LEU B 1 226 ? -21.922 17.188 7.34 1 95.69 226 LEU B N 1
ATOM 4433 C CA . LEU B 1 226 ? -20.734 17.094 6.488 1 95.69 226 LEU B CA 1
ATOM 4434 C C . LEU B 1 226 ? -21.109 16.641 5.082 1 95.69 226 LEU B C 1
ATOM 4436 O O . LEU B 1 226 ? -20.312 16.75 4.152 1 95.69 226 LEU B O 1
ATOM 4440 N N . GLY B 1 227 ? -22.297 16.078 4.895 1 96.19 227 GLY B N 1
ATOM 4441 C CA . GLY B 1 227 ? -22.797 15.742 3.574 1 96.19 22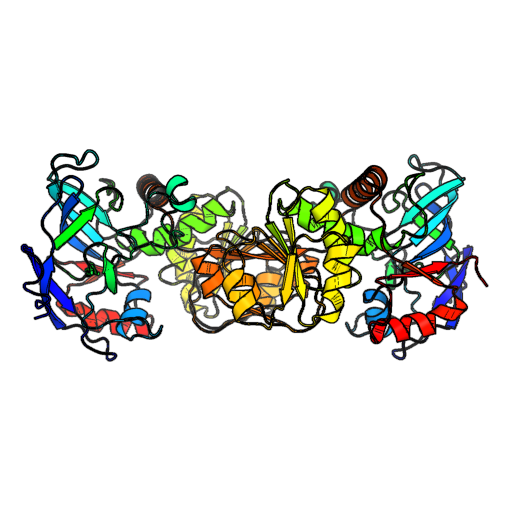7 GLY B CA 1
ATOM 4442 C C . GLY B 1 227 ? -22.344 14.375 3.092 1 96.19 227 GLY B C 1
ATOM 4443 O O . GLY B 1 227 ? -22.359 14.102 1.891 1 96.19 227 GLY B O 1
ATOM 4444 N N . ALA B 1 228 ? -21.859 13.562 3.926 1 98.25 228 ALA B N 1
ATOM 4445 C CA . ALA B 1 228 ? -21.531 12.195 3.533 1 98.25 228 ALA B CA 1
ATOM 4446 C C . ALA B 1 228 ? -22.766 11.477 2.975 1 98.25 228 ALA B C 1
ATOM 4448 O O . ALA B 1 228 ? -23.891 11.766 3.371 1 98.25 228 ALA B O 1
ATOM 4449 N N . ASP B 1 229 ? -22.547 10.594 2.111 1 98.5 229 ASP B N 1
ATOM 4450 C CA . ASP B 1 229 ? -23.656 9.891 1.466 1 98.5 229 ASP B CA 1
ATOM 4451 C C . ASP B 1 229 ? -24.125 8.703 2.314 1 98.5 229 ASP B C 1
ATOM 4453 O O . ASP B 1 229 ? -25.297 8.344 2.293 1 98.5 229 ASP B O 1
ATOM 4457 N N . LYS B 1 230 ? -23.188 8.094 2.963 1 98.06 230 LYS B N 1
ATOM 4458 C CA . LYS B 1 230 ? -23.484 6.918 3.781 1 98.06 230 LYS B CA 1
ATOM 4459 C C . LYS B 1 230 ? -22.703 6.949 5.09 1 98.06 230 LYS B C 1
ATOM 4461 O O . LYS B 1 230 ? -21.703 7.668 5.207 1 98.06 230 LYS B O 1
ATOM 4466 N N . PHE B 1 231 ? -23.266 6.32 6.09 1 98 231 PHE B N 1
ATOM 4467 C CA . PHE B 1 231 ? -22.625 6.094 7.379 1 98 231 PHE B CA 1
ATOM 4468 C C . PHE B 1 231 ? -22.672 4.617 7.758 1 98 231 PHE B C 1
ATOM 4470 O O . PHE B 1 231 ? -23.719 3.965 7.598 1 98 231 PHE B O 1
ATOM 4477 N N . LEU B 1 232 ? -21.484 4.141 8.133 1 96.06 232 LEU B N 1
ATOM 4478 C CA . LEU B 1 232 ? -21.344 2.719 8.438 1 96.06 232 LEU B CA 1
ATOM 4479 C C . LEU B 1 232 ? -20.641 2.512 9.773 1 96.06 232 LEU B C 1
ATOM 4481 O O . LEU B 1 232 ? -19.672 3.211 10.078 1 96.06 232 LEU B O 1
ATOM 4485 N N . LEU B 1 233 ? -21.172 1.523 10.562 1 95 233 LEU B N 1
ATOM 4486 C CA . LEU B 1 233 ? -20.5 1.103 11.781 1 95 233 LEU B CA 1
ATOM 4487 C C . LEU B 1 233 ? -19.516 -0.035 11.5 1 95 233 LEU B C 1
ATOM 4489 O O . LEU B 1 233 ? -19.922 -1.095 11.016 1 95 233 LEU B O 1
ATOM 4493 N N . SER B 1 234 ? -18.266 0.139 11.867 1 91.44 234 SER B N 1
ATOM 4494 C CA . SER B 1 234 ? -17.234 -0.832 11.539 1 91.44 234 SER B CA 1
ATOM 4495 C C . SER B 1 234 ? -17.297 -2.045 12.461 1 91.44 234 SER B C 1
ATOM 4497 O O . SER B 1 234 ? -16.609 -3.037 12.242 1 91.44 234 SER B O 1
ATOM 4499 N N . ASN B 1 235 ? -18.094 -2.01 13.508 1 90.94 235 ASN B N 1
ATOM 4500 C CA . ASN B 1 235 ? -18.25 -3.135 14.422 1 90.94 235 ASN B CA 1
ATOM 4501 C C . ASN B 1 235 ? -19.625 -3.793 14.266 1 90.94 235 ASN B C 1
ATOM 4503 O O . ASN B 1 235 ? -20.047 -4.574 15.125 1 90.94 235 ASN B O 1
ATOM 4507 N N . ASP B 1 236 ? -20.406 -3.459 13.266 1 93.56 236 ASP B N 1
ATOM 4508 C CA . ASP B 1 236 ? -21.656 -4.09 12.898 1 93.56 236 ASP B CA 1
ATOM 4509 C C . ASP B 1 236 ? -21.484 -5.043 11.719 1 93.56 236 ASP B C 1
ATOM 4511 O O . ASP B 1 236 ? -21.328 -4.602 10.578 1 93.56 236 ASP B O 1
ATOM 4515 N N . PRO B 1 237 ? -21.562 -6.344 12.016 1 93.19 237 PRO B N 1
ATOM 4516 C CA . PRO B 1 237 ? -21.281 -7.336 10.977 1 93.19 237 PRO B CA 1
ATOM 4517 C C . PRO B 1 237 ? -22.219 -7.211 9.773 1 93.19 237 PRO B C 1
ATOM 4519 O O . PRO B 1 237 ? -21.812 -7.43 8.633 1 93.19 237 PRO B O 1
ATOM 4522 N N . GLN B 1 238 ? -23.453 -6.906 10 1 94.69 238 GLN B N 1
ATOM 4523 C CA . GLN B 1 238 ? -24.422 -6.781 8.906 1 94.69 238 GLN B CA 1
ATOM 4524 C C . GLN B 1 238 ? -24.062 -5.602 8 1 94.69 238 GLN B C 1
ATOM 4526 O O . GLN B 1 238 ? -24.156 -5.707 6.777 1 94.69 238 GLN B O 1
ATOM 4531 N N . GLN B 1 239 ? -23.719 -4.477 8.594 1 94.75 239 GLN B N 1
ATOM 4532 C CA . GLN B 1 239 ? -23.344 -3.303 7.812 1 94.75 239 GLN B CA 1
ATOM 4533 C C . GLN B 1 239 ? -22.047 -3.539 7.051 1 94.75 239 GLN B C 1
ATOM 4535 O O . GLN B 1 239 ? -21.922 -3.119 5.898 1 94.75 239 GLN B O 1
ATOM 4540 N N . ILE B 1 240 ? -21.188 -4.215 7.711 1 94.38 240 ILE B N 1
ATOM 4541 C CA . ILE B 1 240 ? -19.922 -4.551 7.055 1 94.38 240 ILE B CA 1
ATOM 4542 C C . ILE B 1 240 ? -20.203 -5.43 5.84 1 94.38 240 ILE B C 1
ATOM 4544 O O . ILE B 1 240 ? -19.688 -5.176 4.75 1 94.38 240 ILE B O 1
ATOM 4548 N N . GLN B 1 241 ? -20.969 -6.469 6.016 1 94.5 241 GLN B N 1
ATOM 4549 C CA . GLN B 1 241 ? -21.297 -7.383 4.93 1 94.5 241 GLN B CA 1
ATOM 4550 C C . GLN B 1 241 ? -21.938 -6.637 3.758 1 94.5 241 GLN B C 1
ATOM 4552 O O . GLN B 1 241 ? -21.641 -6.922 2.598 1 94.5 241 GLN B O 1
ATOM 4557 N N . GLY B 1 242 ? -22.781 -5.691 4.066 1 94.88 242 GLY B N 1
ATOM 4558 C CA . GLY B 1 242 ? -23.453 -4.906 3.037 1 94.88 242 GLY B CA 1
ATOM 4559 C C . GLY B 1 242 ? -22.5 -3.994 2.275 1 94.88 242 GLY B C 1
ATOM 4560 O O . GLY B 1 242 ? -22.812 -3.574 1.157 1 94.88 242 GLY B O 1
ATOM 4561 N N . ALA B 1 243 ? -21.312 -3.721 2.822 1 96.62 243 ALA B N 1
ATOM 4562 C CA . ALA B 1 243 ? -20.391 -2.764 2.23 1 96.62 243 ALA B CA 1
ATOM 4563 C C . ALA B 1 243 ? -19.188 -3.48 1.597 1 96.62 243 ALA B C 1
ATOM 4565 O O . ALA B 1 243 ? -18.297 -2.838 1.052 1 96.62 243 ALA B O 1
ATOM 4566 N N . MET B 1 244 ? -19.219 -4.824 1.615 1 96.44 244 MET B N 1
ATOM 4567 C CA . MET B 1 244 ? -18.094 -5.586 1.091 1 96.44 244 MET B CA 1
ATOM 4568 C C . MET B 1 244 ? -17.828 -5.238 -0.373 1 96.44 244 MET B C 1
ATOM 4570 O O . MET B 1 244 ? -18.766 -5.141 -1.166 1 96.44 244 MET B O 1
ATOM 4574 N N . CYS B 1 245 ? -16.562 -4.996 -0.715 1 96.12 245 CYS B N 1
ATOM 4575 C CA . CYS B 1 245 ? -16.078 -4.777 -2.074 1 96.12 245 CYS B CA 1
ATOM 4576 C C . CYS B 1 245 ? -16.812 -3.615 -2.734 1 96.12 245 CYS B C 1
ATOM 4578 O O . CYS B 1 245 ? -17.125 -3.668 -3.926 1 96.12 245 CYS B O 1
ATOM 4580 N N . SER B 1 246 ? -17.094 -2.529 -1.954 1 97.44 246 SER B N 1
ATOM 4581 C CA . SER B 1 246 ? -17.891 -1.435 -2.498 1 97.44 246 SER B CA 1
ATOM 4582 C C . SER B 1 246 ? -17.047 -0.169 -2.656 1 97.44 246 SER B C 1
ATOM 4584 O O . SER B 1 246 ? -17.422 0.744 -3.395 1 97.44 246 SER B O 1
ATOM 4586 N N . LEU B 1 247 ? -15.898 -0.113 -1.998 1 98.56 247 LEU B N 1
ATOM 4587 C CA . LEU B 1 247 ? -15.148 1.137 -1.936 1 98.56 247 LEU B CA 1
ATOM 4588 C C . LEU B 1 247 ? -13.938 1.094 -2.863 1 98.56 247 LEU B C 1
ATOM 4590 O O . LEU B 1 247 ? -13.25 0.077 -2.941 1 98.56 247 LEU B O 1
ATOM 4594 N N . ASP B 1 248 ? -13.672 2.215 -3.545 1 98.62 248 ASP B N 1
ATOM 4595 C CA . ASP B 1 248 ? -12.492 2.373 -4.383 1 98.62 248 ASP B CA 1
ATOM 4596 C C . ASP B 1 248 ? -11.266 2.729 -3.545 1 98.62 248 ASP B C 1
ATOM 4598 O O . ASP B 1 248 ? -10.141 2.391 -3.91 1 98.62 248 ASP B O 1
ATOM 4602 N N . GLY B 1 249 ? -11.5 3.43 -2.496 1 98.81 249 GLY B N 1
ATOM 4603 C CA . GLY B 1 249 ? -10.438 3.852 -1.601 1 98.81 249 GLY B CA 1
ATOM 4604 C C . GLY B 1 249 ? -10.938 4.27 -0.23 1 98.81 249 GLY B C 1
ATOM 4605 O O . GLY B 1 249 ? -12.125 4.551 -0.058 1 98.81 249 GLY B O 1
ATOM 4606 N N . ILE B 1 250 ? -10.047 4.246 0.71 1 98.88 250 ILE B N 1
ATOM 4607 C CA . ILE B 1 250 ? -10.336 4.621 2.09 1 98.88 250 ILE B CA 1
ATOM 4608 C C . ILE B 1 250 ? -9.258 5.562 2.611 1 98.88 250 ILE B C 1
ATOM 4610 O O . ILE B 1 250 ? -8.062 5.32 2.422 1 98.88 250 ILE B O 1
ATOM 4614 N N . ILE B 1 251 ? -9.641 6.684 3.158 1 98.88 251 ILE B N 1
ATOM 4615 C CA . ILE B 1 251 ? -8.766 7.52 3.973 1 98.88 251 ILE B CA 1
ATOM 4616 C C . ILE B 1 251 ? -8.953 7.176 5.449 1 98.88 251 ILE B C 1
ATOM 4618 O O . ILE B 1 251 ? -10.039 7.344 6 1 98.88 251 ILE B O 1
ATOM 4622 N N . ASP B 1 252 ? -7.926 6.699 6.074 1 98.69 252 ASP B N 1
ATOM 4623 C CA . ASP B 1 252 ? -7.961 6.258 7.465 1 98.69 252 ASP B CA 1
ATOM 4624 C C . ASP B 1 252 ? -7.328 7.297 8.383 1 98.69 252 ASP B C 1
ATOM 4626 O O . ASP B 1 252 ? -6.102 7.441 8.422 1 98.69 252 ASP B O 1
ATOM 4630 N N . THR B 1 253 ? -8.133 7.953 9.172 1 97 253 THR B N 1
ATOM 4631 C CA . THR B 1 253 ? -7.668 9.07 9.984 1 97 253 THR B CA 1
ATOM 4632 C C . THR B 1 253 ? -7.633 8.688 11.461 1 97 253 THR B C 1
ATOM 4634 O O . THR B 1 253 ? -7.5 9.555 12.328 1 97 253 THR B O 1
ATOM 4637 N N . VAL B 1 254 ? -7.707 7.418 11.781 1 94.5 254 VAL B N 1
ATOM 4638 C CA . VAL B 1 254 ? -7.785 6.938 13.156 1 94.5 254 VAL B CA 1
ATOM 4639 C C . VAL B 1 254 ? -6.395 6.938 13.781 1 94.5 254 VAL B C 1
ATOM 4641 O O . VAL B 1 254 ? -5.449 6.391 13.203 1 94.5 254 VAL B O 1
ATOM 4644 N N . SER B 1 255 ? -6.258 7.523 14.953 1 89.25 255 SER B N 1
ATOM 4645 C CA . SER B 1 255 ? -4.973 7.602 15.648 1 89.25 255 SER B CA 1
ATOM 4646 C C . SER B 1 255 ? -4.93 6.656 16.844 1 89.25 255 SER B C 1
ATOM 4648 O O . SER B 1 255 ? -4.434 7.02 17.906 1 89.25 255 SER B O 1
ATOM 4650 N N . ALA B 1 256 ? -5.516 5.516 16.734 1 89.94 256 ALA B N 1
ATOM 4651 C CA . ALA B 1 256 ? -5.496 4.438 17.719 1 89.94 256 ALA B CA 1
ATOM 4652 C C . ALA B 1 256 ? -5.387 3.076 17.047 1 89.94 256 ALA B C 1
ATOM 4654 O O . ALA B 1 256 ? -5.68 2.947 15.852 1 89.94 256 ALA B O 1
ATOM 4655 N N . VAL B 1 257 ? -4.941 2.143 17.844 1 94.94 257 VAL B N 1
ATOM 4656 C CA . VAL B 1 257 ? -4.859 0.786 17.312 1 94.94 257 VAL B CA 1
ATOM 4657 C C . VAL B 1 257 ? -6.254 0.302 16.922 1 94.94 257 VAL B C 1
ATOM 4659 O O . VAL B 1 257 ? -7.211 0.455 17.688 1 94.94 257 VAL B O 1
ATOM 4662 N N . HIS B 1 258 ? -6.414 -0.209 15.758 1 95.12 258 HIS B N 1
ATOM 4663 C CA . HIS B 1 258 ? -7.688 -0.692 15.234 1 95.12 258 HIS B CA 1
ATOM 4664 C C . HIS B 1 258 ? -7.477 -1.776 14.188 1 95.12 258 HIS B C 1
ATOM 4666 O O . HIS B 1 258 ? -6.398 -1.873 13.594 1 95.12 258 HIS B O 1
ATOM 4672 N N . PRO B 1 259 ? -8.461 -2.604 13.969 1 95.38 259 PRO B N 1
ATOM 4673 C CA . PRO B 1 259 ? -8.32 -3.678 12.984 1 95.38 259 PRO B CA 1
ATOM 4674 C C . PRO B 1 259 ? -8.391 -3.176 11.547 1 95.38 259 PRO B C 1
ATOM 4676 O O . PRO B 1 259 ? -9.18 -2.281 11.234 1 95.38 259 PRO B O 1
ATOM 4679 N N . LEU B 1 260 ? -7.605 -3.77 10.656 1 97.12 260 LEU B N 1
ATOM 4680 C CA . LEU B 1 260 ? -7.578 -3.383 9.25 1 97.12 260 LEU B CA 1
ATOM 4681 C C . LEU B 1 260 ? -8.469 -4.301 8.414 1 97.12 260 LEU B C 1
ATOM 4683 O O . LEU B 1 260 ? -8.93 -3.914 7.34 1 97.12 260 LEU B O 1
ATOM 4687 N N . LEU B 1 261 ? -8.758 -5.508 8.914 1 96 261 LEU B N 1
ATOM 4688 C CA . LEU B 1 261 ? -9.391 -6.566 8.133 1 96 261 LEU B CA 1
ATOM 4689 C C . LEU B 1 261 ? -10.75 -6.117 7.602 1 96 261 LEU B C 1
ATOM 4691 O O . LEU B 1 261 ? -11.031 -6.258 6.41 1 96 261 LEU B O 1
ATOM 4695 N N . PRO B 1 262 ? -11.641 -5.477 8.453 1 95.94 262 PRO B N 1
ATOM 4696 C CA . PRO B 1 262 ? -12.945 -5.066 7.922 1 95.94 262 PRO B CA 1
ATOM 4697 C C . PRO B 1 262 ? -12.82 -4.055 6.785 1 95.94 262 PRO B C 1
ATOM 4699 O O . PRO B 1 262 ? -13.594 -4.109 5.82 1 95.94 262 PRO B O 1
ATOM 4702 N N . TYR B 1 263 ? -11.844 -3.186 6.859 1 97.62 263 TYR B N 1
ATOM 4703 C CA . TYR B 1 263 ? -11.68 -2.135 5.863 1 97.62 263 TYR B CA 1
ATOM 4704 C C . TYR B 1 263 ? -11.156 -2.707 4.551 1 97.62 263 TYR B C 1
ATOM 4706 O O . TYR B 1 263 ? -11.617 -2.322 3.471 1 97.62 263 TYR B O 1
ATOM 4714 N N . LEU B 1 264 ? -10.25 -3.637 4.68 1 97.69 264 LEU B N 1
ATOM 4715 C CA . LEU B 1 264 ? -9.742 -4.289 3.479 1 97.69 264 LEU B CA 1
ATOM 4716 C C . LEU B 1 264 ? -10.852 -5.07 2.775 1 97.69 264 LEU B C 1
ATOM 4718 O O . LEU B 1 264 ? -10.867 -5.16 1.546 1 97.69 264 LEU B O 1
ATOM 4722 N N . GLY B 1 265 ? -11.75 -5.641 3.576 1 96.69 265 GLY B N 1
ATOM 4723 C CA . GLY B 1 265 ? -12.883 -6.352 3.004 1 96.69 265 GLY B CA 1
ATOM 4724 C C . GLY B 1 265 ? -13.828 -5.445 2.236 1 96.69 265 GLY B C 1
ATOM 4725 O O . GLY B 1 265 ? -14.461 -5.875 1.269 1 96.69 265 GLY B O 1
ATOM 4726 N N . MET B 1 266 ? -13.891 -4.195 2.602 1 97.81 266 MET B N 1
ATOM 4727 C CA . MET B 1 266 ? -14.812 -3.24 1.982 1 97.81 266 MET B CA 1
ATOM 4728 C C . MET B 1 266 ? -14.234 -2.703 0.676 1 97.81 266 MET B C 1
ATOM 4730 O O . MET B 1 266 ? -14.969 -2.15 -0.148 1 97.81 266 MET B O 1
ATOM 4734 N N . LEU B 1 267 ? -12.953 -2.828 0.5 1 98.19 267 LEU B N 1
ATOM 4735 C CA . LEU B 1 267 ? -12.297 -2.322 -0.701 1 98.19 267 LEU B CA 1
ATOM 4736 C C . LEU B 1 267 ? -12.57 -3.234 -1.894 1 98.19 267 LEU B C 1
ATOM 4738 O O . LEU B 1 267 ? -12.57 -4.461 -1.756 1 98.19 267 LEU B O 1
ATOM 4742 N N . LYS B 1 268 ? -12.812 -2.629 -3.029 1 97.25 268 LYS B N 1
ATOM 4743 C CA . LYS B 1 268 ? -12.773 -3.348 -4.301 1 97.25 268 LYS B CA 1
ATOM 4744 C C . LYS B 1 268 ? -11.367 -3.863 -4.602 1 97.25 268 LYS B C 1
ATOM 4746 O O . LYS B 1 268 ? -10.398 -3.408 -3.998 1 97.25 268 LYS B O 1
ATOM 4751 N N . PRO B 1 269 ? -11.273 -4.891 -5.508 1 96.81 269 PRO B N 1
ATOM 4752 C CA . PRO B 1 269 ? -9.93 -5.18 -6.016 1 96.81 269 PRO B CA 1
ATOM 4753 C C . PRO B 1 269 ? -9.203 -3.928 -6.508 1 96.81 269 PRO B C 1
ATOM 4755 O O . PRO B 1 269 ? -9.82 -3.035 -7.086 1 96.81 269 PRO B O 1
ATOM 4758 N N . HIS B 1 270 ? -7.895 -3.889 -6.207 1 97.25 270 HIS B N 1
ATOM 4759 C CA . HIS B 1 270 ? -7.031 -2.77 -6.574 1 97.25 270 HIS B CA 1
ATOM 4760 C C . HIS B 1 270 ? -7.32 -1.547 -5.707 1 97.25 270 HIS B C 1
ATOM 4762 O O . HIS B 1 270 ? -6.801 -0.459 -5.973 1 97.25 270 HIS B O 1
ATOM 4768 N N . GLY B 1 271 ? -8.234 -1.696 -4.703 1 98.31 271 GLY B N 1
ATOM 4769 C CA . GLY B 1 271 ? -8.555 -0.598 -3.805 1 98.31 271 GLY B CA 1
ATOM 4770 C C . GLY B 1 271 ? -7.391 -0.182 -2.928 1 98.31 271 GLY B C 1
ATOM 4771 O O . GLY B 1 271 ? -6.434 -0.94 -2.758 1 98.31 271 GLY B O 1
ATOM 4772 N N . LYS B 1 272 ? -7.445 1.039 -2.381 1 98.62 272 LYS B N 1
ATOM 4773 C CA . LYS B 1 272 ? -6.34 1.606 -1.611 1 98.62 272 LYS B CA 1
ATOM 4774 C C . LYS B 1 272 ? -6.812 2.072 -0.237 1 98.62 272 LYS B C 1
ATOM 4776 O O . LYS B 1 272 ? -7.836 2.75 -0.123 1 98.62 272 LYS B O 1
ATOM 4781 N N . HIS B 1 273 ? -6.129 1.628 0.759 1 98.88 273 HIS B N 1
ATOM 4782 C CA . HIS B 1 273 ? -6.309 2.066 2.139 1 98.88 273 HIS B CA 1
ATOM 4783 C C . HIS B 1 273 ? -5.172 2.982 2.58 1 98.88 273 HIS B C 1
ATOM 4785 O O . HIS B 1 273 ? -4.074 2.514 2.879 1 98.88 273 HIS B O 1
ATOM 4791 N N . ILE B 1 274 ? -5.434 4.281 2.65 1 98.88 274 ILE B N 1
ATOM 4792 C CA . ILE B 1 274 ? -4.383 5.25 2.938 1 98.88 274 ILE B CA 1
ATOM 4793 C C . ILE B 1 274 ? -4.461 5.676 4.398 1 98.88 274 ILE B C 1
ATOM 4795 O O . ILE B 1 274 ? -5.48 6.215 4.84 1 98.88 274 ILE B O 1
ATOM 4799 N N . ILE B 1 275 ? -3.406 5.5 5.086 1 98.75 275 ILE B N 1
ATOM 4800 C CA . ILE B 1 275 ? -3.338 5.828 6.508 1 98.75 275 ILE B CA 1
ATOM 4801 C C . ILE B 1 275 ? -2.711 7.211 6.688 1 98.75 275 ILE B C 1
ATOM 4803 O O . ILE B 1 275 ? -1.598 7.461 6.219 1 98.75 275 ILE B O 1
ATOM 4807 N N . VAL B 1 276 ? -3.424 8.07 7.359 1 98.06 276 VAL B N 1
ATOM 4808 C CA . VAL B 1 276 ? -2.896 9.398 7.68 1 98.06 276 VAL B CA 1
ATOM 4809 C C . VAL B 1 276 ? -2.9 9.602 9.195 1 98.06 276 VAL B C 1
ATOM 4811 O O . VAL B 1 276 ? -2.27 10.531 9.703 1 98.06 276 VAL B O 1
ATOM 4814 N N . GLY B 1 277 ? -3.602 8.727 9.945 1 94.25 277 GLY B N 1
ATOM 4815 C CA . GLY B 1 277 ? -3.535 8.742 11.398 1 94.25 277 GLY B CA 1
ATOM 4816 C C . GLY B 1 277 ? -2.271 8.109 11.945 1 94.25 277 GLY B C 1
ATOM 4817 O O . GLY B 1 277 ? -2.037 6.914 11.758 1 94.25 277 GLY B O 1
ATOM 4818 N N . ALA B 1 278 ? -1.513 8.867 12.656 1 89.5 278 ALA B N 1
ATOM 4819 C CA . ALA B 1 278 ? -0.209 8.398 13.125 1 89.5 278 ALA B CA 1
ATOM 4820 C C . ALA B 1 278 ? -0.32 7.75 14.5 1 89.5 278 ALA B C 1
ATOM 4822 O O . ALA B 1 278 ? -0.884 8.336 15.43 1 89.5 278 ALA B O 1
ATOM 4823 N N . ILE B 1 279 ? 0.174 6.574 14.586 1 88.12 279 ILE B N 1
ATOM 4824 C CA . ILE B 1 279 ? 0.27 5.895 15.875 1 88.12 279 ILE B CA 1
ATOM 4825 C C . ILE B 1 279 ? 1.623 5.195 15.984 1 88.12 279 ILE B C 1
ATOM 4827 O O . ILE B 1 279 ? 2.158 4.699 14.992 1 88.12 279 ILE B O 1
ATOM 4831 N N . PRO B 1 280 ? 2.172 5.211 17.188 1 88.38 280 PRO B N 1
ATOM 4832 C CA . PRO B 1 280 ? 3.482 4.578 17.344 1 88.38 280 PRO B CA 1
ATOM 4833 C C . PRO B 1 280 ? 3.418 3.057 17.266 1 88.38 280 PRO B C 1
ATOM 4835 O O . PRO B 1 280 ? 4.395 2.414 16.875 1 88.38 280 PRO B O 1
ATOM 4838 N N . GLN B 1 281 ? 2.316 2.449 17.672 1 92.88 281 GLN B N 1
ATOM 4839 C CA . GLN B 1 281 ? 2.16 0.999 17.688 1 92.88 281 GLN B CA 1
ATOM 4840 C C . GLN B 1 281 ? 1.929 0.457 16.281 1 92.88 281 GLN B C 1
ATOM 4842 O O . GLN B 1 281 ? 1.254 1.093 15.469 1 92.88 281 GLN B O 1
ATOM 4847 N N . PRO B 1 282 ? 2.438 -0.695 16.016 1 96.5 282 PRO B N 1
ATOM 4848 C CA . PRO B 1 282 ? 2.117 -1.328 14.727 1 96.5 282 PRO B CA 1
ATOM 4849 C C . PRO B 1 282 ? 0.676 -1.828 14.664 1 96.5 282 PRO B C 1
ATOM 4851 O O . PRO B 1 282 ? 0.031 -2.002 15.695 1 96.5 282 PRO B O 1
ATOM 4854 N N . LEU B 1 283 ? 0.179 -1.963 13.477 1 97.75 283 LEU B N 1
ATOM 4855 C CA . LEU B 1 283 ? -1.125 -2.572 13.234 1 97.75 283 LEU B CA 1
ATOM 4856 C C . LEU B 1 283 ? -0.971 -3.992 12.703 1 97.75 283 LEU B C 1
ATOM 4858 O O . LEU B 1 283 ? 0.039 -4.316 12.078 1 97.75 283 LEU B O 1
ATOM 4862 N N . GLU B 1 284 ? -1.935 -4.84 13.016 1 97.5 284 GLU B N 1
ATOM 4863 C CA . GLU B 1 284 ? -1.978 -6.168 12.414 1 97.5 284 GLU B CA 1
ATOM 4864 C C . GLU B 1 284 ? -2.482 -6.102 10.977 1 97.5 284 GLU B C 1
ATOM 4866 O O . GLU B 1 284 ? -3.598 -5.645 10.719 1 97.5 284 GLU B O 1
ATOM 4871 N N . MET B 1 285 ? -1.682 -6.551 10.086 1 97.81 285 MET B N 1
ATOM 4872 C CA . MET B 1 285 ? -2.004 -6.453 8.664 1 97.81 285 MET B CA 1
ATOM 4873 C C . MET B 1 285 ? -2.277 -7.832 8.07 1 97.81 285 MET B C 1
ATOM 4875 O O . MET B 1 285 ? -1.362 -8.648 7.926 1 97.81 285 MET B O 1
ATOM 4879 N N . PRO B 1 286 ? -3.514 -8.133 7.703 1 97.19 286 PRO B N 1
ATOM 4880 C CA . PRO B 1 286 ? -3.791 -9.383 6.984 1 97.19 286 PRO B CA 1
ATOM 4881 C C . PRO B 1 286 ? -3.129 -9.43 5.609 1 97.19 286 PRO B C 1
ATOM 4883 O O . PRO B 1 286 ? -3.068 -8.414 4.918 1 97.19 286 PRO B O 1
ATOM 4886 N N . VAL B 1 287 ? -2.678 -10.562 5.242 1 96.06 287 VAL B N 1
ATOM 4887 C CA . VAL B 1 287 ? -1.891 -10.695 4.02 1 96.06 287 VAL B CA 1
ATOM 4888 C C . VAL B 1 287 ? -2.779 -11.188 2.883 1 96.06 287 VAL B C 1
ATOM 4890 O O . VAL B 1 287 ? -2.742 -10.648 1.775 1 96.06 287 VAL B O 1
ATOM 4893 N N . PHE B 1 288 ? -3.701 -12.078 3.105 1 94.94 288 PHE B N 1
ATOM 4894 C CA . PHE B 1 288 ? -4.5 -12.734 2.074 1 94.94 288 PHE B CA 1
ATOM 4895 C C . PHE B 1 288 ? -5.367 -11.719 1.338 1 94.94 288 PHE B C 1
ATOM 4897 O O . PHE B 1 288 ? -5.371 -11.68 0.106 1 94.94 288 PHE B O 1
ATOM 4904 N N . PRO B 1 289 ? -6.02 -10.836 2.15 1 95.81 289 PRO B N 1
ATOM 4905 C CA . PRO B 1 289 ? -6.859 -9.867 1.441 1 95.81 289 PRO B CA 1
ATOM 4906 C C . PRO B 1 289 ? -6.059 -8.969 0.507 1 95.81 289 PRO B C 1
ATOM 4908 O O . PRO B 1 289 ? -6.555 -8.57 -0.549 1 95.81 289 PRO B O 1
ATOM 4911 N N . LEU B 1 290 ? -4.844 -8.664 0.882 1 97.88 290 LEU B N 1
ATOM 4912 C CA . LEU B 1 290 ? -3.988 -7.836 0.039 1 97.88 290 LEU B CA 1
ATOM 4913 C C . LEU B 1 290 ? -3.637 -8.555 -1.257 1 97.88 290 LEU B C 1
ATOM 4915 O O . LEU B 1 290 ? -3.762 -7.988 -2.344 1 97.88 290 LEU B O 1
ATOM 4919 N N . ILE B 1 291 ? -3.27 -9.781 -1.123 1 97.38 291 ILE B N 1
ATOM 4920 C CA . ILE B 1 291 ? -2.809 -10.555 -2.27 1 97.38 291 ILE B CA 1
ATOM 4921 C C . ILE B 1 291 ? -3.984 -10.852 -3.197 1 97.38 291 ILE B C 1
ATOM 4923 O O . ILE B 1 291 ? -3.916 -10.594 -4.402 1 97.38 291 ILE B O 1
ATOM 4927 N N . LEU B 1 292 ? -5.113 -11.297 -2.652 1 95.69 292 LEU B N 1
ATOM 4928 C CA . LEU B 1 292 ? -6.23 -11.805 -3.441 1 95.69 292 LEU B CA 1
ATOM 4929 C C . LEU B 1 292 ? -6.941 -10.664 -4.168 1 95.69 292 LEU B C 1
ATOM 4931 O O . LEU B 1 292 ? -7.621 -10.891 -5.172 1 95.69 292 LEU B O 1
ATOM 4935 N N . GLY B 1 293 ? -6.746 -9.461 -3.672 1 97.44 293 GLY B N 1
ATOM 4936 C CA . GLY B 1 293 ? -7.441 -8.336 -4.277 1 97.44 293 GLY B CA 1
ATOM 4937 C C . GLY B 1 293 ? -6.504 -7.32 -4.902 1 97.44 293 GLY B C 1
ATOM 4938 O O . GLY B 1 293 ? -6.945 -6.273 -5.383 1 97.44 293 GLY B O 1
ATOM 4939 N N . ARG B 1 294 ? -5.18 -7.656 -4.883 1 98.31 294 ARG B N 1
ATOM 4940 C CA . ARG B 1 294 ? -4.184 -6.66 -5.27 1 98.31 294 ARG B CA 1
ATOM 4941 C C . ARG B 1 294 ? -4.473 -5.316 -4.617 1 98.31 294 ARG B C 1
ATOM 4943 O O . ARG B 1 294 ? -4.551 -4.289 -5.297 1 98.31 294 ARG B O 1
ATOM 4950 N N . LYS B 1 295 ? -4.703 -5.348 -3.342 1 98.62 295 LYS B N 1
ATOM 4951 C CA . LYS B 1 295 ? -5.035 -4.145 -2.584 1 98.62 295 LYS B CA 1
ATOM 4952 C C . LYS B 1 295 ? -3.779 -3.494 -2.012 1 98.62 295 LYS B C 1
ATOM 4954 O O . LYS B 1 295 ? -2.734 -4.141 -1.902 1 98.62 295 LYS B O 1
ATOM 4959 N N . THR B 1 296 ? -3.91 -2.195 -1.688 1 98.62 296 THR B N 1
ATOM 4960 C CA . THR B 1 296 ? -2.789 -1.381 -1.233 1 98.62 296 THR B CA 1
ATOM 4961 C C . THR B 1 296 ? -3.088 -0.762 0.13 1 98.62 296 THR B C 1
ATOM 4963 O O . THR B 1 296 ? -4.199 -0.287 0.371 1 98.62 296 THR B O 1
ATOM 4966 N N . ILE B 1 297 ? -2.143 -0.902 0.994 1 98.81 297 ILE B N 1
ATOM 4967 C CA . ILE B 1 297 ? -2.07 -0.051 2.176 1 98.81 297 ILE B CA 1
ATOM 4968 C C . ILE B 1 297 ? -0.924 0.947 2.023 1 98.81 297 ILE B C 1
ATOM 4970 O O . ILE B 1 297 ? 0.194 0.568 1.664 1 98.81 297 ILE B O 1
ATOM 4974 N N . ALA B 1 298 ? -1.203 2.207 2.238 1 98.69 298 ALA B N 1
ATOM 4975 C CA . ALA B 1 298 ? -0.162 3.221 2.09 1 98.69 298 ALA B CA 1
ATOM 4976 C C . ALA B 1 298 ? -0.285 4.293 3.168 1 98.69 298 ALA B C 1
ATOM 4978 O O . ALA B 1 298 ? -1.297 4.363 3.869 1 98.69 298 ALA B O 1
ATOM 4979 N N . GLY B 1 299 ? 0.776 4.961 3.357 1 98.5 299 GLY B N 1
ATOM 4980 C CA . GLY B 1 299 ? 0.783 6.129 4.227 1 98.5 299 GLY B CA 1
ATOM 4981 C C . GLY B 1 299 ? 0.962 7.434 3.475 1 98.5 299 GLY B C 1
ATOM 4982 O O . GLY B 1 299 ? 1.456 7.441 2.346 1 98.5 299 GLY B O 1
ATOM 4983 N N . SER B 1 300 ? 0.54 8.461 4.059 1 98.44 300 SER B N 1
ATOM 4984 C CA . SER B 1 300 ? 0.713 9.789 3.469 1 98.44 300 SER B CA 1
ATOM 4985 C C . SER B 1 300 ? 0.953 10.844 4.543 1 98.44 300 SER B C 1
ATOM 4987 O O . SER B 1 300 ? 0.228 10.891 5.539 1 98.44 300 SER B O 1
ATOM 4989 N N . ALA B 1 301 ? 1.982 11.602 4.383 1 97.12 301 ALA B N 1
ATOM 4990 C CA . ALA B 1 301 ? 2.217 12.766 5.227 1 97.12 301 ALA B CA 1
ATOM 4991 C C . ALA B 1 301 ? 1.533 14.008 4.652 1 97.12 301 ALA B C 1
ATOM 4993 O O . ALA B 1 301 ? 0.736 13.906 3.719 1 97.12 301 ALA B O 1
ATOM 4994 N N . MET B 1 302 ? 1.78 15.117 5.277 1 96.75 302 MET B N 1
ATOM 4995 C CA . MET B 1 302 ? 1.303 16.375 4.703 1 96.75 302 MET B CA 1
ATOM 4996 C C . MET B 1 302 ? 1.936 16.625 3.338 1 96.75 302 MET B C 1
ATOM 4998 O O . MET B 1 302 ? 2.85 15.898 2.932 1 96.75 302 MET B O 1
ATOM 5002 N N . GLY B 1 303 ? 1.448 17.5 2.609 1 97.5 303 GLY B N 1
ATOM 5003 C CA . GLY B 1 303 ? 1.923 17.766 1.262 1 97.5 303 GLY B CA 1
ATOM 5004 C C . GLY B 1 303 ? 3.059 18.781 1.221 1 97.5 303 GLY B C 1
ATOM 5005 O O . GLY B 1 303 ? 3.377 19.406 2.234 1 97.5 303 GLY B O 1
ATOM 5006 N N . GLY B 1 304 ? 3.709 18.859 0.094 1 98 304 GLY B N 1
ATOM 5007 C CA . GLY B 1 304 ? 4.723 19.875 -0.133 1 98 304 GLY B CA 1
ATOM 5008 C C . GLY B 1 304 ? 4.148 21.266 -0.252 1 98 304 GLY B C 1
ATOM 5009 O O . GLY B 1 304 ? 2.939 21.469 -0.096 1 98 304 GLY B O 1
ATOM 5010 N N . MET B 1 305 ? 5.012 22.203 -0.509 1 98.31 305 MET B N 1
ATOM 5011 C CA . MET B 1 305 ? 4.598 23.609 -0.516 1 98.31 305 MET B CA 1
ATOM 5012 C C . MET B 1 305 ? 3.664 23.891 -1.689 1 98.31 305 MET B C 1
ATOM 5014 O O . MET B 1 305 ? 2.639 24.547 -1.526 1 98.31 305 MET B O 1
ATOM 5018 N N . LYS B 1 306 ? 4.012 23.391 -2.846 1 98.5 306 LYS B N 1
ATOM 5019 C CA . LYS B 1 306 ? 3.184 23.609 -4.027 1 98.5 306 LYS B CA 1
ATOM 5020 C C . LYS B 1 306 ? 1.787 23.016 -3.832 1 98.5 306 LYS B C 1
ATOM 5022 O O . LYS B 1 306 ? 0.787 23.672 -4.133 1 98.5 306 LYS B O 1
ATOM 5027 N N . GLU B 1 307 ? 1.749 21.812 -3.344 1 98.62 307 GLU B N 1
ATOM 5028 C CA . GLU B 1 307 ? 0.468 21.141 -3.129 1 98.62 307 GLU B CA 1
ATOM 5029 C C . GLU B 1 307 ? -0.348 21.844 -2.051 1 98.62 307 GLU B C 1
ATOM 5031 O O . GLU B 1 307 ? -1.576 21.906 -2.139 1 98.62 307 GLU B O 1
ATOM 5036 N N . THR B 1 308 ? 0.296 22.359 -1.034 1 98.81 308 THR B N 1
ATOM 5037 C CA . THR B 1 308 ? -0.396 23.078 0.023 1 98.81 308 THR B CA 1
ATOM 5038 C C . THR B 1 308 ? -1.074 24.328 -0.536 1 98.81 308 THR B C 1
ATOM 5040 O O . THR B 1 308 ? -2.229 24.609 -0.212 1 98.81 308 THR B O 1
ATOM 5043 N N . GLN B 1 309 ? -0.354 25.031 -1.397 1 98.81 309 GLN B N 1
ATOM 5044 C CA . GLN B 1 309 ? -0.964 26.188 -2.045 1 98.81 309 GLN B CA 1
ATOM 5045 C C . GLN B 1 309 ? -2.156 25.781 -2.902 1 98.81 309 GLN B C 1
ATOM 5047 O O . GLN B 1 309 ? -3.203 26.422 -2.873 1 98.81 309 GLN B O 1
ATOM 5052 N N . GLU B 1 310 ? -1.951 24.688 -3.643 1 98.75 310 GLU B N 1
ATOM 5053 C CA . GLU B 1 310 ? -3.035 24.172 -4.469 1 98.75 310 GLU B CA 1
ATOM 5054 C C . GLU B 1 310 ? -4.262 23.844 -3.625 1 98.75 310 GLU B C 1
ATOM 5056 O O . GLU B 1 310 ? -5.391 24.156 -4 1 98.75 310 GLU B O 1
ATOM 5061 N N . MET B 1 311 ? -4.02 23.203 -2.543 1 98.88 311 MET B N 1
ATOM 5062 C CA . MET B 1 311 ? -5.113 22.812 -1.649 1 98.88 311 MET B CA 1
ATOM 5063 C C . MET B 1 311 ? -5.832 24.047 -1.117 1 98.88 311 MET B C 1
ATOM 5065 O O . MET B 1 311 ? -7.062 24.094 -1.075 1 98.88 311 MET B O 1
ATOM 5069 N N . LEU B 1 312 ? -5.098 25.094 -0.719 1 98.81 312 LEU B N 1
ATOM 5070 C CA . LEU B 1 312 ? -5.707 26.312 -0.227 1 98.81 312 LEU B CA 1
ATOM 5071 C C . LEU B 1 312 ? -6.555 26.969 -1.311 1 98.81 312 LEU B C 1
ATOM 5073 O O . LEU B 1 312 ? -7.668 27.438 -1.042 1 98.81 312 LEU B O 1
ATOM 5077 N N . ASP B 1 313 ? -6.012 27.031 -2.51 1 98.75 313 ASP B N 1
ATOM 5078 C CA . ASP B 1 313 ? -6.758 27.609 -3.625 1 98.75 313 ASP B CA 1
ATOM 5079 C C . ASP B 1 313 ? -8.031 26.812 -3.906 1 98.75 313 ASP B C 1
ATOM 5081 O O . ASP B 1 313 ? -9.086 27.391 -4.172 1 98.75 313 ASP B O 1
ATOM 5085 N N . PHE B 1 314 ? -7.91 25.547 -3.846 1 98.81 314 PHE B N 1
ATOM 5086 C CA . PHE B 1 314 ? -9.062 24.672 -4.047 1 98.81 314 PHE B CA 1
ATOM 5087 C C . PHE B 1 314 ? -10.109 24.891 -2.963 1 98.81 314 PHE B C 1
ATOM 5089 O O . PHE B 1 314 ? -11.297 25 -3.258 1 98.81 314 PHE B O 1
ATOM 5096 N N . ALA B 1 315 ? -9.641 24.922 -1.729 1 98.75 315 ALA B N 1
ATOM 5097 C CA . ALA B 1 315 ? -10.539 25.156 -0.602 1 98.75 315 ALA B CA 1
ATOM 5098 C C . ALA B 1 315 ? -11.258 26.5 -0.748 1 98.75 315 ALA B C 1
ATOM 5100 O O . ALA B 1 315 ? -12.461 26.594 -0.518 1 98.75 315 ALA B O 1
ATOM 5101 N N . ALA B 1 316 ? -10.523 27.484 -1.145 1 98.56 316 ALA B N 1
ATOM 5102 C CA . ALA B 1 316 ? -11.102 28.812 -1.347 1 98.56 316 ALA B CA 1
ATOM 5103 C C . ALA B 1 316 ? -12.156 28.781 -2.451 1 98.56 316 ALA B C 1
ATOM 5105 O O . ALA B 1 316 ? -13.234 29.359 -2.297 1 98.56 316 ALA B O 1
ATOM 5106 N N . LYS B 1 317 ? -11.812 28.125 -3.502 1 98.19 317 LYS B N 1
ATOM 5107 C CA . LYS B 1 317 ? -12.703 28.047 -4.66 1 98.19 317 LYS B CA 1
ATOM 5108 C C . LYS B 1 317 ? -14.008 27.344 -4.309 1 98.19 317 LYS B C 1
ATOM 5110 O O . LYS B 1 317 ? -15.078 27.719 -4.793 1 98.19 317 LYS B O 1
ATOM 5115 N N . HIS B 1 318 ? -13.953 26.406 -3.451 1 97.94 318 HIS B N 1
ATOM 5116 C CA . HIS B 1 318 ? -15.109 25.562 -3.191 1 97.94 318 HIS B CA 1
ATOM 5117 C C . HIS B 1 318 ? -15.695 25.828 -1.812 1 97.94 318 HIS B C 1
ATOM 5119 O O . HIS B 1 318 ? -16.594 25.125 -1.364 1 97.94 318 HIS B O 1
ATOM 5125 N N . ASN B 1 319 ? -15.141 26.812 -1.145 1 97.19 319 ASN B N 1
ATOM 5126 C CA . ASN B 1 319 ? -15.602 27.234 0.174 1 97.19 319 ASN B CA 1
ATOM 5127 C C . ASN B 1 319 ? -15.508 26.094 1.187 1 97.19 319 ASN B C 1
ATOM 5129 O O . ASN B 1 319 ? -16.484 25.781 1.879 1 97.19 319 ASN B O 1
ATOM 5133 N N . ILE B 1 320 ? -14.438 25.422 1.143 1 98.25 320 ILE B N 1
ATOM 5134 C CA . ILE B 1 320 ? -14.164 24.344 2.096 1 98.25 320 ILE B CA 1
ATOM 5135 C C . ILE B 1 320 ? -13.352 24.891 3.27 1 98.25 320 ILE B C 1
ATOM 5137 O O . ILE B 1 320 ? -12.234 25.375 3.086 1 98.25 320 ILE B O 1
ATOM 5141 N N . THR B 1 321 ? -13.898 24.859 4.445 1 98.06 321 THR B N 1
ATOM 5142 C CA . THR B 1 321 ? -13.227 25.297 5.66 1 98.06 321 THR B CA 1
ATOM 5143 C C . THR B 1 321 ? -13.406 24.281 6.781 1 98.06 321 THR B C 1
ATOM 5145 O O . THR B 1 321 ? -14.414 23.562 6.82 1 98.06 321 THR B O 1
ATOM 5148 N N . PRO B 1 322 ? -12.445 24.188 7.617 1 98.25 322 PRO B N 1
ATOM 5149 C CA . PRO B 1 322 ? -12.648 23.328 8.797 1 98.25 322 PRO B CA 1
ATOM 5150 C C . PRO B 1 322 ? -13.688 23.906 9.758 1 98.25 322 PRO B C 1
ATOM 5152 O O . PRO B 1 322 ? -13.875 25.125 9.828 1 98.25 322 PRO B O 1
ATOM 5155 N N . ASP B 1 323 ? -14.398 23.016 10.414 1 97.25 323 ASP B N 1
ATOM 5156 C CA . ASP B 1 323 ? -15.188 23.422 11.578 1 97.25 323 ASP B CA 1
ATOM 5157 C C . ASP B 1 323 ? -14.289 23.656 12.789 1 97.25 323 ASP B C 1
ATOM 5159 O O . ASP B 1 323 ? -13.539 22.766 13.195 1 97.25 323 ASP B O 1
ATOM 5163 N N . VAL B 1 324 ? -14.438 24.922 13.367 1 97.69 324 VAL B N 1
ATOM 5164 C CA . VAL B 1 324 ? -13.438 25.266 14.375 1 97.69 324 VAL B CA 1
ATOM 5165 C C . VAL B 1 324 ? -14.125 25.891 15.586 1 97.69 324 VAL B C 1
ATOM 5167 O O . VAL B 1 324 ? -15.211 26.469 15.469 1 97.69 324 VAL B O 1
ATOM 5170 N N . GLU B 1 325 ? -13.578 25.672 16.672 1 97.81 325 GLU B N 1
ATOM 5171 C CA . GLU B 1 325 ? -13.797 26.469 17.875 1 97.81 325 GLU B CA 1
ATOM 5172 C C . GLU B 1 325 ? -12.648 27.438 18.109 1 97.81 325 GLU B C 1
ATOM 5174 O O . GLU B 1 325 ? -11.531 27.031 18.453 1 97.81 325 GLU B O 1
ATOM 5179 N N . VAL B 1 326 ? -12.945 28.781 17.953 1 97.94 326 VAL B N 1
ATOM 5180 C CA . VAL B 1 326 ? -11.914 29.797 18.141 1 97.94 326 VAL B CA 1
ATOM 5181 C C . VAL B 1 326 ? -11.82 30.172 19.609 1 97.94 326 VAL B C 1
ATOM 5183 O O . VAL B 1 326 ? -12.828 30.484 20.25 1 97.94 326 VAL B O 1
ATOM 5186 N N . VAL B 1 327 ? -10.641 30.078 20.109 1 97.5 327 VAL B N 1
ATOM 5187 C CA . VAL B 1 327 ? -10.445 30.359 21.531 1 97.5 327 VAL B CA 1
ATOM 5188 C C . VAL B 1 327 ? -9.258 31.297 21.719 1 97.5 327 VAL B C 1
ATOM 5190 O O . VAL B 1 327 ? -8.438 31.453 20.797 1 97.5 327 VAL B O 1
ATOM 5193 N N . ALA B 1 328 ? -9.195 31.891 22.891 1 96.69 328 ALA B N 1
ATOM 5194 C CA . ALA B 1 328 ? -8.07 32.75 23.219 1 96.69 328 ALA B CA 1
ATOM 5195 C C . ALA B 1 328 ? -6.867 31.938 23.688 1 96.69 328 ALA B C 1
ATOM 5197 O O . ALA B 1 328 ? -7.004 30.766 24.031 1 96.69 328 ALA B O 1
ATOM 5198 N N . MET B 1 329 ? -5.773 32.562 23.688 1 95.06 329 MET B N 1
ATOM 5199 C CA . MET B 1 329 ? -4.531 31.875 24.047 1 95.06 329 MET B CA 1
ATOM 5200 C C . MET B 1 329 ? -4.562 31.422 25.5 1 95.06 329 MET B C 1
ATOM 5202 O O . MET B 1 329 ? -3.988 30.375 25.844 1 95.06 329 MET B O 1
ATOM 5206 N N . ASP B 1 330 ? -5.184 32.188 26.344 1 94.06 330 ASP B N 1
ATOM 5207 C CA . ASP B 1 330 ? -5.195 31.828 27.75 1 94.06 330 ASP B CA 1
ATOM 5208 C C . ASP B 1 330 ? -6.039 30.594 28 1 94.06 330 ASP B C 1
ATOM 5210 O O . ASP B 1 330 ? -5.996 30 29.094 1 94.06 330 ASP B O 1
ATOM 5214 N N . TYR B 1 331 ? -6.777 30.234 27 1 96.62 331 TYR B N 1
ATOM 5215 C CA . TYR B 1 331 ? -7.621 29.047 27.078 1 96.62 331 TYR B CA 1
ATOM 5216 C C . TYR B 1 331 ? -6.887 27.812 26.547 1 96.62 331 TYR B C 1
ATOM 5218 O O . TYR B 1 331 ? -7.43 26.703 26.562 1 96.62 331 TYR B O 1
ATOM 5226 N N . VAL B 1 332 ? -5.66 27.938 26.141 1 96.88 332 VAL B N 1
ATOM 5227 C CA . VAL B 1 332 ? -4.969 26.938 25.328 1 96.88 332 VAL B CA 1
ATOM 5228 C C . VAL B 1 332 ? -4.824 25.641 26.141 1 96.88 332 VAL B C 1
ATOM 5230 O O . VAL B 1 332 ? -4.996 24.547 25.609 1 96.88 332 VAL B O 1
ATOM 5233 N N . ASN B 1 333 ? -4.535 25.703 27.406 1 97.75 333 ASN B N 1
ATOM 5234 C CA . ASN B 1 333 ? -4.375 24.484 28.219 1 97.75 333 ASN B CA 1
ATOM 5235 C C . ASN B 1 333 ? -5.695 23.734 28.359 1 97.75 333 ASN B C 1
ATOM 5237 O O . ASN B 1 333 ? -5.719 22.5 28.312 1 97.75 333 ASN B O 1
ATOM 5241 N N . THR B 1 334 ? -6.73 24.484 28.531 1 97.75 334 THR B N 1
ATOM 5242 C CA . THR B 1 334 ? -8.055 23.875 28.562 1 97.75 334 THR B CA 1
ATOM 5243 C C . THR B 1 334 ? -8.391 23.234 27.219 1 97.75 334 THR B C 1
ATOM 5245 O O . THR B 1 334 ? -8.938 22.125 27.172 1 97.75 334 THR B O 1
ATOM 5248 N N . ALA B 1 335 ? -8.07 23.922 26.172 1 97.25 335 ALA B N 1
ATOM 5249 C CA . ALA B 1 335 ? -8.312 23.391 24.844 1 97.25 335 ALA B CA 1
ATOM 5250 C C . ALA B 1 335 ? -7.578 22.078 24.625 1 97.25 335 ALA B C 1
ATOM 5252 O O . ALA B 1 335 ? -8.141 21.125 24.078 1 97.25 335 ALA B O 1
ATOM 5253 N N . LEU B 1 336 ? -6.332 22 25.078 1 96.62 336 LEU B N 1
ATOM 5254 C CA . LEU B 1 336 ? -5.531 20.781 24.953 1 96.62 336 LEU B CA 1
ATOM 5255 C C . LEU B 1 336 ? -6.137 19.656 25.766 1 96.62 336 LEU B C 1
ATOM 5257 O O . LEU B 1 336 ? -6.176 18.5 25.312 1 96.62 336 LEU B O 1
ATOM 5261 N N . GLU B 1 337 ? -6.637 19.938 26.922 1 95.94 337 GLU B N 1
ATOM 5262 C CA . GLU B 1 337 ? -7.309 18.938 27.75 1 95.94 337 GLU B CA 1
ATOM 5263 C C . GLU B 1 337 ? -8.57 18.406 27.062 1 95.94 337 GLU B C 1
ATOM 5265 O O . GLU B 1 337 ? -8.836 17.203 27.078 1 95.94 337 GLU B O 1
ATOM 5270 N N . ARG B 1 338 ? -9.297 19.359 26.547 1 96.38 338 ARG B N 1
ATOM 5271 C CA . ARG B 1 338 ? -10.516 18.984 25.828 1 96.38 338 ARG B CA 1
ATOM 5272 C C . ARG B 1 338 ? -10.195 18.141 24.609 1 96.38 338 ARG B C 1
ATOM 5274 O O . ARG B 1 338 ? -10.93 17.203 24.281 1 96.38 338 ARG B O 1
ATOM 5281 N N . LEU B 1 339 ? -9.125 18.469 23.984 1 94.25 339 LEU B N 1
ATOM 5282 C CA . LEU B 1 339 ? -8.711 17.719 22.797 1 94.25 339 LEU B CA 1
ATOM 5283 C C . LEU B 1 339 ? -8.398 16.266 23.156 1 94.25 339 LEU B C 1
ATOM 5285 O O . LEU B 1 339 ? -8.758 15.352 22.422 1 94.25 339 LEU B O 1
ATOM 5289 N N . VAL B 1 340 ? -7.773 16.031 24.297 1 90.62 340 VAL B N 1
ATOM 5290 C CA . VAL B 1 340 ? -7.457 14.688 24.766 1 90.62 340 VAL B CA 1
ATOM 5291 C C . VAL B 1 340 ? -8.742 13.875 24.922 1 90.62 340 VAL B C 1
ATOM 5293 O O . VAL B 1 340 ? -8.766 12.68 24.656 1 90.62 340 VAL B O 1
ATOM 5296 N N . ASN B 1 341 ? -9.773 14.609 25.312 1 90.38 341 ASN B N 1
ATOM 5297 C CA . ASN B 1 341 ? -11.047 13.953 25.594 1 90.38 341 ASN B CA 1
ATOM 5298 C C . ASN B 1 341 ? -11.961 13.961 24.375 1 90.38 341 ASN B C 1
ATOM 5300 O O . ASN B 1 341 ? -13.156 13.672 24.484 1 90.38 341 ASN B O 1
ATOM 5304 N N . ASN B 1 342 ? -11.43 14.367 23.297 1 87.88 342 ASN B N 1
ATOM 5305 C CA . ASN B 1 342 ? -12.18 14.438 22.047 1 87.88 342 ASN B CA 1
ATOM 5306 C C . ASN B 1 342 ? -13.414 15.328 22.188 1 87.88 342 ASN B C 1
ATOM 5308 O O . ASN B 1 342 ? -14.461 15.047 21.594 1 87.88 342 ASN B O 1
ATOM 5312 N N . ASP B 1 343 ? -13.273 16.266 23.078 1 92.38 343 ASP B N 1
ATOM 5313 C CA . ASP B 1 343 ? -14.312 17.266 23.266 1 92.38 343 ASP B CA 1
ATOM 5314 C C . ASP B 1 343 ? -14.016 18.516 22.453 1 92.38 343 ASP B C 1
ATOM 5316 O O . ASP B 1 343 ? -13.656 19.562 23.016 1 92.38 343 ASP B O 1
ATOM 5320 N N . VAL B 1 344 ? -14.18 18.469 21.219 1 92.62 344 VAL B N 1
ATOM 5321 C CA . VAL B 1 344 ? -13.914 19.562 20.297 1 92.62 344 VAL B CA 1
ATOM 5322 C C . VAL B 1 344 ? -14.781 19.406 19.047 1 92.62 344 VAL B C 1
ATOM 5324 O O . VAL B 1 344 ? -15.031 18.281 18.594 1 92.62 344 VAL B O 1
ATOM 5327 N N . LYS B 1 345 ? -15.352 20.531 18.656 1 90.12 345 LYS B N 1
ATOM 5328 C CA . LYS B 1 345 ? -16.016 20.516 17.359 1 90.12 345 LYS B CA 1
ATOM 5329 C C . LYS B 1 345 ? -14.992 20.484 16.219 1 90.12 345 LYS B C 1
ATOM 5331 O O . LYS B 1 345 ? -14.875 21.453 15.453 1 90.12 345 LYS B O 1
ATOM 5336 N N . TYR B 1 346 ? -14.281 19.516 16.188 1 93.62 346 TYR B N 1
ATOM 5337 C CA . TYR B 1 346 ? -13.289 19.031 15.227 1 93.62 346 TYR B CA 1
ATOM 5338 C C . TYR B 1 346 ? -11.938 19.688 15.469 1 93.62 346 TYR B C 1
ATOM 5340 O O . TYR B 1 346 ? -10.922 19.016 15.602 1 93.62 346 TYR B O 1
ATOM 5348 N N . ARG B 1 347 ? -11.867 21.094 15.453 1 97.12 347 ARG B N 1
ATOM 5349 C CA . ARG B 1 347 ? -10.555 21.719 15.617 1 97.12 347 ARG B CA 1
ATOM 5350 C C . ARG B 1 347 ? -10.641 22.953 16.516 1 97.12 347 ARG B C 1
ATOM 5352 O O . ARG B 1 347 ? -11.602 23.719 16.438 1 97.12 347 ARG B O 1
ATOM 5359 N N . PHE B 1 348 ? -9.672 23.141 17.359 1 98 348 PHE B N 1
ATOM 5360 C CA . PHE B 1 348 ? -9.469 24.422 18.031 1 98 348 PHE B CA 1
ATOM 5361 C C . PHE B 1 348 ? -8.547 25.328 17.234 1 98 348 PHE B C 1
ATOM 5363 O O . PHE B 1 348 ? -7.617 24.844 16.578 1 98 348 PHE B O 1
ATOM 5370 N N . VAL B 1 349 ? -8.812 26.609 17.266 1 98.44 349 VAL B N 1
ATOM 5371 C CA . VAL B 1 349 ? -7.93 27.625 16.703 1 98.44 349 VAL B CA 1
ATOM 5372 C C . VAL B 1 349 ? -7.691 28.734 17.734 1 98.44 349 VAL B C 1
ATOM 5374 O O . VAL B 1 349 ? -8.641 29.234 18.344 1 98.44 349 VAL B O 1
ATOM 5377 N N . LEU B 1 350 ? -6.477 29.047 17.906 1 98.19 350 LEU B N 1
ATOM 5378 C CA . LEU B 1 350 ? -6.098 30.109 18.812 1 98.19 350 LEU B CA 1
ATOM 5379 C C . LEU B 1 350 ? -6.148 31.469 18.125 1 98.19 350 LEU B C 1
ATOM 5381 O O . LEU B 1 350 ? -5.562 31.641 17.047 1 98.19 350 LEU B O 1
ATOM 5385 N N . ASP B 1 351 ? -6.883 32.312 18.672 1 97.5 351 ASP B N 1
ATOM 5386 C CA . ASP B 1 351 ? -6.844 33.719 18.297 1 97.5 351 ASP B CA 1
ATOM 5387 C C . ASP B 1 351 ? -5.809 34.5 19.109 1 97.5 351 ASP B C 1
ATOM 5389 O O . ASP B 1 351 ? -6.031 34.781 20.297 1 97.5 351 ASP B O 1
ATOM 5393 N N . MET B 1 352 ? -4.789 34.906 18.5 1 93.44 352 MET B N 1
ATOM 5394 C CA . MET B 1 352 ? -3.635 35.438 19.203 1 93.44 352 MET B CA 1
ATOM 5395 C C . MET B 1 352 ? -3.902 36.875 19.641 1 93.44 352 MET B C 1
ATOM 5397 O O . MET B 1 352 ? -3.184 37.438 20.484 1 93.44 352 MET B O 1
ATOM 5401 N N . ASP B 1 353 ? -4.848 37.438 19.078 1 88.94 353 ASP B N 1
ATOM 5402 C CA . ASP B 1 353 ? -5.176 38.812 19.438 1 88.94 353 ASP B CA 1
ATOM 5403 C C . ASP B 1 353 ? -6.137 38.875 20.625 1 88.94 353 ASP B C 1
ATOM 5405 O O . ASP B 1 353 ? -6.363 39.938 21.203 1 88.94 353 ASP B O 1
ATOM 5409 N N . LYS B 1 354 ? -6.691 37.75 20.797 1 78.81 354 LYS B N 1
ATOM 5410 C CA . LYS B 1 354 ? -7.637 37.719 21.906 1 78.81 354 LYS B CA 1
ATOM 5411 C C . LYS B 1 354 ? -6.93 37.375 23.219 1 78.81 354 LYS B C 1
ATOM 5413 O O . LYS B 1 354 ? -6.109 36.438 23.25 1 78.81 354 LYS B O 1
ATOM 5418 N N . LYS B 1 355 ? -6.875 38.469 24.188 1 60.25 355 LYS B N 1
ATOM 5419 C CA . LYS B 1 355 ? -6.336 38.281 25.531 1 60.25 355 LYS B CA 1
ATOM 5420 C C . LYS B 1 355 ? -7.445 37.938 26.516 1 60.25 355 LYS B C 1
ATOM 5422 O O . LYS B 1 355 ? -8.594 38.375 26.344 1 60.25 355 LYS B O 1
#

Secondary structure (DSSP, 8-state):
----TTTSSSEEEEEEEE-STT--EEEEEEEE----TTEEEEEEEEEEE-HHHHHHHTTTTS---SSB-----EEEEEEEE-TT--S--TT-EEEE-SEEE--SSSHHHHTT-GGG-TT-EESSSSB-TTSSBP--SSBSEEEEEGGG-EEPPTTS-GGGGGGGTHHHHHHHHHHHTT--STT-EEEEE--SHHHHHHHHHHHHTT-EEEEEES-GGGHHIIIIIS--SEEEETT-HHHHHHHTT-EEEEEE---S---SHHHHHHEEEEEEEEE----SS-EEE-SHHHHHHT-EEEE-----HHHHHHHHHHHHHHT----EEEEEGGGHHHHHHHHHTT-SSSEEEEETT--/----TTTSSSEEEEEEEE-STT--EEEEEEEE----TTEEEEEEEEEEE-HHHHHHHTTTTS---SSB-----EEEEEEEE-TT--S--TT-EEEE-SEEE--SSSHHHHTT-GGG-TT-EESSSSB-TTSSBP--SSBSEEEEEGGG-EEPPTTS-GGGGGGGTHHHHHHHHHHHTT--STT-EEEEE--SHHHHHHHHHHHHTT-EEEEEESSGGGHHIIIIIS--SEEEETT-HHHHHHHTT-EEEEEE---S---SHHHHHHEEEEEEEEE----SSPEEE-SHHHHHHT-EEEE-----HHHHHHHHHHHHHHT----EEEEEGGGHHHHHHHHHTT-SSSEEEEETT--